Protein AF-0000000066102673 (afdb_homodimer)

Solvent-accessible surface area (backbone atoms only — not comparable to full-atom values): 28997 Å² total; per-residue (Å²): 121,76,46,54,44,75,59,65,83,41,80,20,69,27,45,38,25,39,22,57,67,51,45,46,75,47,71,85,42,49,90,55,42,62,72,69,69,37,19,26,38,30,22,36,45,28,27,75,58,60,38,87,36,47,62,77,44,33,57,39,83,47,56,54,28,33,33,38,35,53,58,64,50,30,75,13,43,62,50,38,61,71,63,47,52,76,75,47,66,39,90,80,21,45,28,27,43,24,40,46,51,48,46,38,66,52,39,13,52,46,29,36,62,49,46,71,36,85,56,44,56,30,39,34,38,48,31,57,40,40,20,60,86,70,78,47,47,33,29,38,65,34,41,70,49,31,20,49,33,29,37,33,24,50,74,29,18,72,87,44,38,35,26,44,32,37,34,62,53,29,60,53,56,43,58,40,48,41,23,26,48,75,19,55,34,41,26,36,30,29,33,51,48,41,64,17,29,51,68,35,67,74,81,30,27,50,48,28,52,68,46,55,25,33,32,39,20,44,30,40,21,33,39,23,46,34,50,43,37,50,33,48,73,59,45,87,54,53,33,30,27,25,43,29,35,68,45,32,65,48,50,47,45,40,24,26,50,36,23,70,29,36,28,32,30,57,30,29,73,79,36,71,38,33,58,58,49,26,49,65,40,32,51,56,51,40,52,74,48,64,46,91,37,54,75,65,39,39,46,51,53,44,73,76,132,120,76,46,53,44,74,58,66,84,41,79,20,68,27,46,38,24,39,22,56,67,49,45,46,77,45,71,85,44,48,89,56,42,63,72,70,70,36,18,26,39,29,22,37,45,30,26,74,58,59,38,85,35,48,63,73,44,32,56,39,84,46,56,53,28,32,33,37,36,53,58,64,51,30,75,11,43,62,47,39,62,71,64,47,52,77,73,46,66,37,90,79,21,46,27,27,42,24,38,46,50,49,45,38,66,53,39,13,53,46,28,36,62,49,47,73,36,84,57,44,54,30,40,34,36,48,32,58,40,41,20,62,86,70,77,48,46,34,28,39,65,34,42,70,48,31,20,48,32,28,36,35,24,49,75,31,17,73,87,44,38,35,24,43,33,39,31,63,53,27,58,52,56,43,58,41,48,41,23,27,48,74,20,55,34,41,26,35,30,30,34,52,48,42,65,17,29,49,68,35,66,75,80,30,26,50,48,27,52,68,46,54,25,32,34,40,20,44,30,40,21,33,39,23,46,34,52,42,36,50,34,49,74,59,47,88,54,51,32,29,28,25,44,30,34,69,44,33,67,48,49,49,46,42,23,25,48,36,23,69,28,35,29,34,31,59,29,29,73,79,38,69,38,33,58,57,50,26,48,64,41,32,50,57,52,41,51,73,48,64,45,90,37,54,74,64,38,39,45,51,52,46,73,77,130

InterPro domains:
  IPR001295 Dihydroorotate dehydrogenase, conserved site [PS00911] (39-58)
  IPR001295 Dihydroorotate dehydrogenase, conserved site [PS00912] (239-259)
  IPR005720 Dihydroorotate dehydrogenase, catalytic [PF01180] (6-286)
  IPR012135 Dihydroorotate dehydrogenase, class 1/ 2 [PIRSF000164] (2-301)
  IPR013785 Aldolase-type TIM barrel [G3DSA:3.20.20.70] (1-304)
  IPR024920 Dihydroorotate dehydrogenase, class 1 [MF_00224] (1-301)
  IPR033888 Dihydroorotate dehydrogenase, class 1B [cd04740] (4-301)
  IPR049622 Dihydroorotate dehydrogenase class I, catalytic [TIGR01037] (5-299)
  IPR050074 Dihydroorotate dehydrogenase [PTHR48109] (6-300)

Structure (mmCIF, N/CA/C/O backbone):
data_AF-0000000066102673-model_v1
#
loop_
_entity.id
_entity.type
_entity.pdbx_description
1 polymer 'Dihydroorotate dehydrogenase B (NAD(+)), catalytic subunit'
#
loop_
_atom_site.group_PDB
_atom_site.id
_atom_site.type_symbol
_atom_site.label_atom_id
_atom_site.label_alt_id
_atom_site.label_comp_id
_atom_site.label_asym_id
_atom_site.label_entity_id
_atom_site.label_seq_id
_atom_site.pdbx_PDB_ins_code
_atom_site.Cartn_x
_atom_site.Cartn_y
_atom_site.Cartn_z
_atom_site.occupancy
_atom_site.B_iso_or_equiv
_atom_site.auth_seq_id
_atom_site.auth_comp_id
_atom_site.auth_asym_id
_atom_site.auth_atom_id
_atom_site.pdbx_PDB_model_num
ATOM 1 N N . MET A 1 1 ? -19.25 29.859 -1.269 1 89.38 1 MET A N 1
ATOM 2 C CA . MET A 1 1 ? -19.484 29.062 -0.074 1 89.38 1 MET A CA 1
ATOM 3 C C . MET A 1 1 ? -18.359 29.25 0.936 1 89.38 1 MET A C 1
ATOM 5 O O . MET A 1 1 ? -17.188 29.312 0.56 1 89.38 1 MET A O 1
ATOM 9 N N . ASP A 1 2 ? -18.672 29.469 2.229 1 93.06 2 ASP A N 1
ATOM 10 C CA . ASP A 1 2 ? -17.688 29.531 3.303 1 93.06 2 ASP A CA 1
ATOM 11 C C . ASP A 1 2 ? -17.109 28.141 3.596 1 93.06 2 ASP A C 1
ATOM 13 O O . ASP A 1 2 ? -17.859 27.203 3.918 1 93.06 2 ASP A O 1
ATOM 17 N N . VAL A 1 3 ? -15.797 28.047 3.439 1 97.06 3 VAL A N 1
ATOM 18 C CA . VAL A 1 3 ? -15.195 26.734 3.619 1 97.06 3 VAL A CA 1
ATOM 19 C C . VAL A 1 3 ? -14.227 26.766 4.797 1 97.06 3 VAL A C 1
ATOM 21 O O . VAL A 1 3 ? -13.312 25.938 4.875 1 97.06 3 VAL A O 1
ATOM 24 N N . SER A 1 4 ? -14.391 27.781 5.645 1 97.62 4 SER A N 1
ATOM 25 C CA . SER A 1 4 ? -13.594 27.797 6.863 1 97.62 4 SER A CA 1
ATOM 26 C C . SER A 1 4 ? -13.969 26.641 7.785 1 97.62 4 SER A C 1
ATOM 28 O O . SER A 1 4 ? -15.102 26.141 7.742 1 97.62 4 SER A O 1
ATOM 30 N N . ILE A 1 5 ? -13.055 26.172 8.594 1 97.62 5 ILE A N 1
ATOM 31 C CA . ILE A 1 5 ? -13.328 25.016 9.422 1 97.62 5 ILE A CA 1
ATOM 32 C C . ILE A 1 5 ? -12.492 25.078 10.703 1 97.62 5 ILE A C 1
ATOM 34 O O . ILE A 1 5 ? -11.422 25.703 10.719 1 97.62 5 ILE A O 1
ATOM 38 N N . ASP A 1 6 ? -13.008 24.594 11.75 1 97.88 6 ASP A N 1
ATOM 39 C CA . ASP A 1 6 ? -12.273 24.391 12.992 1 97.88 6 ASP A CA 1
ATOM 40 C C . ASP A 1 6 ? -11.664 22.984 13.055 1 97.88 6 ASP A C 1
ATOM 42 O O . ASP A 1 6 ? -12.391 21.984 12.977 1 97.88 6 ASP A O 1
ATOM 46 N N . PHE A 1 7 ? -10.383 22.875 13.133 1 98.31 7 PHE A N 1
ATOM 47 C CA . PHE A 1 7 ? -9.672 21.594 13.227 1 98.31 7 PHE A CA 1
ATOM 48 C C . PHE A 1 7 ? -8.898 21.516 14.539 1 98.31 7 PHE A C 1
ATOM 50 O O . PHE A 1 7 ? -7.777 22.016 14.641 1 98.31 7 PHE A O 1
ATOM 57 N N . ALA A 1 8 ? -9.445 20.844 15.523 1 97.94 8 ALA A N 1
ATOM 58 C CA . ALA A 1 8 ? -8.82 20.641 16.828 1 97.94 8 ALA A CA 1
ATOM 59 C C . ALA A 1 8 ? -8.469 21.984 17.484 1 97.94 8 ALA A C 1
ATOM 61 O O . ALA A 1 8 ? -7.379 22.141 18.031 1 97.94 8 ALA A O 1
ATOM 62 N N . GLY A 1 9 ? -9.305 22.938 17.266 1 96.69 9 GLY A N 1
ATOM 63 C CA . GLY A 1 9 ? -9.094 24.25 17.875 1 96.69 9 GLY A CA 1
ATOM 64 C C . GLY A 1 9 ? -8.406 25.234 16.938 1 96.69 9 GLY A C 1
ATOM 65 O O . GLY A 1 9 ? -8.359 26.438 17.219 1 96.69 9 GLY A O 1
ATOM 66 N N . LEU A 1 10 ? -7.883 24.766 15.859 1 96.94 10 LEU A N 1
ATOM 67 C CA . LEU A 1 10 ? -7.285 25.609 14.836 1 96.94 10 LEU A CA 1
ATOM 68 C C . LEU A 1 10 ? -8.352 26.172 13.906 1 96.94 10 LEU A C 1
ATOM 70 O O . LEU A 1 10 ? -9.133 25.422 13.328 1 96.94 10 LEU A O 1
ATOM 74 N N . LYS A 1 11 ? -8.391 27.422 13.781 1 96.75 11 LYS A N 1
ATOM 75 C CA . LYS A 1 11 ? -9.266 28.047 12.797 1 96.75 11 LYS A CA 1
ATOM 76 C C . LYS A 1 11 ? -8.602 28.109 11.43 1 96.75 11 LYS A C 1
ATOM 78 O O . LYS A 1 11 ? -7.668 28.891 11.219 1 96.75 11 LYS A O 1
ATOM 83 N N . LEU A 1 12 ? -9.094 27.359 10.5 1 98.38 12 LEU A N 1
ATOM 84 C CA . LEU A 1 12 ? -8.57 27.312 9.133 1 98.38 12 LEU A CA 1
ATOM 85 C C . LEU A 1 12 ? -9.5 28.047 8.172 1 98.38 12 LEU A C 1
ATOM 87 O O . LEU A 1 12 ? -10.719 27.844 8.203 1 98.38 12 LEU A O 1
ATOM 91 N N . LYS A 1 13 ? -9 28.891 7.352 1 97.88 13 LYS A N 1
ATOM 92 C CA . LYS A 1 13 ? -9.82 29.625 6.398 1 97.88 13 LYS A CA 1
ATOM 93 C C . LYS A 1 13 ? -10.398 28.703 5.332 1 97.88 13 LYS A C 1
ATOM 95 O O . LYS A 1 13 ? -11.398 29.016 4.691 1 97.88 13 LYS A O 1
ATOM 100 N N . ASN A 1 14 ? -9.766 27.656 5.09 1 98.62 14 ASN A N 1
ATOM 101 C CA . ASN A 1 14 ? -10.211 26.531 4.277 1 98.62 14 ASN A CA 1
ATOM 102 C C . ASN A 1 14 ? -9.516 25.234 4.691 1 98.62 14 ASN A C 1
ATOM 104 O O . ASN A 1 14 ? -8.562 25.25 5.469 1 98.62 14 ASN A O 1
ATOM 108 N N . PRO A 1 15 ? -9.945 24.047 4.254 1 98.88 15 PRO A N 1
ATOM 109 C CA . PRO A 1 15 ? -9.422 22.781 4.766 1 98.88 15 PRO A CA 1
ATOM 110 C C . PRO A 1 15 ? -8.18 22.297 4.016 1 98.88 15 PRO A C 1
ATOM 112 O O . PRO A 1 15 ? -7.828 21.125 4.086 1 98.88 15 PRO A O 1
ATOM 115 N N . ILE A 1 16 ? -7.488 23.172 3.238 1 98.94 16 ILE A N 1
ATOM 116 C CA . ILE A 1 16 ? -6.375 22.766 2.387 1 98.94 16 ILE A CA 1
ATOM 117 C C . ILE A 1 16 ? -5.055 23.172 3.033 1 98.94 16 ILE A C 1
ATOM 119 O O . ILE A 1 16 ? -4.77 24.359 3.168 1 98.94 16 ILE A O 1
ATOM 123 N N . LEU A 1 17 ? -4.285 22.219 3.463 1 98.88 17 LEU A N 1
ATOM 124 C CA . LEU A 1 17 ? -2.939 22.453 3.982 1 98.88 17 LEU A CA 1
ATOM 125 C C . LEU A 1 17 ? -1.894 21.781 3.102 1 98.88 17 LEU A C 1
ATOM 127 O O . LEU A 1 17 ? -2.232 20.969 2.234 1 98.88 17 LEU A O 1
ATOM 131 N N . THR A 1 18 ? -0.659 22.156 3.256 1 98.5 18 THR A N 1
ATOM 132 C CA . THR A 1 18 ? 0.447 21.469 2.605 1 98.5 18 THR A CA 1
ATOM 133 C C . THR A 1 18 ? 1.054 20.422 3.539 1 98.5 18 THR A C 1
ATOM 135 O O . THR A 1 18 ? 0.917 20.516 4.758 1 98.5 18 THR A O 1
ATOM 138 N N . ALA A 1 19 ? 1.617 19.422 2.951 1 98.31 19 ALA A N 1
ATOM 139 C CA . ALA A 1 19 ? 2.191 18.328 3.738 1 98.31 19 ALA A CA 1
ATOM 140 C C . ALA A 1 19 ? 3.684 18.547 3.973 1 98.31 19 ALA A C 1
ATOM 142 O O . ALA A 1 19 ? 4.391 19.031 3.088 1 98.31 19 ALA A O 1
ATOM 143 N N . SER A 1 20 ? 4.16 18.125 5.105 1 96.88 20 SER A N 1
ATOM 144 C CA . SER A 1 20 ? 5.574 18.203 5.461 1 96.88 20 SER A CA 1
ATOM 145 C C . SER A 1 20 ? 6.445 17.469 4.438 1 96.88 20 SER A C 1
ATOM 147 O O . SER A 1 20 ? 6.105 16.375 3.992 1 96.88 20 SER A O 1
ATOM 149 N N . GLY A 1 21 ? 7.543 18.094 4.055 1 91.75 21 GLY A N 1
ATOM 150 C CA . GLY A 1 21 ? 8.531 17.453 3.195 1 91.75 21 GLY A CA 1
ATOM 151 C C . GLY A 1 21 ? 8.375 17.828 1.733 1 91.75 21 GLY A C 1
ATOM 152 O O . GLY A 1 21 ? 9.336 17.75 0.963 1 91.75 21 GLY A O 1
ATOM 153 N N . THR A 1 22 ? 7.273 18.234 1.29 1 93.75 22 THR A N 1
ATOM 154 C CA . THR A 1 22 ? 7.039 18.438 -0.135 1 93.75 22 THR A CA 1
ATOM 155 C C . THR A 1 22 ? 6.805 19.922 -0.437 1 93.75 22 THR A C 1
ATOM 157 O O . THR A 1 22 ? 6.543 20.281 -1.583 1 93.75 22 THR A O 1
ATOM 160 N N . PHE A 1 23 ? 6.891 20.75 0.577 1 94.25 23 PHE A N 1
ATOM 161 C CA . PHE A 1 23 ? 6.605 22.172 0.437 1 94.25 23 PHE A CA 1
ATOM 162 C C . PHE A 1 23 ? 7.652 23.016 1.159 1 94.25 23 PHE A C 1
ATOM 164 O O . PHE A 1 23 ? 7.406 24.188 1.483 1 94.25 23 PHE A O 1
ATOM 171 N N . GLY A 1 24 ? 8.766 22.375 1.485 1 92.25 24 GLY A N 1
ATOM 172 C CA . GLY A 1 24 ? 9.797 23.047 2.252 1 92.25 24 GLY A CA 1
ATOM 173 C C . GLY A 1 24 ? 9.273 23.719 3.502 1 92.25 24 GLY A C 1
ATOM 174 O O . GLY A 1 24 ? 8.555 23.109 4.293 1 92.25 24 GLY A O 1
ATOM 175 N N . PHE A 1 25 ? 9.688 24.953 3.705 1 94.12 25 PHE A N 1
ATOM 176 C CA . PHE A 1 25 ? 9.18 25.734 4.828 1 94.12 25 PHE A CA 1
ATOM 177 C C . PHE A 1 25 ? 8.062 26.656 4.383 1 94.12 25 PHE A C 1
ATOM 179 O O . PHE A 1 25 ? 7.602 27.5 5.16 1 94.12 25 PHE A O 1
ATOM 186 N N . GLY A 1 26 ? 7.586 26.5 3.131 1 93.75 26 GLY A N 1
ATOM 187 C CA . GLY A 1 26 ? 6.574 27.375 2.566 1 93.75 26 GLY A CA 1
ATOM 188 C C . GLY A 1 26 ? 7.16 28.516 1.757 1 93.75 26 GLY A C 1
ATOM 189 O O . GLY A 1 26 ? 6.664 28.844 0.678 1 93.75 26 GLY A O 1
ATOM 190 N N . LEU A 1 27 ? 8.281 29.047 2.188 1 93.94 27 LEU A N 1
ATOM 191 C CA . LEU A 1 27 ? 8.922 30.203 1.566 1 93.94 27 LEU A CA 1
ATOM 192 C C . LEU A 1 27 ? 9.32 29.906 0.128 1 93.94 27 LEU A C 1
ATOM 194 O O . LEU A 1 27 ? 9.242 30.766 -0.743 1 93.94 27 LEU A O 1
ATOM 198 N N . GLU A 1 28 ? 9.688 28.672 -0.132 1 92.56 28 GLU A N 1
ATOM 199 C CA . GLU A 1 28 ? 10.148 28.219 -1.439 1 92.56 28 GLU A CA 1
ATOM 200 C C . GLU A 1 28 ? 9.023 28.281 -2.471 1 92.56 28 GLU A C 1
ATOM 202 O O . GLU A 1 28 ? 9.281 28.25 -3.676 1 92.56 28 GLU A O 1
ATOM 207 N N . PHE A 1 29 ? 7.781 28.391 -2.014 1 94.44 29 PHE A N 1
ATOM 208 C CA . PHE A 1 29 ? 6.637 28.281 -2.908 1 94.44 29 PHE A CA 1
ATOM 209 C C . PHE A 1 29 ? 5.91 29.609 -3.021 1 94.44 29 PHE A C 1
ATOM 211 O O . PHE A 1 29 ? 4.883 29.719 -3.695 1 94.44 29 PHE A O 1
ATOM 218 N N . GLN A 1 30 ? 6.48 30.672 -2.469 1 94.19 30 GLN A N 1
ATOM 219 C CA . GLN A 1 30 ? 5.855 32 -2.447 1 94.19 30 GLN A CA 1
ATOM 220 C C . GLN A 1 30 ? 5.707 32.562 -3.857 1 94.19 30 GLN A C 1
ATOM 222 O O . GLN A 1 30 ? 4.801 33.344 -4.125 1 94.19 30 GLN A O 1
ATOM 227 N N . ARG A 1 31 ? 6.547 32.156 -4.715 1 95.25 31 ARG A N 1
ATOM 228 C CA . ARG A 1 31 ? 6.508 32.688 -6.074 1 95.25 31 ARG A CA 1
ATOM 229 C C . ARG A 1 31 ? 5.395 32.031 -6.883 1 95.25 31 ARG A C 1
ATOM 231 O O . ARG A 1 31 ? 5.035 32.5 -7.961 1 95.25 31 ARG A O 1
ATOM 238 N N . TYR A 1 32 ? 4.82 30.984 -6.34 1 96.62 32 TYR A N 1
ATOM 239 C CA . TYR A 1 32 ? 3.842 30.219 -7.109 1 96.62 32 TYR A CA 1
ATOM 240 C C . TYR A 1 32 ? 2.426 30.5 -6.617 1 96.62 32 TYR A C 1
ATOM 242 O O . TYR A 1 32 ? 1.453 30.047 -7.219 1 96.62 32 TYR A O 1
ATOM 250 N N . GLY A 1 33 ? 2.262 31.234 -5.504 1 96.88 33 GLY A N 1
ATOM 251 C CA . GLY A 1 33 ? 0.962 31.547 -4.938 1 96.88 33 GLY A CA 1
ATOM 252 C C . GLY A 1 33 ? 1.055 32.281 -3.615 1 96.88 33 GLY A C 1
ATOM 253 O O . GLY A 1 33 ? 2.148 32.469 -3.076 1 96.88 33 GLY A O 1
ATOM 254 N N . ASP A 1 34 ? -0.042 32.688 -3.174 1 97.75 34 ASP A N 1
ATOM 255 C CA . ASP A 1 34 ? -0.148 33.375 -1.888 1 97.75 34 ASP A CA 1
ATOM 256 C C . ASP A 1 34 ? -0.286 32.375 -0.745 1 97.75 34 ASP A C 1
ATOM 258 O O . ASP A 1 34 ? -1.332 31.734 -0.593 1 97.75 34 ASP A O 1
ATOM 262 N N . LEU A 1 35 ? 0.724 32.281 0.071 1 98 35 LEU A N 1
ATOM 263 C CA . LEU A 1 35 ? 0.691 31.359 1.19 1 98 35 LEU A CA 1
ATOM 264 C C . LEU A 1 35 ? -0.572 31.547 2.023 1 98 35 LEU A C 1
ATOM 266 O O . LEU A 1 35 ? -1.146 30.578 2.521 1 98 35 LEU A O 1
ATOM 270 N N . GLU A 1 36 ? -1.021 32.75 2.139 1 97.75 36 GLU A N 1
ATOM 271 C CA . GLU A 1 36 ? -2.145 33.062 3.008 1 97.75 36 GLU A CA 1
ATOM 272 C C . GLU A 1 36 ? -3.467 32.625 2.406 1 97.75 36 GLU A C 1
ATOM 274 O O . GLU A 1 36 ? -4.512 32.688 3.053 1 97.75 36 GLU A O 1
ATOM 279 N N . SER A 1 37 ? -3.426 32.125 1.183 1 97.94 37 SER A N 1
ATOM 280 C CA . SER A 1 37 ? -4.641 31.578 0.578 1 97.94 37 SER A CA 1
ATOM 281 C C . SER A 1 37 ? -4.914 30.172 1.063 1 97.94 37 SER A C 1
ATOM 283 O O . SER A 1 37 ? -6.012 29.641 0.866 1 97.94 37 SER A O 1
ATOM 285 N N . LEU A 1 38 ? -3.949 29.547 1.703 1 98.56 38 LEU A N 1
ATOM 286 C CA . LEU A 1 38 ? -4.062 28.172 2.203 1 98.56 38 LEU A CA 1
ATOM 287 C C . LEU A 1 38 ? -4.691 28.156 3.59 1 98.56 38 LEU A C 1
ATOM 289 O O . LEU A 1 38 ? -4.758 29.188 4.262 1 98.56 38 LEU A O 1
ATOM 293 N N . GLY A 1 39 ? -5.215 26.984 3.971 1 98.69 39 GLY A N 1
ATOM 294 C CA . GLY A 1 39 ? -5.707 26.797 5.324 1 98.69 39 GLY A CA 1
ATOM 295 C C . GLY A 1 39 ? -4.598 26.719 6.355 1 98.69 39 GLY A C 1
ATOM 296 O O . GLY A 1 39 ? -4.816 27 7.535 1 98.69 39 GLY A O 1
ATOM 297 N N . GLY A 1 40 ? -3.43 26.312 5.934 1 98.56 40 GLY A N 1
ATOM 298 C CA . GLY A 1 40 ? -2.246 26.172 6.766 1 98.56 40 GLY A CA 1
ATOM 299 C C . GLY A 1 40 ? -1.079 25.531 6.047 1 98.56 40 GLY A C 1
ATOM 300 O O . GLY A 1 40 ? -1.22 25.078 4.906 1 98.56 40 GLY A O 1
ATOM 301 N N . ILE A 1 41 ? 0.033 25.562 6.668 1 98.12 41 ILE A N 1
ATOM 302 C CA . ILE A 1 41 ? 1.229 24.922 6.137 1 98.12 41 ILE A CA 1
ATOM 303 C C . ILE A 1 41 ? 1.859 24.047 7.211 1 98.12 41 ILE A C 1
ATOM 305 O O . ILE A 1 41 ? 1.986 24.453 8.367 1 98.12 41 ILE A O 1
ATOM 309 N N . VAL A 1 42 ? 2.092 22.812 6.883 1 98.5 42 VAL A N 1
ATOM 310 C CA . VAL A 1 42 ? 2.943 21.984 7.723 1 98.5 42 VAL A CA 1
ATOM 311 C C . VAL A 1 42 ? 4.387 22.062 7.234 1 98.5 42 VAL A C 1
ATOM 313 O O . VAL A 1 42 ? 4.699 21.625 6.125 1 98.5 42 VAL A O 1
ATOM 316 N N . VAL A 1 43 ? 5.266 22.562 8.039 1 97.56 43 VAL A N 1
ATOM 317 C CA . VAL A 1 43 ? 6.629 22.812 7.586 1 97.56 43 VAL A CA 1
ATOM 318 C C . VAL A 1 43 ? 7.438 21.516 7.633 1 97.56 43 VAL A C 1
ATOM 320 O O . VAL A 1 43 ? 6.992 20.516 8.211 1 97.56 43 VAL A O 1
ATOM 323 N N . LYS A 1 44 ? 8.57 21.594 7.031 1 96 44 LYS A N 1
ATOM 324 C CA . LYS A 1 44 ? 9.477 20.453 6.957 1 96 44 LYS A CA 1
ATOM 325 C C . LYS A 1 44 ? 9.766 19.891 8.344 1 96 44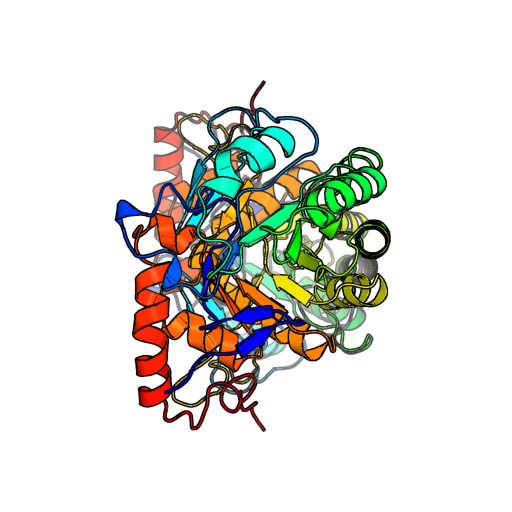 LYS A C 1
ATOM 327 O O . LYS A 1 44 ? 9.766 20.625 9.336 1 96 44 LYS A O 1
ATOM 332 N N . GLY A 1 45 ? 10.008 18.531 8.336 1 96.5 45 GLY A N 1
ATOM 333 C CA . GLY A 1 45 ? 10.305 17.875 9.602 1 96.5 45 GLY A CA 1
ATOM 334 C C . GLY A 1 45 ? 11.461 18.516 10.352 1 96.5 45 GLY A C 1
ATOM 335 O O . GLY A 1 45 ? 12.492 18.828 9.75 1 96.5 45 GLY A O 1
ATOM 336 N N . LEU A 1 46 ? 11.219 18.719 11.625 1 97.75 46 LEU A N 1
ATOM 337 C CA . LEU A 1 46 ? 12.195 19.375 12.484 1 97.75 46 LEU A CA 1
ATOM 338 C C . LEU A 1 46 ? 12.711 18.422 13.547 1 97.75 46 LEU A C 1
ATOM 340 O O . LEU A 1 46 ? 11.953 17.609 14.078 1 97.75 46 LEU A O 1
ATOM 344 N N . SER A 1 47 ? 13.953 18.484 13.836 1 97.69 47 SER A N 1
ATOM 345 C CA . SER A 1 47 ? 14.609 17.766 14.93 1 97.69 47 SER A CA 1
ATOM 346 C C . SER A 1 47 ? 15.305 18.734 15.875 1 97.69 47 SER A C 1
ATOM 348 O O . SER A 1 47 ? 15.469 19.922 15.555 1 97.69 47 SER A O 1
ATOM 350 N N . LEU A 1 48 ? 15.625 18.25 17.062 1 97.81 48 LEU A N 1
ATOM 351 C CA . LEU A 1 48 ? 16.328 19.094 18.031 1 97.81 48 LEU A CA 1
ATOM 352 C C . LEU A 1 48 ? 17.656 19.594 17.438 1 97.81 48 LEU A C 1
ATOM 354 O O . LEU A 1 48 ? 17.938 20.797 17.5 1 97.81 48 LEU A O 1
ATOM 358 N N . LYS A 1 49 ? 18.391 18.641 16.875 1 97.12 49 LYS A N 1
ATOM 359 C CA . LYS A 1 49 ? 19.656 18.953 16.219 1 97.12 49 LYS A CA 1
ATOM 360 C C . LYS A 1 49 ? 19.562 18.781 14.703 1 97.12 49 LYS A C 1
ATOM 362 O O . LYS A 1 49 ? 18.719 18.016 14.211 1 97.12 49 LYS A O 1
ATOM 367 N N . PRO A 1 50 ? 20.406 19.547 13.945 1 97.31 50 PRO A N 1
ATOM 368 C CA . PRO A 1 50 ? 20.391 19.375 12.484 1 97.31 50 PRO A CA 1
ATOM 369 C C . PRO A 1 50 ? 20.641 17.938 12.055 1 97.31 50 PRO A C 1
ATOM 371 O O . PRO A 1 50 ? 21.375 17.203 12.719 1 97.31 50 PRO A O 1
ATOM 374 N N . ARG A 1 51 ? 20.047 17.594 10.945 1 95.06 51 ARG A N 1
ATOM 375 C CA . ARG A 1 51 ? 20.219 16.266 10.359 1 95.06 51 ARG A CA 1
ATOM 376 C C . ARG A 1 51 ? 20.641 16.375 8.898 1 95.06 51 ARG A C 1
ATOM 378 O O . ARG A 1 51 ? 20.078 17.156 8.133 1 95.06 51 ARG A O 1
ATOM 385 N N . GLU A 1 52 ? 21.562 15.484 8.469 1 93.94 52 GLU A N 1
ATOM 386 C CA . GLU A 1 52 ? 22.062 15.492 7.102 1 93.94 52 GLU A CA 1
ATOM 387 C C . GLU A 1 52 ? 21.172 14.695 6.164 1 93.94 52 GLU A C 1
ATOM 389 O O . GLU A 1 52 ? 21.156 14.922 4.953 1 93.94 52 GLU A O 1
ATOM 394 N N . GLY A 1 53 ? 20.438 13.836 6.668 1 93.12 53 GLY A N 1
ATOM 395 C CA . GLY A 1 53 ? 19.594 12.969 5.855 1 93.12 53 GLY A CA 1
ATOM 396 C C . GLY A 1 53 ? 20.328 11.727 5.363 1 93.12 53 GLY A C 1
ATOM 397 O O . GLY A 1 53 ? 21.422 11.43 5.809 1 93.12 53 GLY A O 1
ATOM 398 N N . ASN A 1 54 ? 19.672 10.953 4.492 1 93 54 ASN A N 1
ATOM 399 C CA . ASN A 1 54 ? 20.188 9.703 3.959 1 93 54 ASN A CA 1
ATOM 400 C C . ASN A 1 54 ? 21.125 9.938 2.777 1 93 54 ASN A C 1
ATOM 402 O O . ASN A 1 54 ? 21.125 11.023 2.188 1 93 54 ASN A O 1
ATOM 406 N N . PRO A 1 55 ? 21.969 8.961 2.441 1 92.38 55 PRO A N 1
ATOM 407 C CA . PRO A 1 55 ? 22.812 9.078 1.249 1 92.38 55 PRO A CA 1
ATOM 408 C C . PRO A 1 55 ? 22 9.156 -0.042 1 92.38 55 PRO A C 1
ATOM 410 O O . PRO A 1 55 ? 20.844 8.727 -0.077 1 92.38 55 PRO A O 1
ATOM 413 N N . MET A 1 56 ? 22.547 9.734 -1.055 1 92.56 56 MET A N 1
ATOM 414 C CA . MET A 1 56 ? 21.938 9.82 -2.377 1 92.56 56 MET A CA 1
ATOM 415 C C . MET A 1 56 ? 22.203 8.547 -3.184 1 92.56 56 MET A C 1
ATOM 417 O O . MET A 1 56 ? 23.25 7.926 -3.039 1 92.56 56 MET A O 1
ATOM 421 N N . PRO A 1 57 ? 21.312 8.195 -4.148 1 96.25 57 PRO A N 1
ATOM 422 C CA . PRO A 1 57 ? 20.047 8.812 -4.562 1 96.25 57 PRO A CA 1
ATOM 423 C C . PRO A 1 57 ? 18.938 8.617 -3.539 1 96.25 57 PRO A C 1
ATOM 425 O O . PRO A 1 57 ? 18.859 7.562 -2.902 1 96.25 57 PRO A O 1
ATOM 428 N N . ARG A 1 58 ? 18.062 9.656 -3.471 1 96.5 58 ARG A N 1
ATOM 429 C CA . ARG A 1 58 ? 17.062 9.664 -2.422 1 96.5 58 ARG A CA 1
ATOM 430 C C . ARG A 1 58 ? 15.648 9.641 -3.016 1 96.5 58 ARG A C 1
ATOM 432 O O . ARG A 1 58 ? 14.664 9.609 -2.281 1 96.5 58 ARG A O 1
ATOM 439 N N . ILE A 1 59 ? 15.578 9.711 -4.383 1 97.5 59 ILE A N 1
ATOM 440 C CA . ILE A 1 59 ? 14.281 9.773 -5.043 1 97.5 59 ILE A CA 1
ATOM 441 C C . ILE A 1 59 ? 14.266 8.852 -6.258 1 97.5 59 ILE A C 1
ATOM 443 O O . ILE A 1 59 ? 15.281 8.695 -6.938 1 97.5 59 ILE A O 1
ATOM 447 N N . ALA A 1 60 ? 13.211 8.203 -6.484 1 97.94 60 ALA A N 1
ATOM 448 C CA . ALA A 1 60 ? 12.984 7.379 -7.668 1 97.94 60 ALA A CA 1
ATOM 449 C C . ALA A 1 60 ? 11.539 7.496 -8.148 1 97.94 60 ALA A C 1
ATOM 451 O O . ALA A 1 60 ? 10.602 7.402 -7.355 1 97.94 60 ALA A O 1
ATOM 452 N N . GLU A 1 61 ? 11.344 7.734 -9.43 1 97.44 61 GLU A N 1
ATOM 453 C CA . GLU A 1 61 ? 10 7.762 -10.016 1 97.44 61 GLU A CA 1
ATOM 454 C C . GLU A 1 61 ? 9.391 6.363 -10.055 1 97.44 61 GLU A C 1
ATOM 456 O O . GLU A 1 61 ? 10.109 5.371 -10.234 1 97.44 61 GLU A O 1
ATOM 461 N N . THR A 1 62 ? 8.117 6.234 -9.859 1 98.19 62 THR A N 1
ATOM 462 C CA . THR A 1 62 ? 7.344 5.004 -9.961 1 98.19 62 THR A CA 1
ATOM 463 C C . THR A 1 62 ? 6.043 5.25 -10.727 1 98.19 62 THR A C 1
ATOM 465 O O . THR A 1 62 ? 5.699 6.395 -11.023 1 98.19 62 THR A O 1
ATOM 468 N N . PRO A 1 63 ? 5.348 4.168 -11.18 1 97.06 63 PRO A N 1
ATOM 469 C CA . PRO A 1 63 ? 4.059 4.363 -11.852 1 97.06 63 PRO A CA 1
ATOM 470 C C . PRO A 1 63 ? 3.084 5.199 -11.023 1 97.06 63 PRO A C 1
ATOM 472 O O . PRO A 1 63 ? 2.578 4.73 -10 1 97.06 63 PRO A O 1
ATOM 475 N N . CYS A 1 64 ? 2.824 6.469 -11.5 1 97.69 64 CYS A N 1
ATOM 476 C CA . CYS A 1 64 ? 1.896 7.398 -10.867 1 97.69 64 CYS A CA 1
ATOM 477 C C . CYS A 1 64 ? 2.314 7.695 -9.43 1 97.69 64 CYS A C 1
ATOM 479 O O . CYS A 1 64 ? 1.466 7.812 -8.547 1 97.69 64 CYS A O 1
ATOM 481 N N . GLY A 1 65 ? 3.58 7.695 -9.188 1 97.88 65 GLY A N 1
ATOM 482 C CA . GLY A 1 65 ? 4.086 7.969 -7.852 1 97.88 65 GLY A CA 1
ATOM 483 C C . GLY A 1 65 ? 5.59 8.164 -7.812 1 97.88 65 GLY A C 1
ATOM 484 O O . GLY A 1 65 ? 6.23 8.297 -8.859 1 97.88 65 GLY A O 1
ATOM 485 N N . MET A 1 66 ? 6.117 8.258 -6.625 1 98.31 66 MET A N 1
ATOM 486 C CA . MET A 1 66 ? 7.559 8.375 -6.41 1 98.31 66 MET A CA 1
ATOM 487 C C . MET A 1 66 ? 7.961 7.805 -5.055 1 98.31 66 MET A C 1
ATOM 489 O O . MET A 1 66 ? 7.156 7.789 -4.121 1 98.31 66 MET A O 1
ATOM 493 N N . LEU A 1 67 ? 9.164 7.328 -5.059 1 98.44 67 LEU A N 1
ATOM 494 C CA . LEU A 1 67 ? 9.797 6.91 -3.812 1 98.44 67 LEU A CA 1
ATOM 495 C C . LEU A 1 67 ? 10.742 7.988 -3.293 1 98.44 67 LEU A C 1
ATOM 497 O O . LEU A 1 67 ? 11.406 8.672 -4.078 1 98.44 67 LEU A O 1
ATOM 501 N N . ASN A 1 68 ? 10.734 8.109 -1.974 1 97.06 68 ASN A N 1
ATOM 502 C CA . ASN A 1 68 ? 11.688 9.023 -1.349 1 97.06 68 ASN A CA 1
ATOM 503 C C . ASN A 1 68 ? 12.328 8.398 -0.112 1 97.06 68 ASN A C 1
ATOM 505 O O . ASN A 1 68 ? 11.695 7.617 0.595 1 97.06 68 ASN A O 1
ATOM 509 N N . ALA A 1 69 ? 13.547 8.688 0.085 1 95.94 69 ALA A N 1
ATOM 510 C CA . ALA A 1 69 ? 14.297 8.305 1.277 1 95.94 69 ALA A CA 1
ATOM 511 C C . ALA A 1 69 ? 15.219 9.438 1.729 1 95.94 69 ALA A C 1
ATOM 513 O O . ALA A 1 69 ? 16.438 9.25 1.836 1 95.94 69 ALA A O 1
ATOM 514 N N . ILE A 1 70 ? 14.664 10.523 2.035 1 92.44 70 ILE A N 1
ATOM 515 C CA . ILE A 1 70 ? 15.414 11.734 2.334 1 92.44 70 ILE A CA 1
ATOM 516 C C . ILE A 1 70 ? 16.109 11.602 3.688 1 92.44 70 ILE A C 1
ATOM 518 O O . ILE A 1 70 ? 17.219 12.078 3.869 1 92.44 70 ILE A O 1
ATOM 522 N N . GLY A 1 71 ? 15.484 10.953 4.613 1 90.5 71 GLY A N 1
ATOM 523 C CA . GLY A 1 71 ? 16.062 10.812 5.945 1 90.5 71 GLY A CA 1
ATOM 524 C C . GLY A 1 71 ? 15.93 12.07 6.785 1 90.5 71 GLY A C 1
ATOM 525 O O . GLY A 1 71 ? 16.844 12.414 7.539 1 90.5 71 GLY A O 1
ATOM 526 N N . ILE A 1 72 ? 14.922 12.805 6.562 1 90.75 72 ILE A N 1
ATOM 527 C CA . ILE A 1 72 ? 14.484 13.984 7.305 1 90.75 72 ILE A CA 1
ATOM 528 C C . ILE A 1 72 ? 15.633 14.992 7.387 1 90.75 72 ILE A C 1
ATOM 530 O O . ILE A 1 72 ? 15.953 15.484 8.469 1 90.75 72 ILE A O 1
ATOM 534 N N . GLN A 1 73 ? 16.266 15.227 6.355 1 91.62 73 GLN A N 1
ATOM 535 C CA . GLN A 1 73 ? 17.25 16.297 6.312 1 91.62 73 GLN A CA 1
ATOM 536 C C . GLN A 1 73 ? 16.625 17.625 6.75 1 91.62 73 GLN A C 1
ATOM 538 O O . GLN A 1 73 ? 15.586 18.031 6.234 1 91.62 73 GLN A O 1
ATOM 543 N N . ASN A 1 74 ? 17.188 18.312 7.762 1 94.69 74 ASN A N 1
ATOM 544 C CA . ASN A 1 74 ? 16.672 19.594 8.234 1 94.69 74 ASN A CA 1
ATOM 545 C C . ASN A 1 74 ? 17.734 20.359 9.023 1 94.69 74 ASN A C 1
ATOM 547 O O . ASN A 1 74 ? 18.703 19.781 9.508 1 94.69 74 ASN A O 1
ATOM 551 N N . PRO A 1 75 ? 17.594 21.641 9.195 1 95.69 75 PRO A N 1
ATOM 552 C CA . PRO A 1 75 ? 18.609 22.484 9.828 1 95.69 75 PRO A CA 1
ATOM 553 C C . PRO A 1 75 ? 18.5 22.484 11.352 1 95.69 75 PRO A C 1
ATOM 555 O O . PRO A 1 75 ? 19.312 23.125 12.023 1 95.69 75 PRO A O 1
ATOM 558 N N . GLY A 1 76 ? 17.5 21.828 11.906 1 97.69 76 GLY A N 1
ATOM 559 C CA . GLY A 1 76 ? 17.281 21.859 13.344 1 97.69 76 GLY A CA 1
ATOM 560 C C . GLY A 1 76 ? 16.25 22.891 13.773 1 97.69 76 GLY A C 1
ATOM 561 O O . GLY A 1 76 ? 16.016 23.875 13.062 1 97.69 76 GLY A O 1
ATOM 562 N N . VAL A 1 77 ? 15.75 22.688 14.984 1 98.44 77 VAL A N 1
ATOM 563 C CA . VAL A 1 77 ? 14.625 23.484 15.453 1 98.44 77 VAL A CA 1
ATOM 564 C C . VAL A 1 77 ? 15.078 24.922 15.711 1 98.44 77 VAL A C 1
ATOM 566 O O . VAL A 1 77 ? 14.32 25.859 15.484 1 98.44 77 VAL A O 1
ATOM 569 N N . GLU A 1 78 ? 16.281 25.156 16.156 1 98.19 78 GLU A N 1
ATOM 570 C CA . GLU A 1 78 ? 16.781 26.484 16.453 1 98.19 78 GLU A CA 1
ATOM 571 C C . GLU A 1 78 ? 16.828 27.344 15.195 1 98.19 78 GLU A C 1
ATOM 573 O O . GLU A 1 78 ? 16.406 28.5 15.203 1 98.19 78 GLU A O 1
ATOM 578 N N . GLU A 1 79 ? 17.375 26.766 14.156 1 97.88 79 GLU A N 1
ATOM 579 C CA . GLU A 1 79 ? 17.453 27.469 12.883 1 97.88 79 GLU A CA 1
ATOM 580 C C . GLU A 1 79 ? 16.062 27.812 12.367 1 97.88 79 GLU A C 1
ATOM 582 O O . GLU A 1 79 ? 15.836 28.891 11.828 1 97.88 79 GLU A O 1
ATOM 587 N N . PHE A 1 80 ? 15.18 26.953 12.516 1 98 80 PHE A N 1
ATOM 588 C CA . PHE A 1 80 ? 13.797 27.188 12.094 1 98 80 PHE A CA 1
ATOM 589 C C . PHE A 1 80 ? 13.188 28.359 12.852 1 98 80 PHE A C 1
ATOM 591 O O . PHE A 1 80 ? 12.672 29.297 12.242 1 98 80 PHE A O 1
ATOM 598 N N . ILE A 1 81 ? 13.305 28.328 14.195 1 98.38 81 ILE A N 1
ATOM 599 C CA . ILE A 1 81 ? 12.672 29.312 15.062 1 98.38 81 ILE A CA 1
ATOM 600 C C . ILE A 1 81 ? 13.266 30.703 14.789 1 98.38 81 ILE A C 1
ATOM 602 O O . ILE A 1 81 ? 12.531 31.688 14.719 1 98.38 81 ILE A O 1
ATOM 606 N N . ASN A 1 82 ? 14.523 30.703 14.523 1 98 82 ASN A N 1
ATOM 607 C CA . ASN A 1 82 ? 15.211 32 14.453 1 98 82 ASN A CA 1
ATOM 608 C C . ASN A 1 82 ? 15.219 32.562 13.031 1 98 82 ASN A C 1
ATOM 610 O O . ASN A 1 82 ? 15.203 33.781 12.836 1 98 82 ASN A O 1
ATOM 614 N N . LYS A 1 83 ? 15.18 31.672 12.031 1 97.56 83 LYS A N 1
ATOM 615 C CA . LYS A 1 83 ? 15.461 32.156 10.68 1 97.56 83 LYS A CA 1
ATOM 616 C C . LYS A 1 83 ? 14.281 31.922 9.75 1 97.56 83 LYS A C 1
ATOM 618 O O . LYS A 1 83 ? 14.086 32.656 8.789 1 97.56 83 LYS A O 1
ATOM 623 N N . LYS A 1 84 ? 13.547 30.922 9.914 1 97.62 84 LYS A N 1
ATOM 624 C CA . LYS A 1 84 ? 12.484 30.562 8.977 1 97.62 84 LYS A CA 1
ATOM 625 C C . LYS A 1 84 ? 11.125 31.047 9.477 1 97.62 84 LYS A C 1
ATOM 627 O O . LYS A 1 84 ? 10.398 31.719 8.742 1 97.62 84 LYS A O 1
ATOM 632 N N . LEU A 1 85 ? 10.812 30.781 10.758 1 98.12 85 LEU A N 1
ATOM 633 C CA . LEU A 1 85 ? 9.5 31.062 11.336 1 98.12 85 LEU A CA 1
ATOM 634 C C . LEU A 1 85 ? 9.164 32.531 11.25 1 98.12 85 LEU A C 1
ATOM 636 O O . LEU A 1 85 ? 8.055 32.906 10.852 1 98.12 85 LEU A O 1
ATOM 640 N N . PRO A 1 86 ? 10.141 33.469 11.523 1 97.88 86 PRO A N 1
ATOM 641 C CA . PRO A 1 86 ? 9.812 34.875 11.492 1 97.88 86 PRO A CA 1
ATOM 642 C C . PRO A 1 86 ? 9.438 35.375 10.094 1 97.88 86 PRO A C 1
ATOM 644 O O . PRO A 1 86 ? 8.797 36.406 9.953 1 97.88 86 PRO A O 1
ATOM 647 N N . LYS A 1 87 ? 9.812 34.656 9.078 1 97.56 87 LYS A N 1
ATOM 648 C CA . LYS A 1 87 ? 9.578 35.062 7.699 1 97.56 87 LYS A CA 1
ATOM 649 C C . LYS A 1 87 ? 8.227 34.531 7.199 1 97.56 87 LYS A C 1
ATOM 651 O O . LYS A 1 87 ? 7.773 34.906 6.117 1 97.56 87 LYS A O 1
ATOM 656 N N . LEU A 1 88 ? 7.574 33.656 7.902 1 97.88 88 LEU A N 1
ATOM 657 C CA . LEU A 1 88 ? 6.277 33.125 7.531 1 97.88 88 LEU A CA 1
ATOM 658 C C . LEU A 1 88 ? 5.145 34 8.047 1 97.88 88 LEU A C 1
ATOM 660 O O . LEU A 1 88 ? 5.277 34.656 9.078 1 97.88 88 LEU A O 1
ATOM 664 N N . PRO A 1 89 ? 4.051 34.062 7.332 1 97.06 89 PRO A N 1
ATOM 665 C CA . PRO A 1 89 ? 2.912 34.875 7.777 1 97.06 89 PRO A CA 1
ATOM 666 C C . PRO A 1 89 ? 2.066 34.156 8.836 1 97.06 89 PRO A C 1
ATOM 668 O O . PRO A 1 89 ? 0.854 34.031 8.672 1 97.06 89 PRO A O 1
ATOM 671 N N . TRP A 1 90 ? 2.713 33.875 10.008 1 96.75 90 TRP A N 1
ATOM 672 C CA . TRP A 1 90 ? 2.098 33.031 11.016 1 96.75 90 TRP A CA 1
ATOM 673 C C . TRP A 1 90 ? 0.958 33.75 11.727 1 96.75 90 TRP A C 1
ATOM 675 O O . TRP A 1 90 ? 0.141 33.125 12.406 1 96.75 90 TRP A O 1
ATOM 685 N N . LYS A 1 91 ? 0.758 35.031 11.594 1 96.88 91 LYS A N 1
ATOM 686 C CA . LYS A 1 91 ? -0.322 35.781 12.227 1 96.88 91 LYS A CA 1
ATOM 687 C C . LYS A 1 91 ? -1.649 35.562 11.516 1 96.88 91 LYS A C 1
ATOM 689 O O . LYS A 1 91 ? -2.715 35.625 12.133 1 96.88 91 LYS A O 1
ATOM 694 N N . THR A 1 92 ? -1.557 35.219 10.203 1 96.69 92 THR A N 1
ATOM 695 C CA . THR A 1 92 ? -2.779 35.094 9.422 1 96.69 92 THR A CA 1
ATOM 696 C C . THR A 1 92 ? -2.906 33.688 8.859 1 96.69 92 THR A C 1
ATOM 698 O O . THR A 1 92 ? -3.973 33.312 8.367 1 96.69 92 THR A O 1
ATOM 701 N N . LEU A 1 93 ? -1.878 32.906 8.945 1 97.56 93 LEU A N 1
ATOM 702 C CA . LEU A 1 93 ? -1.815 31.562 8.406 1 97.56 93 LEU A CA 1
ATOM 703 C C . LEU A 1 93 ? -1.282 30.578 9.445 1 97.56 93 LEU A C 1
ATOM 705 O O . LEU A 1 93 ? -0.141 30.703 9.891 1 97.56 93 LEU A O 1
ATOM 709 N N . PRO A 1 94 ? -2.107 29.625 9.836 1 98.5 94 PRO A N 1
ATOM 710 C CA . PRO A 1 94 ? -1.595 28.625 10.766 1 98.5 94 PRO A CA 1
ATOM 711 C C . PRO A 1 94 ? -0.355 27.906 10.234 1 98.5 94 PRO A C 1
ATOM 713 O O . PRO A 1 94 ? -0.377 27.359 9.125 1 98.5 94 PRO A O 1
ATOM 716 N N . VAL A 1 95 ? 0.728 27.938 10.984 1 98.69 95 VAL A N 1
ATOM 717 C CA . VAL A 1 95 ? 1.962 27.203 10.711 1 98.69 95 VAL A CA 1
ATOM 718 C C . VAL A 1 95 ? 2.086 26.031 11.672 1 98.69 95 VAL A C 1
ATOM 720 O O . VAL A 1 95 ? 2.137 26.203 12.891 1 98.69 95 VAL A O 1
ATOM 723 N N . LEU A 1 96 ? 2.031 24.812 11.148 1 98.81 96 LEU A N 1
ATOM 724 C CA . LEU A 1 96 ? 2.184 23.609 11.938 1 98.81 96 LEU A CA 1
ATOM 725 C C . LEU A 1 96 ? 3.607 23.062 11.836 1 98.81 96 LEU A C 1
ATOM 727 O O . LEU A 1 96 ? 4.164 22.969 10.742 1 98.81 96 LEU A O 1
ATOM 731 N N . ALA A 1 97 ? 4.223 22.75 12.961 1 98.69 97 ALA A N 1
ATOM 732 C CA . ALA A 1 97 ? 5.566 22.188 12.992 1 98.69 97 ALA A CA 1
ATOM 733 C C . ALA A 1 97 ? 5.508 20.656 12.961 1 98.69 97 ALA A C 1
ATOM 735 O O . ALA A 1 97 ? 4.848 20.031 13.797 1 98.69 97 ALA A O 1
ATOM 736 N N . ASN A 1 98 ? 6.148 20.109 11.992 1 98.56 98 ASN A N 1
ATOM 737 C CA . ASN A 1 98 ? 6.312 18.656 11.953 1 98.56 98 ASN A CA 1
ATOM 738 C C . ASN A 1 98 ? 7.523 18.203 12.766 1 98.56 98 ASN A C 1
ATOM 740 O O . ASN A 1 98 ? 8.609 18.766 12.625 1 98.56 98 ASN A O 1
ATOM 744 N N . LEU A 1 99 ? 7.328 17.203 13.602 1 98.38 99 LEU A N 1
ATOM 745 C CA . LEU A 1 99 ? 8.375 16.797 14.531 1 98.38 99 LEU A CA 1
ATOM 746 C C . LEU A 1 99 ? 8.938 15.43 14.156 1 98.38 99 LEU A C 1
ATOM 748 O O . LEU A 1 99 ? 8.18 14.508 13.859 1 98.38 99 LEU A O 1
ATOM 752 N N . TYR A 1 100 ? 10.219 15.344 14.234 1 96.25 100 TYR A N 1
ATOM 753 C CA . TYR A 1 100 ? 10.953 14.094 14.094 1 96.25 100 TYR A CA 1
ATOM 754 C C . TYR A 1 100 ? 11.875 13.867 15.289 1 96.25 100 TYR A C 1
ATOM 756 O O . TYR A 1 100 ? 12.578 14.789 15.719 1 96.25 100 TYR A O 1
ATOM 764 N N . ALA A 1 101 ? 11.852 12.664 15.805 1 96.25 101 ALA A N 1
ATOM 765 C CA . ALA A 1 101 ? 12.758 12.25 16.859 1 96.25 101 ALA A CA 1
ATOM 766 C C . ALA A 1 101 ? 12.938 10.734 16.875 1 96.25 101 ALA A C 1
ATOM 768 O O . ALA A 1 101 ? 12.258 10.016 16.125 1 96.25 101 ALA A O 1
ATOM 769 N N . THR A 1 102 ? 13.883 10.227 17.688 1 93.44 102 THR A N 1
ATOM 770 C CA . THR A 1 102 ? 14.195 8.805 17.672 1 93.44 102 THR A CA 1
ATOM 771 C C . THR A 1 102 ? 13.781 8.133 18.969 1 93.44 102 THR A C 1
ATOM 773 O O . THR A 1 102 ? 14.031 6.945 19.172 1 93.44 102 THR A O 1
ATOM 776 N N . ASP A 1 103 ? 13.234 8.891 19.844 1 94.25 103 ASP A N 1
ATOM 777 C CA . ASP A 1 103 ? 12.594 8.32 21.016 1 94.25 103 ASP A CA 1
ATOM 778 C C . ASP A 1 103 ? 11.547 9.273 21.594 1 94.25 103 ASP A C 1
ATOM 780 O O . ASP A 1 103 ? 11.492 10.445 21.203 1 94.25 103 ASP A O 1
ATOM 784 N N . ALA A 1 104 ? 10.75 8.758 22.516 1 96.31 104 ALA A N 1
ATOM 785 C CA . ALA A 1 104 ? 9.602 9.492 23.031 1 96.31 104 ALA A CA 1
ATOM 786 C C . ALA A 1 104 ? 10.055 10.727 23.812 1 96.31 104 ALA A C 1
ATOM 788 O O . ALA A 1 104 ? 9.422 11.781 23.734 1 96.31 104 ALA A O 1
ATOM 789 N N . GLU A 1 105 ? 11.07 10.594 24.562 1 96.69 105 GLU A N 1
ATOM 790 C CA . GLU A 1 105 ? 11.578 11.703 25.359 1 96.69 105 GLU A CA 1
ATOM 791 C C . GLU A 1 105 ? 12.016 12.867 24.469 1 96.69 105 GLU A C 1
ATOM 793 O O . GLU A 1 105 ? 11.711 14.031 24.766 1 96.69 105 GLU A O 1
ATOM 798 N N . GLU A 1 106 ? 12.711 12.508 23.391 1 97.25 106 GLU A N 1
ATOM 799 C CA . GLU A 1 106 ? 13.164 13.531 22.438 1 97.25 106 GLU A CA 1
ATOM 800 C C . GLU A 1 106 ? 11.984 14.211 21.766 1 97.25 106 GLU A C 1
ATOM 802 O O . GLU A 1 106 ? 12.016 15.422 21.531 1 97.25 106 GLU A O 1
ATOM 807 N N . PHE A 1 107 ? 10.984 13.492 21.469 1 98.12 107 PHE A N 1
ATOM 808 C CA . PHE A 1 107 ? 9.758 14.086 20.938 1 98.12 107 PHE A CA 1
ATOM 809 C C . PHE A 1 107 ? 9.188 15.102 21.922 1 98.12 107 PHE A C 1
ATOM 811 O O . PHE A 1 107 ? 8.789 16.203 21.531 1 98.12 107 PHE A O 1
ATOM 818 N N . GLY A 1 108 ? 9.172 14.688 23.156 1 98.56 108 GLY A N 1
ATOM 819 C CA . GLY A 1 108 ? 8.672 15.578 24.188 1 98.56 108 GLY A CA 1
ATOM 820 C C . GLY A 1 108 ? 9.484 16.859 24.312 1 98.56 108 GLY A C 1
ATOM 821 O O . GLY A 1 108 ? 8.914 17.953 24.422 1 98.56 108 GLY A O 1
ATOM 822 N N . GLU A 1 109 ? 10.789 16.734 24.312 1 98.56 109 GLU A N 1
ATOM 823 C CA . GLU A 1 109 ? 11.664 17.891 24.406 1 98.56 109 GLU A CA 1
ATOM 824 C C . GLU A 1 109 ? 11.438 18.859 23.234 1 98.56 109 GLU A C 1
ATOM 826 O O . GLU A 1 109 ? 11.32 20.062 23.438 1 98.56 109 GLU A O 1
ATOM 831 N N . LEU A 1 110 ? 11.398 18.297 22.078 1 98.62 110 LEU A N 1
ATOM 832 C CA . LEU A 1 110 ? 11.172 19.094 20.875 1 98.62 110 LEU A CA 1
ATOM 833 C C . LEU A 1 110 ? 9.82 19.797 20.938 1 98.62 110 LEU A C 1
ATOM 835 O O . LEU A 1 110 ? 9.719 20.969 20.562 1 98.62 110 LEU A O 1
ATOM 839 N N . ALA A 1 111 ? 8.812 19.109 21.391 1 98.75 111 ALA A N 1
ATOM 840 C CA . ALA A 1 111 ? 7.488 19.688 21.578 1 98.75 111 ALA A CA 1
ATOM 841 C C . ALA A 1 111 ? 7.535 20.875 22.531 1 98.75 111 ALA A C 1
ATOM 843 O O . ALA A 1 111 ? 6.906 21.906 22.281 1 98.75 111 ALA A O 1
ATOM 844 N N . GLY A 1 112 ? 8.258 20.688 23.578 1 98.62 112 GLY A N 1
ATOM 845 C CA . GLY A 1 112 ? 8.398 21.766 24.547 1 98.62 112 GLY A CA 1
ATOM 846 C C . GLY A 1 112 ? 9.023 23.016 23.969 1 98.62 112 GLY A C 1
ATOM 847 O O . GLY A 1 112 ? 8.57 24.141 24.234 1 98.62 112 GLY A O 1
ATOM 848 N N . VAL A 1 113 ? 10.031 22.844 23.172 1 98.56 113 VAL A N 1
ATOM 849 C CA . VAL A 1 113 ? 10.711 23.953 22.531 1 98.56 113 VAL A CA 1
ATOM 850 C C . VAL A 1 113 ? 9.734 24.703 21.625 1 98.56 113 VAL A C 1
ATOM 852 O O . VAL A 1 113 ? 9.648 25.938 21.656 1 98.56 113 VAL A O 1
ATOM 855 N N . LEU A 1 114 ? 8.969 23.969 20.891 1 98.62 114 LEU A N 1
ATOM 856 C CA . LEU A 1 114 ? 8.086 24.547 19.875 1 98.62 114 LEU A CA 1
ATOM 857 C C . LEU A 1 114 ? 6.824 25.109 20.516 1 98.62 114 LEU A C 1
ATOM 859 O O . LEU A 1 114 ? 6.195 26.016 19.984 1 98.62 114 LEU A O 1
ATOM 863 N N . ALA A 1 115 ? 6.457 24.547 21.656 1 97.38 115 ALA A N 1
ATOM 864 C CA . ALA A 1 115 ? 5.277 25.016 22.391 1 97.38 115 ALA A CA 1
ATOM 865 C C . ALA A 1 115 ? 5.414 26.469 22.797 1 97.38 115 ALA A C 1
ATOM 867 O O . ALA A 1 115 ? 4.418 27.188 22.906 1 97.38 115 ALA A O 1
ATOM 868 N N . GLY A 1 116 ? 6.605 26.875 22.938 1 96.38 116 GLY A N 1
ATOM 869 C CA . GLY A 1 116 ? 6.871 28.234 23.391 1 96.38 116 GLY A CA 1
ATOM 870 C C . GLY A 1 116 ? 6.852 29.25 22.266 1 96.38 116 GLY A C 1
ATOM 871 O O . GLY A 1 116 ? 6.918 30.469 22.516 1 96.38 116 GLY A O 1
ATOM 872 N N . GLU A 1 117 ? 6.637 28.859 21.078 1 98.06 117 GLU A N 1
ATOM 873 C CA . GLU A 1 117 ? 6.73 29.75 19.922 1 98.06 117 GLU A CA 1
ATOM 874 C C . GLU A 1 117 ? 5.348 30.203 19.453 1 98.06 117 GLU A C 1
ATOM 876 O O . GLU A 1 117 ? 4.531 29.391 19.031 1 98.06 117 GLU A O 1
ATOM 881 N N . GLU A 1 118 ? 5.117 31.469 19.5 1 96.44 118 GLU A N 1
ATOM 882 C CA . GLU A 1 118 ? 3.816 32.031 19.125 1 96.44 118 GLU A CA 1
ATOM 883 C C . GLU A 1 118 ? 3.479 31.719 17.672 1 96.44 118 GLU A C 1
ATOM 885 O O . GLU A 1 118 ? 2.311 31.531 17.328 1 96.44 118 GLU A O 1
ATOM 890 N N . GLY A 1 119 ? 4.473 31.641 16.828 1 98 119 GLY A N 1
ATOM 891 C CA . GLY A 1 119 ? 4.262 31.469 15.406 1 98 119 GLY A CA 1
ATOM 892 C C . GLY A 1 119 ? 3.936 30.031 15.023 1 98 119 GLY A C 1
ATOM 893 O O . GLY A 1 119 ? 3.631 29.75 13.867 1 98 119 GLY A O 1
ATOM 894 N N . VAL A 1 120 ? 3.963 29.141 15.977 1 98.62 120 VAL A N 1
ATOM 895 C CA . VAL A 1 120 ? 3.605 27.734 15.75 1 98.62 120 VAL A CA 1
ATOM 896 C C . VAL A 1 120 ? 2.186 27.484 16.25 1 98.62 120 VAL A C 1
ATOM 898 O O . VAL A 1 120 ? 1.89 27.672 17.422 1 98.62 120 VAL A O 1
ATOM 901 N N . ALA A 1 121 ? 1.353 27.078 15.32 1 98.69 121 ALA A N 1
ATOM 902 C CA . ALA A 1 121 ? -0.065 26.938 15.648 1 98.69 121 ALA A CA 1
ATOM 903 C C . ALA A 1 121 ? -0.375 25.562 16.203 1 98.69 121 ALA A C 1
ATOM 905 O O . ALA A 1 121 ? -1.31 25.391 17 1 98.69 121 ALA A O 1
ATOM 906 N N . ALA A 1 122 ? 0.337 24.531 15.758 1 98.81 122 ALA A N 1
ATOM 907 C CA . ALA A 1 122 ? 0.117 23.141 16.156 1 98.81 122 ALA A CA 1
ATOM 908 C C . ALA A 1 122 ? 1.368 22.297 15.922 1 98.81 122 ALA A C 1
ATOM 910 O O . ALA A 1 122 ? 2.307 22.75 15.258 1 98.81 122 ALA A O 1
ATOM 911 N N . LEU A 1 123 ? 1.387 21.125 16.531 1 98.88 123 LEU A N 1
ATOM 912 C CA . LEU A 1 123 ? 2.492 20.188 16.406 1 98.88 123 LEU A CA 1
ATOM 913 C C . LEU A 1 123 ? 2.035 18.891 15.719 1 98.88 123 LEU A C 1
ATOM 915 O O . LEU A 1 123 ? 1.11 18.234 16.188 1 98.88 123 LEU A O 1
ATOM 919 N N . GLU A 1 124 ? 2.59 18.609 14.602 1 98.81 124 GLU A N 1
ATOM 920 C CA . GLU A 1 124 ? 2.363 17.328 13.938 1 98.81 124 GLU A CA 1
ATOM 921 C C . GLU A 1 124 ? 3.52 16.359 14.188 1 98.81 124 GLU A C 1
ATOM 923 O O . GLU A 1 124 ? 4.656 16.625 13.797 1 98.81 124 GLU A O 1
ATOM 928 N N . VAL A 1 125 ? 3.219 15.227 14.781 1 98.62 125 VAL A N 1
ATOM 929 C CA . VAL A 1 125 ? 4.23 14.273 15.219 1 98.62 125 VAL A CA 1
ATOM 930 C C . VAL A 1 125 ? 4.328 13.117 14.227 1 98.62 125 VAL A C 1
ATOM 932 O O . VAL A 1 125 ? 3.385 12.336 14.078 1 98.62 125 VAL A O 1
ATOM 935 N N . ASN A 1 126 ? 5.434 13.023 13.586 1 97.19 126 ASN A N 1
ATOM 936 C CA . ASN A 1 126 ? 5.676 11.961 12.609 1 97.19 126 ASN A CA 1
ATOM 937 C C . ASN A 1 126 ? 6.145 10.68 13.281 1 97.19 126 ASN A C 1
ATOM 939 O O . ASN A 1 126 ? 7.336 10.508 13.547 1 97.19 126 ASN A O 1
ATOM 943 N N . VAL A 1 127 ? 5.281 9.734 13.469 1 96.31 127 VAL A N 1
ATOM 944 C CA . VAL A 1 127 ? 5.613 8.531 14.219 1 96.31 127 VAL A CA 1
ATOM 945 C C . VAL A 1 127 ? 6.066 7.43 13.258 1 96.31 127 VAL A C 1
ATOM 947 O O . VAL A 1 127 ? 6.234 6.277 13.656 1 96.31 127 VAL A O 1
ATOM 950 N N . SER A 1 128 ? 6.195 7.68 12.016 1 90.44 128 SER A N 1
ATOM 951 C CA . SER A 1 128 ? 6.68 6.691 11.062 1 90.44 128 SER A CA 1
ATOM 952 C C . SER A 1 128 ? 8.195 6.52 11.156 1 90.44 128 SER A C 1
ATOM 954 O O . SER A 1 128 ? 8.758 5.578 10.602 1 90.44 128 SER A O 1
ATOM 956 N N . CYS A 1 129 ? 8.812 7.324 11.867 1 85.06 129 CYS A N 1
ATOM 957 C CA . CYS A 1 129 ? 10.258 7.316 12.016 1 85.06 129 CYS A CA 1
ATOM 958 C C . CYS A 1 129 ? 10.711 6.199 12.945 1 85.06 129 CYS A C 1
ATOM 960 O O . CYS A 1 129 ? 9.953 5.773 13.82 1 85.06 129 CYS A O 1
ATOM 962 N N . PRO A 1 130 ? 11.938 5.762 12.805 1 84.62 130 PRO A N 1
ATOM 963 C CA . PRO A 1 130 ? 12.445 4.617 13.562 1 84.62 130 PRO A CA 1
ATOM 964 C C . PRO A 1 130 ? 12.641 4.93 15.047 1 84.62 130 PRO A C 1
ATOM 966 O O . PRO A 1 130 ? 12.859 6.086 15.414 1 84.62 130 PRO A O 1
ATOM 969 N N . ASN A 1 131 ? 12.445 3.912 15.773 1 84.06 131 ASN A N 1
ATOM 970 C CA . ASN A 1 131 ? 12.844 3.918 17.188 1 84.06 131 ASN A CA 1
ATOM 971 C C . ASN A 1 131 ? 14.211 3.277 17.375 1 84.06 131 ASN A C 1
ATOM 973 O O . ASN A 1 131 ? 14.328 2.053 17.453 1 84.06 131 ASN A O 1
ATOM 977 N N . VAL A 1 132 ? 15.172 4.082 17.453 1 77.69 132 VAL A N 1
ATOM 978 C CA . VAL A 1 132 ? 16.547 3.588 17.5 1 77.69 132 VAL A CA 1
ATOM 979 C C . VAL A 1 132 ? 16.75 2.73 18.75 1 77.69 132 VAL A C 1
ATOM 981 O O . VAL A 1 132 ? 17.516 1.77 18.734 1 77.69 132 VAL A O 1
ATOM 984 N N . LYS A 1 133 ? 16.078 3.049 19.812 1 73.62 133 LYS A N 1
ATOM 985 C CA . LYS A 1 133 ? 16.219 2.311 21.062 1 73.62 133 LYS A CA 1
ATOM 986 C C . LYS A 1 133 ? 15.617 0.913 20.953 1 73.62 133 LYS A C 1
ATOM 988 O O . LYS A 1 133 ? 16.047 -0.011 21.641 1 73.62 133 LYS A O 1
ATOM 993 N N . GLU A 1 134 ? 14.633 0.778 20.141 1 72.56 134 GLU A N 1
ATOM 994 C CA . GLU A 1 134 ? 13.961 -0.509 19.969 1 72.56 134 GLU A CA 1
ATOM 995 C C . GLU A 1 134 ? 14.375 -1.186 18.672 1 72.56 134 GLU A C 1
ATOM 997 O O . GLU A 1 134 ? 13.555 -1.805 18 1 72.56 134 GLU A O 1
ATOM 1002 N N . GLY A 1 135 ? 15.555 -0.999 18.172 1 69.38 135 GLY A N 1
ATOM 1003 C CA . GLY A 1 135 ? 16.109 -1.742 17.047 1 69.38 135 GLY A CA 1
ATOM 1004 C C . GLY A 1 135 ? 15.695 -1.185 15.695 1 69.38 135 GLY A C 1
ATOM 1005 O O . GLY A 1 135 ? 15.578 -1.928 14.719 1 69.38 135 GLY A O 1
ATOM 1006 N N . GLY A 1 136 ? 15.188 0.021 15.734 1 74.12 136 GLY A N 1
ATOM 1007 C CA . GLY A 1 136 ? 14.945 0.679 14.461 1 74.12 136 GLY A CA 1
ATOM 1008 C C . GLY A 1 136 ? 13.523 0.51 13.961 1 74.12 136 GLY A C 1
ATOM 1009 O O . GLY A 1 136 ? 13.188 0.951 12.859 1 74.12 136 GLY A O 1
ATOM 1010 N N . ILE A 1 137 ? 12.695 -0.158 14.719 1 75.25 137 ILE A N 1
ATOM 1011 C CA . ILE A 1 137 ? 11.289 -0.281 14.336 1 75.25 137 ILE A CA 1
ATOM 1012 C C . ILE A 1 137 ? 10.617 1.091 14.391 1 75.25 137 ILE A C 1
ATOM 1014 O O . ILE A 1 137 ? 10.883 1.884 15.297 1 75.25 137 ILE A O 1
ATOM 1018 N N . ALA A 1 138 ? 9.82 1.327 13.422 1 85 138 ALA A N 1
ATOM 1019 C CA . ALA A 1 138 ? 9.141 2.617 13.406 1 85 138 ALA A CA 1
ATOM 1020 C C . ALA A 1 138 ? 8.133 2.719 14.547 1 85 138 ALA A C 1
ATOM 1022 O O . ALA A 1 138 ? 7.402 1.764 14.836 1 85 138 ALA A O 1
ATOM 1023 N N . PHE A 1 139 ? 8.031 3.834 15.203 1 88.12 139 PHE A N 1
ATOM 1024 C CA . PHE A 1 139 ? 7.074 4.105 16.266 1 88.12 139 PHE A CA 1
ATOM 1025 C C . PHE A 1 139 ? 5.652 3.824 15.797 1 88.12 139 PHE A C 1
ATOM 1027 O O . PHE A 1 139 ? 4.836 3.291 16.547 1 88.12 139 PHE A O 1
ATOM 1034 N N . GLY A 1 140 ? 5.469 4.148 14.523 1 92.62 140 GLY A N 1
ATOM 1035 C CA . GLY A 1 140 ? 4.129 4.121 13.961 1 92.62 140 GLY A CA 1
ATOM 1036 C C . GLY A 1 140 ? 3.615 2.717 13.711 1 92.62 140 GLY A C 1
ATOM 1037 O O . GLY A 1 140 ? 2.449 2.531 13.359 1 92.62 140 GLY A O 1
ATOM 1038 N N . GLN A 1 141 ? 4.445 1.707 13.953 1 95.12 141 GLN A N 1
ATOM 1039 C CA . GLN A 1 141 ? 4.051 0.33 13.672 1 95.12 141 GLN A CA 1
ATOM 1040 C C . GLN A 1 141 ? 3.703 -0.414 14.961 1 95.12 141 GLN A C 1
ATOM 1042 O O . GLN A 1 141 ? 3.242 -1.556 14.922 1 95.12 141 GLN A O 1
ATOM 1047 N N . ASP A 1 142 ? 3.881 0.25 16.125 1 95.19 142 ASP A N 1
ATOM 1048 C CA . ASP A 1 142 ? 3.578 -0.309 17.438 1 95.19 142 ASP A CA 1
ATOM 1049 C C . ASP A 1 142 ? 2.646 0.61 18.234 1 95.19 142 ASP A C 1
ATOM 1051 O O . ASP A 1 142 ? 3.066 1.665 18.719 1 95.19 142 ASP A O 1
ATOM 1055 N N . PRO A 1 143 ? 1.429 0.144 18.422 1 97.56 143 PRO A N 1
ATOM 1056 C CA . PRO A 1 143 ? 0.462 0.988 19.125 1 97.56 143 PRO A CA 1
ATOM 1057 C C . PRO A 1 143 ? 0.972 1.46 20.484 1 97.56 143 PRO A C 1
ATOM 1059 O O . PRO A 1 143 ? 0.71 2.598 20.891 1 97.56 143 PRO A O 1
ATOM 1062 N N . LYS A 1 144 ? 1.712 0.58 21.219 1 96.94 144 LYS A N 1
ATOM 1063 C CA . LYS A 1 144 ? 2.236 0.968 22.531 1 96.94 144 LYS A CA 1
ATOM 1064 C C . LYS A 1 144 ? 3.229 2.119 22.406 1 96.94 144 LYS A C 1
ATOM 1066 O O . LYS A 1 144 ? 3.242 3.031 23.234 1 96.94 144 LYS A O 1
ATOM 1071 N N . GLN A 1 145 ? 4.047 2.1 21.375 1 97 145 GLN A N 1
ATOM 1072 C CA . GLN A 1 145 ? 5.02 3.162 21.156 1 97 145 GLN A CA 1
ATOM 1073 C C . GLN A 1 145 ? 4.328 4.453 20.719 1 97 145 GLN A C 1
ATOM 1075 O O . GLN A 1 145 ? 4.75 5.547 21.109 1 97 145 GLN A O 1
ATOM 1080 N N . ILE A 1 146 ? 3.273 4.34 19.938 1 98.38 146 ILE A N 1
ATOM 1081 C CA . ILE A 1 146 ? 2.498 5.504 19.516 1 98.38 146 ILE A CA 1
ATOM 1082 C C . ILE A 1 146 ? 1.938 6.219 20.75 1 98.38 146 ILE A C 1
ATOM 1084 O O . ILE A 1 146 ? 2.047 7.441 20.859 1 98.38 146 ILE A O 1
ATOM 1088 N N . THR A 1 147 ? 1.368 5.395 21.656 1 98.56 147 THR A N 1
ATOM 1089 C CA . THR A 1 147 ? 0.8 5.953 22.875 1 98.56 147 THR A CA 1
ATOM 1090 C C . THR A 1 147 ? 1.873 6.668 23.703 1 98.56 147 THR A C 1
ATOM 1092 O O . THR A 1 147 ? 1.658 7.785 24.172 1 98.56 147 THR A O 1
ATOM 1095 N N . LYS A 1 148 ? 3.008 6.02 23.781 1 97.88 148 LYS A N 1
ATOM 1096 C CA . LYS A 1 148 ? 4.109 6.578 24.562 1 97.88 148 LYS A CA 1
ATOM 1097 C C . LYS A 1 148 ? 4.566 7.918 23.984 1 97.88 148 LYS A C 1
ATOM 1099 O O . LYS A 1 148 ? 4.797 8.875 24.734 1 97.88 148 LYS A O 1
ATOM 1104 N N . VAL A 1 149 ? 4.695 8.016 22.703 1 98.25 149 VAL A N 1
ATOM 1105 C CA . VAL A 1 149 ? 5.125 9.242 22.031 1 98.25 149 VAL A CA 1
ATOM 1106 C C . VAL A 1 149 ? 4.062 10.32 22.219 1 98.25 149 VAL A C 1
ATOM 1108 O O . VAL A 1 149 ? 4.383 11.469 22.531 1 98.25 149 VAL A O 1
ATOM 1111 N N . ALA A 1 150 ? 2.801 10 21.984 1 98.69 150 ALA A N 1
ATOM 1112 C CA . ALA A 1 150 ? 1.706 10.953 22.125 1 98.69 150 ALA A CA 1
ATOM 1113 C C . ALA A 1 150 ? 1.665 11.531 23.547 1 98.69 150 ALA A C 1
ATOM 1115 O O . ALA A 1 150 ? 1.513 12.742 23.719 1 98.69 150 ALA A O 1
ATOM 1116 N N . GLU A 1 151 ? 1.85 10.656 24.547 1 98.75 151 GLU A N 1
ATOM 1117 C CA . GLU A 1 151 ? 1.848 11.094 25.938 1 98.75 151 GLU A CA 1
ATOM 1118 C C . GLU A 1 151 ? 2.992 12.062 26.219 1 98.75 151 GLU A C 1
ATOM 1120 O O . GLU A 1 151 ? 2.797 13.094 26.859 1 98.75 151 GLU A O 1
ATOM 1125 N N . ALA A 1 152 ? 4.156 11.688 25.719 1 98.5 152 ALA A N 1
ATOM 1126 C CA . ALA A 1 152 ? 5.34 12.516 25.938 1 98.5 152 ALA A CA 1
ATOM 1127 C C . ALA A 1 152 ? 5.168 13.891 25.312 1 98.5 152 ALA A C 1
ATOM 1129 O O . ALA A 1 152 ? 5.527 14.906 25.922 1 98.5 152 ALA A O 1
ATOM 1130 N N . VAL A 1 153 ? 4.633 13.945 24.156 1 98.81 153 VAL A N 1
ATOM 1131 C CA . VAL A 1 153 ? 4.438 15.203 23.453 1 98.81 153 VAL A CA 1
ATOM 1132 C C . VAL A 1 153 ? 3.342 16.016 24.125 1 98.81 153 VAL A C 1
ATOM 1134 O O . VAL A 1 153 ? 3.488 17.234 24.328 1 98.81 153 VAL A O 1
ATOM 1137 N N . LYS A 1 154 ? 2.252 15.391 24.469 1 98.62 154 LYS A N 1
ATOM 1138 C CA . LYS A 1 154 ? 1.128 16.062 25.125 1 98.62 154 LYS A CA 1
ATOM 1139 C C . LYS A 1 154 ? 1.564 16.75 26.406 1 98.62 154 LYS A C 1
ATOM 1141 O O . LYS A 1 154 ? 1.132 17.859 26.703 1 98.62 154 LYS A O 1
ATOM 1146 N N . LYS A 1 155 ? 2.402 16.078 27.141 1 98.31 155 LYS A N 1
ATOM 1147 C CA . LYS A 1 155 ? 2.885 16.594 28.406 1 98.31 155 LYS A CA 1
ATOM 1148 C C . LYS A 1 155 ? 3.666 17.891 28.219 1 98.31 155 LYS A C 1
ATOM 1150 O O . LYS A 1 155 ? 3.688 18.75 29.109 1 98.31 155 LYS A O 1
ATOM 1155 N N . ASN A 1 156 ? 4.258 18.062 27.047 1 98.56 156 ASN A N 1
ATOM 1156 C CA . ASN A 1 156 ? 5.199 19.156 26.844 1 98.56 156 ASN A CA 1
ATOM 1157 C C . ASN A 1 156 ? 4.68 20.188 25.844 1 98.56 156 ASN A C 1
ATOM 1159 O O . ASN A 1 156 ? 5.297 21.234 25.641 1 98.56 156 ASN A O 1
ATOM 1163 N N . ALA A 1 157 ? 3.527 19.953 25.25 1 98.12 157 ALA A N 1
ATOM 1164 C CA . ALA A 1 157 ? 3.033 20.734 24.125 1 98.12 157 ALA A CA 1
ATOM 1165 C C . ALA A 1 157 ? 2.332 22 24.594 1 98.12 157 ALA A C 1
ATOM 1167 O O . ALA A 1 157 ? 1.957 22.859 23.797 1 98.12 157 ALA A O 1
ATOM 1168 N N . GLY A 1 158 ? 2.125 22.219 25.953 1 96.62 158 GLY A N 1
ATOM 1169 C CA . GLY A 1 158 ? 1.316 23.328 26.422 1 96.62 158 GLY A CA 1
ATOM 1170 C C . GLY A 1 158 ? -0.107 23.297 25.906 1 96.62 158 GLY A C 1
ATOM 1171 O O . GLY A 1 158 ? -0.793 22.281 26.016 1 96.62 158 GLY A O 1
ATOM 1172 N N . ASN A 1 159 ? -0.517 24.375 25.297 1 95.75 159 ASN A N 1
ATOM 1173 C CA . ASN A 1 159 ? -1.884 24.453 24.797 1 95.75 159 ASN A CA 1
ATOM 1174 C C . ASN A 1 159 ? -1.945 24.188 23.297 1 95.75 159 ASN A C 1
ATOM 1176 O O . ASN A 1 159 ? -3.014 24.266 22.688 1 95.75 159 ASN A O 1
ATOM 1180 N N . LYS A 1 160 ? -0.861 23.891 22.688 1 97.88 160 LYS A N 1
ATOM 1181 C CA . LYS A 1 160 ? -0.848 23.641 21.25 1 97.88 160 LYS A CA 1
ATOM 1182 C C . LYS A 1 160 ? -1.476 22.297 20.922 1 97.88 160 LYS A C 1
ATOM 1184 O O . LYS A 1 160 ? -1.175 21.281 21.578 1 97.88 160 LYS A O 1
ATOM 1189 N N . PRO A 1 161 ? -2.377 22.266 19.938 1 98.62 161 PRO A N 1
ATOM 1190 C CA . PRO A 1 161 ? -2.908 20.969 19.516 1 98.62 161 PRO A CA 1
ATOM 1191 C C . PRO A 1 161 ? -1.828 20.047 18.969 1 98.62 161 PRO A C 1
ATOM 1193 O O . PRO A 1 161 ? -0.916 20.484 18.281 1 98.62 161 PRO A O 1
ATOM 1196 N N . ILE A 1 162 ? -1.962 18.781 19.328 1 98.75 162 ILE A N 1
ATOM 1197 C CA . ILE A 1 162 ? -1.031 17.75 18.875 1 98.75 162 ILE A CA 1
ATOM 1198 C C . ILE A 1 162 ? -1.715 16.859 17.844 1 98.75 162 ILE A C 1
ATOM 1200 O O . ILE A 1 162 ? -2.795 16.312 18.109 1 98.75 162 ILE A O 1
ATOM 1204 N N . ILE A 1 163 ? -1.149 16.75 16.703 1 98.94 163 ILE A N 1
ATOM 1205 C CA . ILE A 1 163 ? -1.62 15.914 15.602 1 98.94 163 ILE A CA 1
ATOM 1206 C C . ILE A 1 163 ? -0.65 14.75 15.391 1 98.94 163 ILE A C 1
ATOM 1208 O O . ILE A 1 163 ? 0.53 14.969 15.102 1 98.94 163 ILE A O 1
ATOM 1212 N N . ILE A 1 164 ? -1.062 13.5 15.602 1 98.94 164 ILE A N 1
ATOM 1213 C CA . ILE A 1 164 ? -0.199 12.352 15.359 1 98.94 164 ILE A CA 1
ATOM 1214 C C . ILE A 1 164 ? -0.371 11.867 13.922 1 98.94 164 ILE A C 1
ATOM 1216 O O . ILE A 1 164 ? -1.486 11.562 13.492 1 98.94 164 ILE A O 1
ATOM 1220 N N . LYS A 1 165 ? 0.721 11.906 13.172 1 98.81 165 LYS A N 1
ATOM 1221 C CA . LYS A 1 165 ? 0.715 11.469 11.781 1 98.81 165 LYS A CA 1
ATOM 1222 C C . LYS A 1 165 ? 0.99 9.977 11.672 1 98.81 165 LYS A C 1
ATOM 1224 O O . LYS A 1 165 ? 2.082 9.508 12.008 1 98.81 165 LYS A O 1
ATOM 1229 N N . LEU A 1 166 ? 0.058 9.234 11.133 1 98.75 166 LEU A N 1
ATOM 1230 C CA . LEU A 1 166 ? 0.091 7.781 11.195 1 98.75 166 LEU A CA 1
ATOM 1231 C C . LEU A 1 166 ? 0.568 7.188 9.875 1 98.75 166 LEU A C 1
ATOM 1233 O O . LEU A 1 166 ? 0.308 7.75 8.805 1 98.75 166 LEU A O 1
ATOM 1237 N N . SER A 1 167 ? 1.25 6.07 10.008 1 98 167 SER A N 1
ATOM 1238 C CA . SER A 1 167 ? 1.719 5.289 8.867 1 98 167 SER A CA 1
ATOM 1239 C C . SER A 1 167 ? 0.684 4.25 8.445 1 98 167 SER A C 1
ATOM 1241 O O . SER A 1 167 ? 0.054 3.613 9.289 1 98 167 SER A O 1
ATOM 1243 N N . PRO A 1 168 ? 0.519 4.109 7.121 1 98.19 168 PRO A N 1
ATOM 1244 C CA . PRO A 1 168 ? -0.38 3.053 6.645 1 98.19 168 PRO A CA 1
ATOM 1245 C C . PRO A 1 168 ? 0.254 1.665 6.707 1 98.19 168 PRO A C 1
ATOM 1247 O O . PRO A 1 168 ? -0.401 0.669 6.391 1 98.19 168 PRO A O 1
ATOM 1250 N N . ASN A 1 169 ? 1.554 1.539 7.051 1 97.88 169 ASN A N 1
ATOM 1251 C CA . ASN A 1 169 ? 2.281 0.276 7.004 1 97.88 169 ASN A CA 1
ATOM 1252 C C . ASN A 1 169 ? 2.039 -0.561 8.258 1 97.88 169 ASN A C 1
ATOM 1254 O O . ASN A 1 169 ? 2.988 -0.987 8.914 1 97.88 169 ASN A O 1
ATOM 1258 N N . VAL A 1 170 ? 0.76 -0.742 8.57 1 97.69 170 VAL A N 1
ATOM 1259 C CA . VAL A 1 170 ? 0.306 -1.522 9.719 1 97.69 170 VAL A CA 1
ATOM 1260 C C . VAL A 1 170 ? -0.845 -2.434 9.297 1 97.69 170 VAL A C 1
ATOM 1262 O O . VAL A 1 170 ? -1.495 -2.195 8.281 1 97.69 170 VAL A O 1
ATOM 1265 N N . THR A 1 171 ? -1.033 -3.512 10.07 1 97.06 171 THR A N 1
ATOM 1266 C CA . THR A 1 171 ? -2.094 -4.469 9.781 1 97.06 171 THR A CA 1
ATOM 1267 C C . THR A 1 171 ? -3.467 -3.816 9.922 1 97.06 171 THR A C 1
ATOM 1269 O O . THR A 1 171 ? -4.352 -4.031 9.094 1 97.06 171 THR A O 1
ATOM 1272 N N . ASP A 1 172 ? -3.646 -3.033 10.945 1 97.06 172 ASP A N 1
ATOM 1273 C CA . ASP A 1 172 ? -4.906 -2.367 11.25 1 97.06 172 ASP A CA 1
ATOM 1274 C C . ASP A 1 172 ? -4.668 -0.93 11.711 1 97.06 172 ASP A C 1
ATOM 1276 O O . ASP A 1 172 ? -4.305 -0.692 12.867 1 97.06 172 ASP A O 1
ATOM 1280 N N . ILE A 1 173 ? -4.949 0.033 10.875 1 98.12 173 ILE A N 1
ATOM 1281 C CA . ILE A 1 173 ? -4.66 1.44 11.125 1 98.12 173 ILE A CA 1
ATOM 1282 C C . ILE A 1 173 ? -5.508 1.943 12.289 1 98.12 173 ILE A C 1
ATOM 1284 O O . ILE A 1 173 ? -5.117 2.885 12.984 1 98.12 173 ILE A O 1
ATOM 1288 N N . THR A 1 174 ? -6.695 1.314 12.531 1 98.62 174 THR A N 1
ATOM 1289 C CA . THR A 1 174 ? -7.605 1.793 13.562 1 98.62 174 THR A CA 1
ATOM 1290 C C . THR A 1 174 ? -7.02 1.554 14.953 1 98.62 174 THR A C 1
ATOM 1292 O O . THR A 1 174 ? -7.254 2.338 15.875 1 98.62 174 THR A O 1
ATOM 1295 N N . VAL A 1 175 ? -6.195 0.444 15.062 1 98.25 175 VAL A N 1
ATOM 1296 C CA . VAL A 1 175 ? -5.539 0.151 16.328 1 98.25 175 VAL A CA 1
ATOM 1297 C C . VAL A 1 175 ? -4.512 1.238 16.641 1 98.25 175 VAL A C 1
ATOM 1299 O O . VAL A 1 175 ? -4.414 1.696 17.781 1 98.25 175 VAL A O 1
ATOM 1302 N N . CYS A 1 176 ? -3.818 1.694 15.648 1 98.56 176 CYS A N 1
ATOM 1303 C CA . CYS A 1 176 ? -2.822 2.748 15.805 1 98.56 176 CYS A CA 1
ATOM 1304 C C . CYS A 1 176 ? -3.488 4.094 16.062 1 98.56 176 CYS A C 1
ATOM 1306 O O . CYS A 1 176 ? -3.002 4.883 16.875 1 98.56 176 CYS A O 1
ATOM 1308 N N . ALA A 1 177 ? -4.59 4.336 15.359 1 98.88 177 ALA A N 1
ATOM 1309 C CA . ALA A 1 177 ? -5.344 5.57 15.547 1 98.88 177 ALA A CA 1
ATOM 1310 C C . ALA A 1 177 ? -5.848 5.688 16.984 1 98.88 177 ALA A C 1
ATOM 1312 O O . ALA A 1 177 ? -5.699 6.738 17.609 1 98.88 177 ALA A O 1
ATOM 1313 N N . LYS A 1 178 ? -6.414 4.629 17.484 1 98.88 178 LYS A N 1
ATOM 1314 C CA . LYS A 1 178 ? -6.934 4.617 18.859 1 98.88 178 LYS A CA 1
ATOM 1315 C C . LYS A 1 178 ? -5.809 4.793 19.875 1 98.88 178 LYS A C 1
ATOM 1317 O O . LYS A 1 178 ? -5.988 5.469 20.891 1 98.88 178 LYS A O 1
ATOM 1322 N N . ALA A 1 179 ? -4.672 4.137 19.578 1 98.81 179 ALA A N 1
ATOM 1323 C CA . ALA A 1 179 ? -3.514 4.273 20.453 1 98.81 179 ALA A CA 1
ATOM 1324 C C . ALA A 1 179 ? -3.072 5.73 20.562 1 98.81 179 ALA A C 1
ATOM 1326 O O . ALA A 1 179 ? -2.727 6.203 21.656 1 98.81 179 ALA A O 1
ATOM 1327 N N . ALA A 1 180 ? -3.074 6.438 19.453 1 98.88 180 ALA A N 1
ATOM 1328 C CA . ALA A 1 180 ? -2.723 7.855 19.438 1 98.88 180 ALA A CA 1
ATOM 1329 C C . ALA A 1 180 ? -3.73 8.672 20.234 1 98.88 180 ALA A C 1
ATOM 1331 O O . ALA A 1 180 ? -3.344 9.523 21.047 1 98.88 180 ALA A O 1
ATOM 1332 N N . GLU A 1 181 ? -5.008 8.453 19.984 1 98.88 181 GLU A N 1
ATOM 1333 C CA . GLU A 1 181 ? -6.07 9.148 20.703 1 98.88 181 GLU A CA 1
ATOM 1334 C C . GLU A 1 181 ? -5.957 8.906 22.219 1 98.88 181 GLU A C 1
ATOM 1336 O O . GLU A 1 181 ? -6.051 9.844 23 1 98.88 181 GLU A O 1
ATOM 1341 N N . ASP A 1 182 ? -5.699 7.605 22.594 1 98.75 182 ASP A N 1
ATOM 1342 C CA . ASP A 1 182 ? -5.566 7.227 24 1 98.75 182 ASP A CA 1
ATOM 1343 C C . ASP A 1 182 ? -4.367 7.918 24.641 1 98.75 182 ASP A C 1
ATOM 1345 O O . ASP A 1 182 ? -4.375 8.195 25.844 1 98.75 182 ASP A O 1
ATOM 1349 N N . GLY A 1 183 ? -3.373 8.188 23.828 1 98.69 183 GLY A N 1
ATOM 1350 C CA . GLY A 1 183 ? -2.178 8.859 24.328 1 98.69 183 GLY A CA 1
ATOM 1351 C C . GLY A 1 183 ? -2.352 10.352 24.484 1 98.69 183 GLY A C 1
ATOM 1352 O O . GLY A 1 183 ? -1.457 11.039 24.984 1 98.69 183 GLY A O 1
ATOM 1353 N N . GLY A 1 184 ? -3.484 10.906 23.984 1 98.69 184 GLY A N 1
ATOM 1354 C CA . GLY A 1 184 ? -3.771 12.312 24.219 1 98.69 184 GLY A CA 1
ATOM 1355 C C . GLY A 1 184 ? -3.701 13.148 22.953 1 98.69 184 GLY A C 1
ATOM 1356 O O . GLY A 1 184 ? -3.742 14.383 23.031 1 98.69 184 GLY A O 1
ATOM 1357 N N . ALA A 1 185 ? -3.584 12.531 21.812 1 98.88 185 ALA A N 1
ATOM 1358 C CA . ALA A 1 185 ? -3.602 13.289 20.562 1 98.88 185 ALA A CA 1
ATOM 1359 C C . ALA A 1 185 ? -4.879 14.117 20.438 1 98.88 185 ALA A C 1
ATOM 1361 O O . ALA A 1 185 ? -5.961 13.648 20.797 1 98.88 185 ALA A O 1
ATOM 1362 N N . ASP A 1 186 ? -4.789 15.32 19.938 1 98.94 186 ASP A N 1
ATOM 1363 C CA . ASP A 1 186 ? -5.953 16.172 19.688 1 98.94 186 ASP A CA 1
ATOM 1364 C C . ASP A 1 186 ? -6.535 15.914 18.297 1 98.94 186 ASP A C 1
ATOM 1366 O O . ASP A 1 186 ? -7.691 16.25 18.047 1 98.94 186 ASP A O 1
ATOM 1370 N N . ALA A 1 187 ? -5.766 15.391 17.406 1 98.94 187 ALA A N 1
ATOM 1371 C CA . ALA A 1 187 ? -6.141 15.086 16.031 1 98.94 187 ALA A CA 1
ATOM 1372 C C . ALA A 1 187 ? -5.176 14.078 15.406 1 98.94 187 ALA A C 1
ATOM 1374 O O . ALA A 1 187 ? -4.16 13.727 16.016 1 98.94 187 ALA A O 1
ATOM 1375 N N . LEU A 1 188 ? -5.547 13.562 14.305 1 98.94 188 LEU A N 1
ATOM 1376 C CA . LEU A 1 188 ? -4.699 12.656 13.531 1 98.94 188 LEU A CA 1
ATOM 1377 C C . LEU A 1 188 ? -4.512 13.164 12.109 1 98.94 188 LEU A C 1
ATOM 1379 O O . LEU A 1 188 ? -5.371 13.875 11.578 1 98.94 188 LEU A O 1
ATOM 1383 N N . SER A 1 189 ? -3.41 12.906 11.523 1 98.94 189 SER A N 1
ATOM 1384 C CA . SER A 1 189 ? -3.199 13.031 10.086 1 98.94 189 SER A CA 1
ATOM 1385 C C . SER A 1 189 ? -2.676 11.734 9.484 1 98.94 189 SER A C 1
ATOM 1387 O O . SER A 1 189 ? -1.926 11 10.133 1 98.94 189 SER A O 1
ATOM 1389 N N . LEU A 1 190 ? -3.086 11.453 8.32 1 98.81 190 LEU A N 1
ATOM 1390 C CA . LEU A 1 190 ? -2.676 10.234 7.641 1 98.81 190 LEU A CA 1
ATOM 1391 C C . LEU A 1 190 ? -3.092 10.258 6.176 1 98.81 190 LEU A C 1
ATOM 1393 O O . LEU A 1 190 ? -4.031 10.961 5.805 1 98.81 190 LEU A O 1
ATOM 1397 N N . ILE A 1 191 ? -2.393 9.523 5.355 1 98.56 191 ILE A N 1
ATOM 1398 C CA . ILE A 1 191 ? -1.344 8.578 5.715 1 98.56 191 ILE A CA 1
ATOM 1399 C C . ILE A 1 191 ? 0.026 9.203 5.457 1 98.56 191 ILE A C 1
ATOM 1401 O O . ILE A 1 191 ? 0.153 10.125 4.645 1 98.56 191 ILE A O 1
ATOM 1405 N N . ASN A 1 192 ? 1.009 8.711 6.281 1 96.88 192 ASN A N 1
ATOM 1406 C CA . ASN A 1 192 ? 2.369 8.867 5.777 1 96.88 192 ASN A CA 1
ATOM 1407 C C . ASN A 1 192 ? 2.59 8.055 4.508 1 96.88 192 ASN A C 1
ATOM 1409 O O . ASN A 1 192 ? 1.631 7.66 3.842 1 96.88 192 ASN A O 1
ATOM 1413 N N . THR A 1 193 ? 3.725 7.762 4.086 1 97.88 193 THR A N 1
ATOM 1414 C CA . THR A 1 193 ? 4.023 7.078 2.83 1 97.88 193 THR A CA 1
ATOM 1415 C C . THR A 1 193 ? 3.865 5.57 2.984 1 97.88 193 THR A C 1
ATOM 1417 O O . THR A 1 193 ? 3.896 5.047 4.102 1 97.88 193 THR A O 1
ATOM 1420 N N . LEU A 1 194 ? 3.559 4.855 1.885 1 98.5 194 LEU A N 1
ATOM 1421 C CA . LEU A 1 194 ? 3.721 3.406 1.833 1 98.5 194 LEU A CA 1
ATOM 1422 C C . LEU A 1 194 ? 5.188 3.031 1.642 1 98.5 194 LEU A C 1
ATOM 1424 O O . LEU A 1 194 ? 5.918 3.709 0.917 1 98.5 194 LEU A O 1
ATOM 1428 N N . SER A 1 195 ? 5.586 1.931 2.268 1 98.19 195 SER A N 1
ATOM 1429 C CA . SER A 1 195 ? 6.949 1.459 2.055 1 98.19 195 SER A CA 1
ATOM 1430 C C . SER A 1 195 ? 7.086 0.75 0.712 1 98.19 195 SER A C 1
ATOM 1432 O O . SER A 1 195 ? 6.262 -0.097 0.364 1 98.19 195 SER A O 1
ATOM 1434 N N . GLY A 1 196 ? 8.055 1.148 -0.091 1 98.62 196 GLY A N 1
ATOM 1435 C CA . GLY A 1 196 ? 8.266 0.565 -1.405 1 98.62 196 GLY A CA 1
ATOM 1436 C C . GLY A 1 196 ? 9.727 0.539 -1.816 1 98.62 196 GLY A C 1
ATOM 1437 O O . GLY A 1 196 ? 10.594 1.002 -1.074 1 98.62 196 GLY A O 1
ATOM 1438 N N . MET A 1 197 ? 9.969 -0.072 -2.988 1 98.69 197 MET A N 1
ATOM 1439 C CA . MET A 1 197 ? 11.32 -0.226 -3.521 1 98.69 197 MET A CA 1
ATOM 1440 C C . MET A 1 197 ? 11.312 -0.14 -5.043 1 98.69 197 MET A C 1
ATOM 1442 O O . MET A 1 197 ? 10.281 -0.344 -5.68 1 98.69 197 MET A O 1
ATOM 1446 N N . ALA A 1 198 ? 12.398 0.256 -5.586 1 98.75 198 ALA A N 1
ATOM 1447 C CA . ALA A 1 198 ? 12.656 0.23 -7.023 1 98.75 198 ALA A CA 1
ATOM 1448 C C . ALA A 1 198 ? 14.094 -0.189 -7.32 1 98.75 198 ALA A C 1
ATOM 1450 O O . ALA A 1 198 ? 15.008 0.116 -6.551 1 98.75 198 ALA A O 1
ATOM 1451 N N . VAL A 1 199 ? 14.266 -0.866 -8.438 1 98.88 199 VAL A N 1
ATOM 1452 C CA . VAL A 1 199 ? 15.602 -1.347 -8.781 1 98.88 199 VAL A CA 1
ATOM 1453 C C . VAL A 1 199 ? 15.891 -1.063 -10.258 1 98.88 199 VAL A C 1
ATOM 1455 O O . VAL A 1 199 ? 14.977 -0.773 -11.031 1 98.88 199 VAL A O 1
ATOM 1458 N N . ASP A 1 200 ? 17.125 -1.046 -10.562 1 98.44 200 ASP A N 1
ATOM 1459 C CA . ASP A 1 200 ? 17.641 -0.897 -11.922 1 98.44 200 ASP A CA 1
ATOM 1460 C C . ASP A 1 200 ? 18.234 -2.215 -12.43 1 98.44 200 ASP A C 1
ATOM 1462 O O . ASP A 1 200 ? 19.25 -2.68 -11.938 1 98.44 200 ASP A O 1
ATOM 1466 N N . ILE A 1 201 ? 17.672 -2.779 -13.484 1 98.44 201 ILE A N 1
ATOM 1467 C CA . ILE A 1 201 ? 18.078 -4.109 -13.914 1 98.44 201 ILE A CA 1
ATOM 1468 C C . ILE A 1 201 ? 19.375 -4.02 -14.719 1 98.44 201 ILE A C 1
ATOM 1470 O O . ILE A 1 201 ? 20.094 -5.008 -14.859 1 98.44 201 ILE A O 1
ATOM 1474 N N . GLU A 1 202 ? 19.641 -2.846 -15.305 1 97.81 202 GLU A N 1
ATOM 1475 C CA . GLU A 1 202 ? 20.891 -2.676 -16.047 1 97.81 202 GLU A CA 1
ATOM 1476 C C . GLU A 1 202 ? 22.094 -2.67 -15.102 1 97.81 202 GLU A C 1
ATOM 1478 O O . GLU A 1 202 ? 23.078 -3.354 -15.352 1 97.81 202 GLU A O 1
ATOM 1483 N N . ARG A 1 203 ? 22.016 -1.899 -13.984 1 97.56 203 ARG A N 1
ATOM 1484 C CA . ARG A 1 203 ? 23.094 -1.78 -13.016 1 97.56 203 ARG A CA 1
ATOM 1485 C C . ARG A 1 203 ? 22.969 -2.838 -11.922 1 97.56 203 ARG A C 1
ATOM 1487 O O . ARG A 1 203 ? 23.906 -3.062 -11.156 1 97.56 203 ARG A O 1
ATOM 1494 N N . ARG A 1 204 ? 21.781 -3.535 -11.812 1 98.38 204 ARG A N 1
ATOM 1495 C CA . ARG A 1 204 ? 21.438 -4.523 -10.797 1 98.38 204 ARG A CA 1
ATOM 1496 C C . ARG A 1 204 ? 21.609 -3.949 -9.391 1 98.38 204 ARG A C 1
ATOM 1498 O O . ARG A 1 204 ? 22.172 -4.598 -8.516 1 98.38 204 ARG A O 1
ATOM 1505 N N . THR A 1 205 ? 21.109 -2.697 -9.172 1 98.5 205 THR A N 1
ATOM 1506 C CA . THR A 1 205 ? 21.172 -1.992 -7.895 1 98.5 205 THR A CA 1
ATOM 1507 C C . THR A 1 205 ? 19.812 -1.396 -7.543 1 98.5 205 THR A C 1
ATOM 1509 O O . THR A 1 205 ? 18.953 -1.221 -8.414 1 98.5 205 THR A O 1
ATOM 1512 N N . PRO A 1 206 ? 19.641 -1.165 -6.168 1 98.44 206 PRO A N 1
ATOM 1513 C CA . PRO A 1 206 ? 18.469 -0.346 -5.828 1 98.44 206 PRO A CA 1
ATOM 1514 C C . PRO A 1 206 ? 18.547 1.056 -6.43 1 98.44 206 PRO A C 1
ATOM 1516 O O . PRO A 1 206 ? 19.641 1.603 -6.609 1 98.44 206 PRO A O 1
ATOM 1519 N N . ARG A 1 207 ? 17.391 1.607 -6.793 1 98.44 207 ARG A N 1
ATOM 1520 C CA . ARG A 1 207 ? 17.359 2.973 -7.305 1 98.44 207 ARG A CA 1
ATOM 1521 C C . ARG A 1 207 ? 17.578 3.984 -6.188 1 98.44 207 ARG A C 1
ATOM 1523 O O . ARG A 1 207 ? 18 5.113 -6.438 1 98.44 207 ARG A O 1
ATOM 1530 N N . LEU A 1 208 ? 17.234 3.619 -4.938 1 98.12 208 LEU A N 1
ATOM 1531 C CA . LEU A 1 208 ? 17.516 4.418 -3.748 1 98.12 208 LEU A CA 1
ATOM 1532 C C . LEU A 1 208 ? 18.719 3.873 -3.004 1 98.12 208 LEU A C 1
ATOM 1534 O O . LEU A 1 208 ? 18.844 2.662 -2.812 1 98.12 208 LEU A O 1
ATOM 1538 N N . ALA A 1 209 ? 19.562 4.773 -2.498 1 96.88 209 ALA A N 1
ATOM 1539 C CA . ALA A 1 209 ? 20.688 4.348 -1.681 1 96.88 209 ALA A CA 1
ATOM 1540 C C . ALA A 1 209 ? 20.219 3.629 -0.42 1 96.88 209 ALA A C 1
ATOM 1542 O O . ALA A 1 209 ? 20.875 2.697 0.055 1 96.88 209 ALA A O 1
ATOM 1543 N N . ASN A 1 210 ? 19.047 4.027 0.092 1 95.62 210 ASN A N 1
ATOM 1544 C CA . ASN A 1 210 ? 18.469 3.451 1.307 1 95.62 210 ASN A CA 1
ATOM 1545 C C . ASN A 1 210 ? 17.734 2.146 1.019 1 95.62 210 ASN A C 1
ATOM 1547 O O . ASN A 1 210 ? 17.172 1.535 1.926 1 95.62 210 ASN A O 1
ATOM 1551 N N . VAL A 1 211 ? 17.703 1.672 -0.233 1 97.81 211 VAL A N 1
ATOM 1552 C CA . VAL A 1 211 ? 17.125 0.423 -0.717 1 97.81 211 VAL A CA 1
ATOM 1553 C C . VAL A 1 211 ? 15.609 0.508 -0.67 1 97.81 211 VAL A C 1
ATOM 1555 O O . VAL A 1 211 ? 14.938 0.269 -1.677 1 97.81 211 VAL A O 1
ATOM 1558 N N . ILE A 1 212 ? 15.062 0.849 0.493 1 97.5 212 ILE A N 1
ATOM 1559 C CA . ILE A 1 212 ? 13.625 0.996 0.7 1 97.5 212 ILE A CA 1
ATOM 1560 C C . ILE A 1 212 ? 13.297 2.457 0.996 1 97.5 212 ILE A C 1
ATOM 1562 O O . ILE A 1 212 ? 14.055 3.143 1.69 1 97.5 212 ILE A O 1
ATOM 1566 N N . GLY A 1 213 ? 12.242 2.957 0.444 1 97.62 213 GLY A N 1
ATOM 1567 C CA . GLY A 1 213 ? 11.781 4.32 0.66 1 97.62 213 GLY A CA 1
ATOM 1568 C C . GLY A 1 213 ? 10.273 4.422 0.811 1 97.62 213 GLY A C 1
ATOM 1569 O O . GLY A 1 213 ? 9.586 3.402 0.919 1 97.62 213 GLY A O 1
ATOM 1570 N N . GLY A 1 214 ? 9.812 5.645 0.897 1 98.06 214 GLY A N 1
ATOM 1571 C CA . GLY A 1 214 ? 8.391 5.914 1.019 1 98.06 214 GLY A CA 1
ATOM 1572 C C . GLY A 1 214 ? 7.727 6.227 -0.309 1 98.06 214 GLY A C 1
ATOM 1573 O O . GLY A 1 214 ? 8.164 7.121 -1.033 1 98.06 214 GLY A O 1
ATOM 1574 N N . LEU A 1 215 ? 6.691 5.449 -0.611 1 98.81 215 LEU A N 1
ATOM 1575 C CA . LEU A 1 215 ? 5.918 5.648 -1.831 1 98.81 215 LEU A CA 1
ATOM 1576 C C . LEU A 1 215 ? 4.809 6.672 -1.609 1 98.81 215 LEU A C 1
ATOM 1578 O O . LEU A 1 215 ? 4.047 6.566 -0.646 1 98.81 215 LEU A O 1
ATOM 1582 N N . SER A 1 216 ? 4.742 7.703 -2.4 1 98.56 216 SER A N 1
ATOM 1583 C CA . SER A 1 216 ? 3.707 8.734 -2.402 1 98.56 216 SER A CA 1
ATOM 1584 C C . SER A 1 216 ? 3.254 9.055 -3.822 1 98.56 216 SER A C 1
ATOM 1586 O O . SER A 1 216 ? 3.725 8.445 -4.785 1 98.56 216 SER A O 1
ATOM 1588 N N . GLY A 1 217 ? 2.27 9.953 -3.949 1 98.44 217 GLY A N 1
ATOM 1589 C CA . GLY A 1 217 ? 1.703 10.305 -5.242 1 98.44 217 GLY A CA 1
ATOM 1590 C C . GLY A 1 217 ? 0.317 9.734 -5.465 1 98.44 217 GLY A C 1
ATOM 1591 O O . GLY A 1 217 ? -0.242 9.086 -4.578 1 98.44 217 GLY A O 1
ATOM 1592 N N . PRO A 1 218 ? -0.233 9.977 -6.66 1 98.62 218 PRO A N 1
ATOM 1593 C CA . PRO A 1 218 ? -1.604 9.547 -6.934 1 98.62 218 PRO A CA 1
ATOM 1594 C C . PRO A 1 218 ? -1.791 8.039 -6.754 1 98.62 218 PRO A C 1
ATOM 1596 O O . PRO A 1 218 ? -2.889 7.586 -6.418 1 98.62 218 PRO A O 1
ATOM 1599 N N . ALA A 1 219 ? -0.724 7.25 -6.871 1 98.69 219 ALA A N 1
ATOM 1600 C CA . ALA A 1 219 ? -0.771 5.793 -6.789 1 98.69 219 ALA A CA 1
ATOM 1601 C C . ALA A 1 219 ? -1.287 5.34 -5.43 1 98.69 219 ALA A C 1
ATOM 1603 O O . ALA A 1 219 ? -1.911 4.281 -5.316 1 98.69 219 ALA A O 1
ATOM 1604 N N . VAL A 1 220 ? -1.096 6.137 -4.367 1 98.88 220 VAL A N 1
ATOM 1605 C CA . VAL A 1 220 ? -1.391 5.648 -3.025 1 98.88 220 VAL A CA 1
ATOM 1606 C C . VAL A 1 220 ? -2.781 6.109 -2.598 1 98.88 220 VAL A C 1
ATOM 1608 O O . VAL A 1 220 ? -3.266 5.734 -1.527 1 98.88 220 VAL A O 1
ATOM 1611 N N . LYS A 1 221 ? -3.492 6.902 -3.441 1 98.88 221 LYS A N 1
ATOM 1612 C CA . LYS A 1 221 ? -4.73 7.559 -3.029 1 98.88 221 LYS A CA 1
ATOM 1613 C C . LYS A 1 221 ? -5.77 6.535 -2.584 1 98.88 221 LYS A C 1
ATOM 1615 O O . LYS A 1 221 ? -6.426 6.715 -1.555 1 98.88 221 LYS A O 1
ATOM 1620 N N . PRO A 1 222 ? -5.977 5.379 -3.285 1 98.94 222 PRO A N 1
ATOM 1621 C CA . PRO A 1 222 ? -7 4.434 -2.83 1 98.94 222 PRO A CA 1
ATOM 1622 C C . PRO A 1 222 ? -6.715 3.883 -1.435 1 98.94 222 PRO A C 1
ATOM 1624 O O . PRO A 1 222 ? -7.645 3.682 -0.646 1 98.94 222 PRO A O 1
ATOM 1627 N N . VAL A 1 223 ? -5.441 3.629 -1.151 1 98.94 223 VAL A N 1
ATOM 1628 C CA . VAL A 1 223 ? -5.059 3.115 0.159 1 98.94 223 VAL A CA 1
ATOM 1629 C C . VAL A 1 223 ? -5.262 4.195 1.219 1 98.94 223 VAL A C 1
ATOM 1631 O O . VAL A 1 223 ? -5.789 3.922 2.301 1 98.94 223 VAL A O 1
ATOM 1634 N N . ALA A 1 224 ? -4.848 5.414 0.849 1 98.94 224 ALA A N 1
ATOM 1635 C CA . ALA A 1 224 ? -4.98 6.539 1.771 1 98.94 224 ALA A CA 1
ATOM 1636 C C . ALA A 1 224 ? -6.445 6.797 2.111 1 98.94 224 ALA A C 1
ATOM 1638 O O . ALA A 1 224 ? -6.797 6.973 3.281 1 98.94 224 ALA A O 1
ATOM 1639 N N . LEU A 1 225 ? -7.27 6.824 1.09 1 98.94 225 LEU A N 1
ATOM 1640 C CA . LEU A 1 225 ? -8.695 7.078 1.28 1 98.94 225 LEU A CA 1
ATOM 1641 C C . LEU A 1 225 ? -9.312 6.035 2.201 1 98.94 225 LEU A C 1
ATOM 1643 O O . LEU A 1 225 ? -10.086 6.375 3.104 1 98.94 225 LEU A O 1
ATOM 1647 N N . ARG A 1 226 ? -8.977 4.777 2.008 1 98.94 226 ARG A N 1
ATOM 1648 C CA . ARG A 1 226 ? -9.461 3.697 2.863 1 98.94 226 ARG A CA 1
ATOM 1649 C C . ARG A 1 226 ? -9.008 3.9 4.305 1 98.94 226 ARG A C 1
ATOM 1651 O O . ARG A 1 226 ? -9.805 3.771 5.234 1 98.94 226 ARG A O 1
ATOM 1658 N N . CYS A 1 227 ? -7.746 4.23 4.5 1 98.94 227 CYS A N 1
ATOM 1659 C CA . CYS A 1 227 ? -7.215 4.434 5.844 1 98.94 227 CYS A CA 1
ATOM 1660 C C . CYS A 1 227 ? -7.934 5.574 6.551 1 98.94 227 CYS A C 1
ATOM 1662 O O . CYS A 1 227 ? -8.266 5.465 7.73 1 98.94 227 CYS A O 1
ATOM 1664 N N . VAL A 1 228 ? -8.133 6.656 5.844 1 98.94 228 VAL A N 1
ATOM 1665 C CA . VAL A 1 228 ? -8.812 7.812 6.418 1 98.94 228 VAL A CA 1
ATOM 1666 C C . VAL A 1 228 ? -10.242 7.434 6.793 1 98.94 228 VAL A C 1
ATOM 1668 O O . VAL A 1 228 ? -10.695 7.723 7.902 1 98.94 228 VAL A O 1
ATOM 1671 N N . TYR A 1 229 ? -10.945 6.719 5.918 1 98.94 229 TYR A N 1
ATOM 1672 C CA . TYR A 1 229 ? -12.312 6.277 6.156 1 98.94 229 TYR A CA 1
ATOM 1673 C C . TYR A 1 229 ? -12.398 5.43 7.422 1 98.94 229 TYR A C 1
ATOM 1675 O O . TYR A 1 229 ? -13.25 5.676 8.281 1 98.94 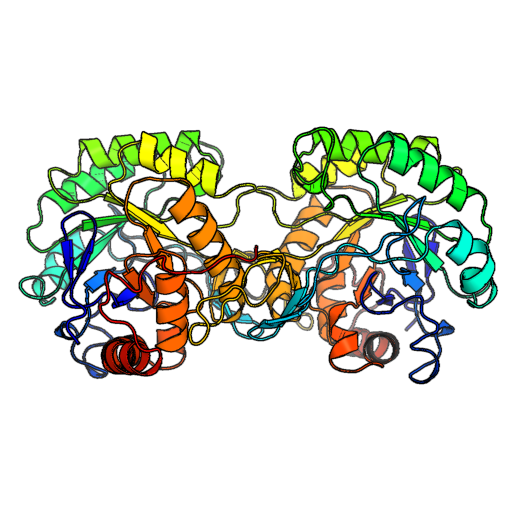229 TYR A O 1
ATOM 1683 N N . GLN A 1 230 ? -11.5 4.48 7.527 1 98.88 230 GLN A N 1
ATOM 1684 C CA . GLN A 1 230 ? -11.5 3.596 8.688 1 98.88 230 GLN A CA 1
ATOM 1685 C C . GLN A 1 230 ? -11.164 4.363 9.969 1 98.88 230 GLN A C 1
ATOM 1687 O O . GLN A 1 230 ? -11.773 4.133 11.008 1 98.88 230 GLN A O 1
ATOM 1692 N N . THR A 1 231 ? -10.234 5.273 9.883 1 98.94 231 THR A N 1
ATOM 1693 C CA . THR A 1 231 ? -9.758 6.012 11.047 1 98.94 231 THR A CA 1
ATOM 1694 C C . THR A 1 231 ? -10.844 6.945 11.578 1 98.94 231 THR A C 1
ATOM 1696 O O . THR A 1 231 ? -11.102 6.988 12.781 1 98.94 231 THR A O 1
ATOM 1699 N N . VAL A 1 232 ? -11.547 7.668 10.68 1 98.88 232 VAL A N 1
ATOM 1700 C CA . VAL A 1 232 ? -12.555 8.633 11.102 1 98.88 232 VAL A CA 1
ATOM 1701 C C . VAL A 1 232 ? -13.688 7.902 11.828 1 98.88 232 VAL A C 1
ATOM 1703 O O . VAL A 1 232 ? -14.344 8.477 12.703 1 98.88 232 VAL A O 1
ATOM 1706 N N . ASN A 1 233 ? -13.867 6.66 11.539 1 98.56 233 ASN A N 1
ATOM 1707 C CA . ASN A 1 233 ? -14.922 5.875 12.172 1 98.56 233 ASN A CA 1
ATOM 1708 C C . ASN A 1 233 ? -14.438 5.207 13.453 1 98.56 233 ASN A C 1
ATOM 1710 O O . ASN A 1 233 ? -15.234 4.652 14.211 1 98.56 233 ASN A O 1
ATOM 1714 N N . ALA A 1 234 ? -13.164 5.254 13.711 1 98.69 234 ALA A N 1
ATOM 1715 C CA . ALA A 1 234 ? -12.594 4.535 14.844 1 98.69 234 ALA A CA 1
ATOM 1716 C C . ALA A 1 234 ? -12.32 5.484 16.016 1 98.69 234 ALA A C 1
ATOM 1718 O O . ALA A 1 234 ? -12.211 5.051 17.156 1 98.69 234 ALA A O 1
ATOM 1719 N N . VAL A 1 235 ? -12.156 6.789 15.734 1 98.88 235 VAL A N 1
ATOM 1720 C CA . VAL A 1 235 ? -11.758 7.734 16.766 1 98.88 235 VAL A CA 1
ATOM 1721 C C . VAL A 1 235 ? -12.773 8.875 16.844 1 98.88 235 VAL A C 1
ATOM 1723 O O . VAL A 1 235 ? -13.609 9.031 15.961 1 98.88 235 VAL A O 1
ATOM 1726 N N . LYS A 1 236 ? -12.688 9.695 17.875 1 98.69 236 LYS A N 1
ATOM 1727 C CA . LYS A 1 236 ? -13.586 10.82 18.094 1 98.69 236 LYS A CA 1
ATOM 1728 C C . LYS A 1 236 ? -12.914 12.141 17.703 1 98.69 236 LYS A C 1
ATOM 1730 O O . LYS A 1 236 ? -13.594 13.141 17.469 1 98.69 236 LYS A O 1
ATOM 1735 N N . ILE A 1 237 ? -11.617 12.156 17.734 1 98.88 237 ILE A N 1
ATOM 1736 C CA . ILE A 1 237 ? -10.867 13.367 17.422 1 98.88 237 ILE A CA 1
ATOM 1737 C C . ILE A 1 237 ? -10.82 13.578 15.906 1 98.88 237 ILE A C 1
ATOM 1739 O O . ILE A 1 237 ? -10.961 12.625 15.141 1 98.88 237 ILE A O 1
ATOM 1743 N N . PRO A 1 238 ? -10.672 14.836 15.414 1 98.94 238 PRO A N 1
ATOM 1744 C CA . PRO A 1 238 ? -10.688 15.109 13.977 1 98.94 238 PRO A CA 1
ATOM 1745 C C . PRO A 1 238 ? -9.484 14.516 13.25 1 98.94 238 PRO A C 1
ATOM 1747 O O . PRO A 1 238 ? -8.422 14.328 13.852 1 98.94 238 PRO A O 1
ATOM 1750 N N . VAL A 1 239 ? -9.68 14.219 11.969 1 98.94 239 VAL A N 1
ATOM 1751 C CA . VAL A 1 239 ? -8.672 13.586 11.125 1 98.94 239 VAL A CA 1
ATOM 1752 C C . VAL A 1 239 ? -8.383 14.461 9.906 1 98.94 239 VAL A C 1
ATOM 1754 O O . VAL A 1 239 ? -9.305 15 9.297 1 98.94 239 VAL A O 1
ATOM 1757 N N . MET A 1 240 ? -7.113 14.68 9.641 1 98.94 240 MET A N 1
ATOM 1758 C CA . MET A 1 240 ? -6.648 15.281 8.391 1 98.94 240 MET A CA 1
ATOM 1759 C C . MET A 1 240 ? -6.176 14.211 7.414 1 98.94 240 MET A C 1
ATOM 1761 O O . MET A 1 240 ? -5.297 13.414 7.738 1 98.94 240 MET A O 1
ATOM 1765 N N . GLY A 1 241 ? -6.766 14.188 6.234 1 98.94 241 GLY A N 1
ATOM 1766 C CA . GLY A 1 241 ? -6.391 13.195 5.242 1 98.94 241 GLY A CA 1
ATOM 1767 C C . GLY A 1 241 ? -5.27 13.656 4.332 1 98.94 241 GLY A C 1
ATOM 1768 O O . GLY A 1 241 ? -5.219 14.828 3.941 1 98.94 241 GLY A O 1
ATOM 1769 N N . LEU A 1 242 ? -4.371 12.812 4.031 1 98.69 242 LEU A N 1
ATOM 1770 C CA . LEU A 1 242 ? -3.361 13.062 3.006 1 98.69 242 LEU A CA 1
ATOM 1771 C C . LEU A 1 242 ? -2.949 11.758 2.324 1 98.69 242 LEU A C 1
ATOM 1773 O O . LEU A 1 242 ? -3.096 10.68 2.9 1 98.69 242 LEU A O 1
ATOM 1777 N N . GLY A 1 243 ? -2.469 11.906 1.114 1 98.62 243 GLY A N 1
ATOM 1778 C CA . GLY A 1 243 ? -2.055 10.797 0.27 1 98.62 243 GLY A CA 1
ATOM 1779 C C . GLY A 1 243 ? -2.639 10.859 -1.128 1 98.62 243 GLY A C 1
ATOM 1780 O O . GLY A 1 243 ? -3.799 10.492 -1.338 1 98.62 243 GLY A O 1
ATOM 1781 N N . GLY A 1 244 ? -1.869 11.289 -2.07 1 98.69 244 GLY A N 1
ATOM 1782 C CA . GLY A 1 244 ? -2.213 11.172 -3.479 1 98.69 244 GLY A CA 1
ATOM 1783 C C . GLY A 1 244 ? -3.176 12.242 -3.949 1 98.69 244 GLY A C 1
ATOM 1784 O O . GLY A 1 244 ? -3.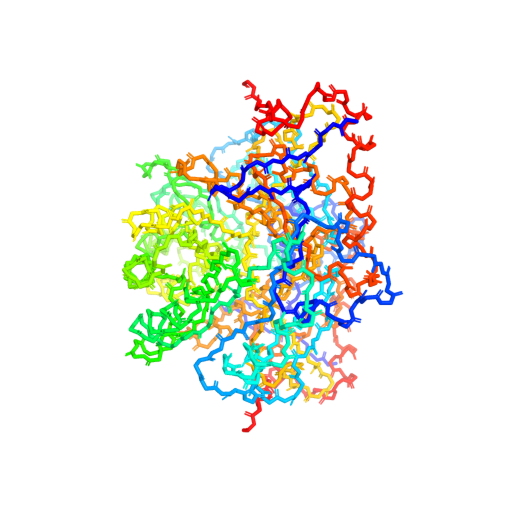771 12.125 -5.023 1 98.69 244 GLY A O 1
ATOM 1785 N N . ILE A 1 245 ? -3.412 13.297 -3.242 1 98.88 245 ILE A N 1
ATOM 1786 C CA . ILE A 1 245 ? -4.355 14.352 -3.602 1 98.88 245 ILE A CA 1
ATOM 1787 C C . ILE A 1 245 ? -3.711 15.297 -4.613 1 98.88 245 ILE A C 1
ATOM 1789 O O . ILE A 1 245 ? -2.684 15.922 -4.328 1 98.88 245 ILE A O 1
ATOM 1793 N N . THR A 1 246 ? -4.379 15.438 -5.828 1 98.69 246 THR A N 1
ATOM 1794 C CA . THR A 1 246 ? -3.789 16.297 -6.855 1 98.69 246 THR A CA 1
ATOM 1795 C C . THR A 1 246 ? -4.832 17.25 -7.422 1 98.69 246 THR A C 1
ATOM 1797 O O . THR A 1 246 ? -4.496 18.172 -8.172 1 98.69 246 THR A O 1
ATOM 1800 N N . THR A 1 247 ? -6.094 17.078 -7.09 1 98.81 247 THR A N 1
ATOM 1801 C CA . THR A 1 247 ? -7.168 17.938 -7.574 1 98.81 247 THR A CA 1
ATOM 1802 C C . THR A 1 247 ? -8.125 18.297 -6.438 1 98.81 247 THR A C 1
ATOM 1804 O O . THR A 1 247 ? -8.078 17.703 -5.367 1 98.81 247 THR A O 1
ATOM 1807 N N . ALA A 1 248 ? -8.953 19.281 -6.738 1 98.88 248 ALA A N 1
ATOM 1808 C CA . ALA A 1 248 ? -9.977 19.641 -5.766 1 98.88 248 ALA A CA 1
ATOM 1809 C C . ALA A 1 248 ? -10.984 18.516 -5.582 1 98.88 248 ALA A C 1
ATOM 1811 O O . ALA A 1 248 ? -11.523 18.328 -4.488 1 98.88 248 ALA A O 1
ATOM 1812 N N . GLU A 1 249 ? -11.25 17.75 -6.605 1 98.88 249 GLU A N 1
ATOM 1813 C CA . GLU A 1 249 ? -12.117 16.578 -6.512 1 98.88 249 GLU A CA 1
ATOM 1814 C C . GLU A 1 249 ? -11.531 15.531 -5.574 1 98.88 249 GLU A C 1
ATOM 1816 O O . GLU A 1 249 ? -12.258 14.93 -4.773 1 98.88 249 GLU A O 1
ATOM 1821 N N . ASP A 1 250 ? -10.227 15.289 -5.695 1 98.88 250 ASP A N 1
ATOM 1822 C CA . ASP A 1 250 ? -9.562 14.383 -4.766 1 98.88 250 ASP A CA 1
ATOM 1823 C C . ASP A 1 250 ? -9.766 14.828 -3.32 1 98.88 250 ASP A C 1
ATOM 1825 O O . ASP A 1 250 ? -10.086 14.016 -2.453 1 98.88 250 ASP A O 1
ATOM 1829 N N . ALA A 1 251 ? -9.5 16.141 -3.117 1 98.94 251 ALA A N 1
ATOM 1830 C CA . ALA A 1 251 ? -9.672 16.688 -1.775 1 98.94 251 ALA A CA 1
ATOM 1831 C C . ALA A 1 251 ? -11.094 16.453 -1.273 1 98.94 251 ALA A C 1
ATOM 1833 O O . ALA A 1 251 ? -11.297 16.047 -0.129 1 98.94 251 ALA A O 1
ATOM 1834 N N . ALA A 1 252 ? -12.047 16.703 -2.123 1 98.94 252 ALA A N 1
ATOM 1835 C CA . ALA A 1 252 ? -13.453 16.516 -1.769 1 98.94 252 ALA A CA 1
ATOM 1836 C C . ALA A 1 252 ? -13.75 15.062 -1.41 1 98.94 252 ALA A C 1
ATOM 1838 O O . ALA A 1 252 ? -14.586 14.789 -0.547 1 98.94 252 ALA A O 1
ATOM 1839 N N . GLU A 1 253 ? -13.117 14.125 -2.037 1 98.94 253 GLU A N 1
ATOM 1840 C CA . GLU A 1 253 ? -13.297 12.711 -1.714 1 98.94 253 GLU A CA 1
ATOM 1841 C C . GLU A 1 253 ? -12.891 12.414 -0.273 1 98.94 253 GLU A C 1
ATOM 1843 O O . GLU A 1 253 ? -13.578 11.68 0.437 1 98.94 253 GLU A O 1
ATOM 1848 N N . PHE A 1 254 ? -11.773 12.953 0.155 1 99 254 PHE A N 1
ATOM 1849 C CA . PHE A 1 254 ? -11.312 12.75 1.523 1 99 254 PHE A CA 1
ATOM 1850 C C . PHE A 1 254 ? -12.273 13.391 2.52 1 99 254 PHE A C 1
ATOM 1852 O O . PHE A 1 254 ? -12.555 12.82 3.574 1 99 254 PHE A O 1
ATOM 1859 N N . LEU A 1 255 ? -12.734 14.586 2.18 1 98.94 255 LEU A N 1
ATOM 1860 C CA . LEU A 1 255 ? -13.727 15.242 3.031 1 98.94 255 LEU A CA 1
ATOM 1861 C C . LEU A 1 255 ? -15.008 14.414 3.104 1 98.94 255 LEU A C 1
ATOM 1863 O O . LEU A 1 255 ? -15.586 14.258 4.18 1 98.94 255 LEU A O 1
ATOM 1867 N N . LEU A 1 256 ? -15.406 13.883 1.996 1 98.94 256 LEU A N 1
ATOM 1868 C CA . LEU A 1 256 ? -16.625 13.094 1.902 1 98.94 256 LEU A CA 1
ATOM 1869 C C . LEU A 1 256 ? -16.578 11.906 2.854 1 98.94 256 LEU A C 1
ATOM 1871 O O . LEU A 1 256 ? -17.594 11.562 3.473 1 98.94 256 LEU A O 1
ATOM 1875 N N . VAL A 1 257 ? -15.383 11.281 3.012 1 98.88 257 VAL A N 1
ATOM 1876 C CA . VAL A 1 257 ? -15.312 10.086 3.842 1 98.88 257 VAL A CA 1
ATOM 1877 C C . VAL A 1 257 ? -15.148 10.484 5.309 1 98.88 257 VAL A C 1
ATOM 1879 O O . VAL A 1 257 ? -15.156 9.625 6.191 1 98.88 257 VAL A O 1
ATOM 1882 N N . GLY A 1 258 ? -14.898 11.75 5.613 1 98.88 258 GLY A N 1
ATOM 1883 C CA . GLY A 1 258 ? -15.008 12.164 7.004 1 98.88 258 GLY A CA 1
ATOM 1884 C C . GLY A 1 258 ? -13.828 12.992 7.477 1 98.88 258 GLY A C 1
ATOM 1885 O O . GLY A 1 258 ? -13.844 13.539 8.586 1 98.88 258 GLY A O 1
ATOM 1886 N N . ALA A 1 259 ? -12.742 13.117 6.668 1 98.94 259 ALA A N 1
ATOM 1887 C CA . ALA A 1 259 ? -11.641 14.008 7.043 1 98.94 259 ALA A CA 1
ATOM 1888 C C . ALA A 1 259 ? -12.117 15.453 7.16 1 98.94 259 ALA A C 1
ATOM 1890 O O . ALA A 1 259 ? -12.914 15.922 6.344 1 98.94 259 ALA A O 1
ATOM 1891 N N . LYS A 1 260 ? -11.594 16.156 8.148 1 98.81 260 LYS A N 1
ATOM 1892 C CA . LYS A 1 260 ? -11.992 17.547 8.344 1 98.81 260 LYS A CA 1
ATOM 1893 C C . LYS A 1 260 ? -11.125 18.484 7.516 1 98.81 260 LYS A C 1
ATOM 1895 O O . LYS A 1 260 ? -11.531 19.609 7.223 1 98.81 260 LYS A O 1
ATOM 1900 N N . ALA A 1 261 ? -9.977 18.094 7.227 1 98.88 261 ALA A N 1
ATOM 1901 C CA . ALA A 1 261 ? -9.008 18.812 6.402 1 98.88 261 ALA A CA 1
ATOM 1902 C C . ALA A 1 261 ? -8.109 17.844 5.641 1 98.88 261 ALA A C 1
ATOM 1904 O O . ALA A 1 261 ? -8.18 16.625 5.855 1 98.88 261 ALA A O 1
ATOM 1905 N N . VAL A 1 262 ? -7.359 18.375 4.672 1 98.94 262 VAL A N 1
ATOM 1906 C CA . VAL A 1 262 ? -6.457 17.531 3.891 1 98.94 262 VAL A CA 1
ATOM 1907 C C . VAL A 1 262 ? -5.098 18.219 3.76 1 98.94 262 VAL A C 1
ATOM 1909 O O . VAL A 1 262 ? -4.988 19.438 3.949 1 98.94 262 VAL A O 1
ATOM 1912 N N . GLN A 1 263 ? -4.07 17.438 3.568 1 98.94 263 GLN A N 1
ATOM 1913 C CA . GLN A 1 263 ? -2.746 17.953 3.232 1 98.94 263 GLN A CA 1
ATOM 1914 C C . GLN A 1 263 ? -2.342 17.547 1.818 1 98.94 263 GLN A C 1
ATOM 1916 O O . GLN A 1 263 ? -2.531 16.391 1.423 1 98.94 263 GLN A O 1
ATOM 1921 N N . ILE A 1 264 ? -1.851 18.484 1.057 1 98.88 264 ILE A N 1
ATOM 1922 C CA . ILE A 1 264 ? -1.318 18.234 -0.278 1 98.88 264 ILE A CA 1
ATOM 1923 C C . ILE A 1 264 ? 0.195 18.047 -0.203 1 98.88 264 ILE A C 1
ATOM 1925 O O . ILE A 1 264 ? 0.912 18.922 0.282 1 98.88 264 ILE A O 1
ATOM 1929 N N . GLY A 1 265 ? 0.661 16.875 -0.673 1 98 265 GLY A N 1
ATOM 1930 C CA . GLY A 1 265 ? 2.082 16.562 -0.641 1 98 265 GLY A CA 1
ATOM 1931 C C . GLY A 1 265 ? 2.717 16.531 -2.018 1 98 265 GLY A C 1
ATOM 1932 O O . GLY A 1 265 ? 2.951 17.578 -2.627 1 98 265 GLY A O 1
ATOM 1933 N N . THR A 1 266 ? 2.84 15.328 -2.605 1 97.5 266 THR A N 1
ATOM 1934 C CA . THR A 1 266 ? 3.543 15.094 -3.861 1 97.5 266 THR A CA 1
ATOM 1935 C C . THR A 1 266 ? 2.869 15.836 -5.008 1 97.5 266 THR A C 1
ATOM 1937 O O . THR A 1 266 ? 3.508 16.141 -6.02 1 97.5 266 THR A O 1
ATOM 1940 N N . GLY A 1 267 ? 1.6 16.188 -4.875 1 97.56 267 GLY A N 1
ATOM 1941 C CA . GLY A 1 267 ? 0.933 17 -5.879 1 97.56 267 GLY A CA 1
ATOM 1942 C C . GLY A 1 267 ? 1.673 18.281 -6.191 1 97.56 267 GLY A C 1
ATOM 1943 O O . GLY A 1 267 ? 1.618 18.781 -7.32 1 97.56 267 GLY A O 1
ATOM 1944 N N . ASN A 1 268 ? 2.398 18.812 -5.223 1 97.06 268 ASN A N 1
ATOM 1945 C CA . ASN A 1 268 ? 3.129 20.062 -5.398 1 97.06 268 ASN A CA 1
ATOM 1946 C C . ASN A 1 268 ? 4.344 19.875 -6.301 1 97.06 268 ASN A C 1
ATOM 1948 O O . ASN A 1 268 ? 4.914 20.859 -6.789 1 97.06 268 ASN A O 1
ATOM 1952 N N . PHE A 1 269 ? 4.82 18.656 -6.473 1 94.75 269 PHE A N 1
ATOM 1953 C CA . PHE A 1 269 ? 5.926 18.375 -7.387 1 94.75 269 PHE A CA 1
ATOM 1954 C C . PHE A 1 269 ? 5.426 18.266 -8.82 1 94.75 269 PHE A C 1
ATOM 1956 O O . PHE A 1 269 ? 6.188 18.484 -9.766 1 94.75 269 PHE A O 1
ATOM 1963 N N . LEU A 1 270 ? 4.184 17.844 -8.945 1 93.44 270 LEU A N 1
ATOM 1964 C CA . LEU A 1 270 ? 3.592 17.812 -10.281 1 93.44 270 LEU A CA 1
ATOM 1965 C C . LEU A 1 270 ? 3.418 19.219 -10.844 1 93.44 270 LEU A C 1
ATOM 1967 O O . LEU A 1 270 ? 3.736 19.469 -12.008 1 93.44 270 LEU A O 1
ATOM 1971 N N . SER A 1 271 ? 2.861 20.062 -10.039 1 96.25 271 SER A N 1
ATOM 1972 C CA . SER A 1 271 ? 2.732 21.5 -10.266 1 96.25 271 SER A CA 1
ATOM 1973 C C . SER A 1 271 ? 2.865 22.281 -8.969 1 96.25 271 SER A C 1
ATOM 1975 O O . SER A 1 271 ? 2.08 22.094 -8.039 1 96.25 271 SER A O 1
ATOM 1977 N N . PRO A 1 272 ? 3.809 23.156 -8.945 1 96.62 272 PRO A N 1
ATOM 1978 C CA . PRO A 1 272 ? 4.117 23.812 -7.668 1 96.62 272 PRO A CA 1
ATOM 1979 C C . PRO A 1 272 ? 2.949 24.641 -7.129 1 96.62 272 PRO A C 1
ATOM 1981 O O . PRO A 1 272 ? 2.961 25.047 -5.965 1 96.62 272 PRO A O 1
ATOM 1984 N N . ASP A 1 273 ? 1.967 24.906 -7.938 1 97.94 273 ASP A N 1
ATOM 1985 C CA . ASP A 1 273 ? 0.825 25.688 -7.488 1 97.94 273 ASP A CA 1
ATOM 1986 C C . ASP A 1 273 ? -0.363 24.797 -7.141 1 97.94 273 ASP A C 1
ATOM 1988 O O . ASP A 1 273 ? -1.483 25.281 -6.973 1 97.94 273 ASP A O 1
ATOM 1992 N N . THR A 1 274 ? -0.178 23.484 -7.02 1 98.5 274 THR A N 1
ATOM 1993 C CA . THR A 1 274 ? -1.26 22.516 -6.852 1 98.5 274 THR A CA 1
ATOM 1994 C C . THR A 1 274 ? -2.086 22.844 -5.613 1 98.5 274 THR A C 1
ATOM 1996 O O . THR A 1 274 ? -3.314 22.922 -5.684 1 98.5 274 THR A O 1
ATOM 1999 N N . ALA A 1 275 ? -1.445 23.062 -4.492 1 98.69 275 ALA A N 1
ATOM 2000 C CA . ALA A 1 275 ? -2.178 23.328 -3.256 1 98.69 275 ALA A CA 1
ATOM 2001 C C . ALA A 1 275 ? -3.014 24.594 -3.377 1 98.69 275 ALA A C 1
ATOM 2003 O O . ALA A 1 275 ? -4.164 24.641 -2.934 1 98.69 275 ALA A O 1
ATOM 2004 N N . PHE A 1 276 ? -2.432 25.625 -4.02 1 98.69 276 PHE A N 1
ATOM 2005 C CA . PHE A 1 276 ? -3.137 26.891 -4.207 1 98.69 276 PHE A CA 1
ATOM 2006 C C . PHE A 1 276 ? -4.355 26.703 -5.102 1 98.69 276 PHE A C 1
ATOM 2008 O O . PHE A 1 276 ? -5.438 27.219 -4.801 1 98.69 276 PHE A O 1
ATOM 2015 N N . ARG A 1 277 ? -4.141 25.969 -6.125 1 98.69 277 ARG A N 1
ATOM 2016 C CA . ARG A 1 277 ? -5.227 25.703 -7.066 1 98.69 277 ARG A CA 1
ATOM 2017 C C . ARG A 1 277 ? -6.352 24.922 -6.398 1 98.69 277 ARG A C 1
ATOM 2019 O O . ARG A 1 277 ? -7.531 25.219 -6.602 1 98.69 277 ARG A O 1
ATOM 2026 N N . ILE A 1 278 ? -6.012 23.953 -5.617 1 98.81 278 ILE A N 1
ATOM 2027 C CA . ILE A 1 278 ? -7.012 23.125 -4.941 1 98.81 278 ILE A CA 1
ATOM 2028 C C . ILE A 1 278 ? -7.805 24 -3.961 1 98.81 278 ILE A C 1
ATOM 2030 O O . ILE A 1 278 ? -9.031 23.891 -3.887 1 98.81 278 ILE A O 1
ATOM 2034 N N . ALA A 1 279 ? -7.141 24.859 -3.221 1 98.75 279 ALA A N 1
ATOM 2035 C CA . ALA A 1 279 ? -7.812 25.766 -2.289 1 98.75 279 ALA A CA 1
ATOM 2036 C C . ALA A 1 279 ? -8.805 26.672 -3.02 1 98.75 279 ALA A C 1
ATOM 2038 O O . ALA A 1 279 ? -9.898 26.922 -2.521 1 98.75 279 ALA A O 1
ATOM 2039 N N . GLU A 1 280 ? -8.398 27.109 -4.129 1 98.38 280 GLU A N 1
ATOM 2040 C CA . GLU A 1 280 ? -9.234 27.984 -4.93 1 98.38 280 GLU A CA 1
ATOM 2041 C C . GLU A 1 280 ? -10.43 27.25 -5.52 1 98.38 280 GLU A C 1
ATOM 2043 O O . GLU A 1 280 ? -11.531 27.781 -5.582 1 98.38 280 GLU A O 1
ATOM 2048 N N . GLU A 1 281 ? -10.219 26.031 -5.945 1 98.62 281 GLU A N 1
ATOM 2049 C CA . GLU A 1 281 ? -11.195 25.281 -6.734 1 98.62 281 GLU A CA 1
ATOM 2050 C C . GLU A 1 281 ? -12.172 24.531 -5.836 1 98.62 281 GLU A C 1
ATOM 2052 O O . GLU A 1 281 ? -13.273 24.188 -6.266 1 98.62 281 GLU A O 1
ATOM 2057 N N . LEU A 1 282 ? -11.812 24.281 -4.594 1 98.62 282 LEU A N 1
ATOM 2058 C CA . LEU A 1 282 ? -12.609 23.422 -3.721 1 98.62 282 LEU A CA 1
ATOM 2059 C C . LEU A 1 282 ? -14.023 23.953 -3.566 1 98.62 282 LEU A C 1
ATOM 2061 O O . LEU A 1 282 ? -14.992 23.203 -3.701 1 98.62 282 LEU A O 1
ATOM 2065 N N . PRO A 1 283 ? -14.234 25.312 -3.336 1 98.25 283 PRO A N 1
ATOM 2066 C CA . PRO A 1 283 ? -15.602 25.812 -3.211 1 98.25 283 PRO A CA 1
ATOM 2067 C C . PRO A 1 283 ? -16.453 25.547 -4.457 1 98.25 283 PRO A C 1
ATOM 2069 O O . PRO A 1 283 ? -17.641 25.234 -4.344 1 98.25 283 PRO A O 1
ATOM 2072 N N . LYS A 1 284 ? -15.836 25.625 -5.578 1 98 284 LYS A N 1
ATOM 2073 C CA . LYS A 1 284 ? -16.547 25.375 -6.828 1 98 284 LYS A CA 1
ATOM 2074 C C . LYS A 1 284 ? -16.953 23.906 -6.941 1 98 284 LYS A C 1
ATOM 2076 O O . LYS A 1 284 ? -18.047 23.594 -7.438 1 98 284 LYS A O 1
ATOM 2081 N N . VAL A 1 285 ? -16.062 23.031 -6.508 1 98.56 285 VAL A N 1
ATOM 2082 C CA . VAL A 1 285 ? -16.359 21.609 -6.523 1 98.56 285 VAL A CA 1
ATOM 2083 C C . VAL A 1 285 ? -17.516 21.312 -5.578 1 98.56 285 VAL A C 1
ATOM 2085 O O . VAL A 1 285 ? -18.438 20.562 -5.926 1 98.56 285 VAL A O 1
ATOM 2088 N N . LEU A 1 286 ? -17.516 21.859 -4.418 1 98.38 286 LEU A N 1
ATOM 2089 C CA . LEU A 1 286 ? -18.578 21.656 -3.432 1 98.38 286 LEU A CA 1
ATOM 2090 C C . LEU A 1 286 ? -19.906 22.172 -3.949 1 98.38 286 LEU A C 1
ATOM 2092 O O . LEU A 1 286 ? -20.953 21.547 -3.73 1 98.38 286 LEU A O 1
ATOM 2096 N N . GLU A 1 287 ? -19.859 23.25 -4.613 1 97.62 287 GLU A N 1
ATOM 2097 C CA . GLU A 1 287 ? -21.078 23.781 -5.234 1 97.62 287 GLU A CA 1
ATOM 2098 C C . GLU A 1 287 ? -21.594 22.844 -6.316 1 97.62 287 GLU A C 1
ATOM 2100 O O . GLU A 1 287 ? -22.797 22.594 -6.398 1 97.62 287 GLU A O 1
ATOM 2105 N N . ARG A 1 288 ? -20.688 22.391 -7.137 1 97.69 288 ARG A N 1
ATOM 2106 C CA . ARG A 1 288 ? -21.047 21.5 -8.234 1 97.69 288 ARG A CA 1
ATOM 2107 C C . ARG A 1 288 ? -21.75 20.25 -7.715 1 97.69 288 ARG A C 1
ATOM 2109 O O . ARG A 1 288 ? -22.719 19.781 -8.32 1 97.69 288 ARG A O 1
ATOM 2116 N N . VAL A 1 289 ? -21.312 19.75 -6.559 1 97.62 289 VAL A N 1
ATOM 2117 C CA . VAL A 1 289 ? -21.891 18.516 -6.035 1 97.62 289 VAL A CA 1
ATOM 2118 C C . VAL A 1 289 ? -23.062 18.844 -5.113 1 97.62 289 VAL A C 1
ATOM 2120 O O . VAL A 1 289 ? -23.547 17.969 -4.391 1 97.62 289 VAL A O 1
ATOM 2123 N N . LYS A 1 290 ? -23.453 20.094 -4.977 1 97 290 LYS A N 1
ATOM 2124 C CA . LYS A 1 290 ? -24.641 20.594 -4.285 1 97 290 LYS A CA 1
ATOM 2125 C C . LYS A 1 290 ? -24.516 20.406 -2.775 1 97 290 LYS A C 1
ATOM 2127 O O . LYS A 1 290 ? -25.469 20 -2.113 1 97 290 LYS A O 1
ATOM 2132 N N . ALA A 1 291 ? -23.328 20.641 -2.295 1 96.94 291 ALA A N 1
ATOM 2133 C CA . ALA A 1 291 ? -23.156 20.672 -0.844 1 96.94 291 ALA A CA 1
ATOM 2134 C C . ALA A 1 291 ? -23.781 21.922 -0.24 1 96.94 291 ALA A C 1
ATOM 2136 O O . ALA A 1 291 ? -23.594 23.031 -0.749 1 96.94 291 ALA A O 1
ATOM 2137 N N . GLU A 1 292 ? -24.531 21.812 0.842 1 95.5 292 GLU A N 1
ATOM 2138 C CA . GLU A 1 292 ? -25.141 22.953 1.512 1 95.5 292 GLU A CA 1
ATOM 2139 C C . GLU A 1 292 ? -24.109 23.75 2.289 1 95.5 292 GLU A C 1
ATOM 2141 O O . GLU A 1 292 ? -24.203 24.984 2.371 1 95.5 292 GLU A O 1
ATOM 2146 N N . SER A 1 293 ? -23.234 23.047 2.883 1 96.88 293 SER A N 1
ATOM 2147 C CA . SER A 1 293 ? -22.109 23.594 3.623 1 96.88 293 SER A CA 1
ATOM 2148 C C . SER A 1 293 ? -20.953 22.594 3.691 1 96.88 293 SER A C 1
ATOM 2150 O O . SER A 1 293 ? -21.141 21.406 3.387 1 96.88 293 SER A O 1
ATOM 2152 N N . LEU A 1 294 ? -19.797 23.125 3.998 1 97.75 294 LEU A N 1
ATOM 2153 C CA . LEU A 1 294 ? -18.656 22.234 4.191 1 97.75 294 LEU A CA 1
ATOM 2154 C C . LEU A 1 294 ? -18.938 21.219 5.293 1 97.75 294 LEU A C 1
ATOM 2156 O O . LEU A 1 294 ? -18.688 20.016 5.121 1 97.75 294 LEU A O 1
ATOM 2160 N N . ASP A 1 295 ? -19.5 21.672 6.363 1 96.75 295 ASP A N 1
ATOM 2161 C CA . ASP A 1 295 ? -19.781 20.828 7.52 1 96.75 295 ASP A CA 1
ATOM 2162 C C . ASP A 1 295 ? -20.75 19.703 7.156 1 96.75 295 ASP A C 1
ATOM 2164 O O . ASP A 1 295 ? -20.609 18.562 7.609 1 96.75 295 ASP A O 1
ATOM 2168 N N . GLU A 1 296 ? -21.719 20.062 6.398 1 96.38 296 GLU A N 1
ATOM 2169 C CA . GLU A 1 296 ? -22.703 19.078 5.98 1 96.38 296 GLU A CA 1
ATOM 2170 C C . GLU A 1 296 ? -22.094 18.047 5.035 1 96.38 296 GLU A C 1
ATOM 2172 O O . GLU A 1 296 ? -22.469 16.875 5.051 1 96.38 296 GLU A O 1
ATOM 2177 N N . PHE A 1 297 ? -21.203 18.469 4.191 1 98.31 297 PHE A N 1
ATOM 2178 C CA . PHE A 1 297 ? -20.594 17.594 3.189 1 98.31 297 PHE A CA 1
ATOM 2179 C C . PHE A 1 297 ? -19.641 16.594 3.844 1 98.31 297 PHE A C 1
ATOM 2181 O O . PHE A 1 297 ? -19.594 15.43 3.461 1 98.31 297 PHE A O 1
ATOM 2188 N N . ILE A 1 298 ? -18.891 17.047 4.887 1 98.75 298 ILE A N 1
ATOM 2189 C CA . ILE A 1 298 ? -17.906 16.219 5.555 1 98.75 298 ILE A CA 1
ATOM 2190 C C . ILE A 1 298 ? -18.578 15 6.184 1 98.75 298 ILE A C 1
ATOM 2192 O O . ILE A 1 298 ? -19.484 15.156 7.012 1 98.75 298 ILE A O 1
ATOM 2196 N N . GLY A 1 299 ? -18.141 13.773 5.754 1 98.69 299 GLY A N 1
ATOM 2197 C CA . GLY A 1 299 ? -18.656 12.539 6.336 1 98.69 299 GLY A CA 1
ATOM 2198 C C . GLY A 1 299 ? -20.047 12.172 5.836 1 98.69 299 GLY A C 1
ATOM 2199 O O . GLY A 1 299 ? -20.719 11.328 6.434 1 98.69 299 GLY A O 1
ATOM 2200 N N . SER A 1 300 ? -20.5 12.758 4.742 1 98.56 300 SER A N 1
ATOM 2201 C CA . SER A 1 300 ? -21.859 12.531 4.258 1 98.56 300 SER A CA 1
ATOM 2202 C C . SER A 1 300 ? -21.922 11.352 3.299 1 98.56 300 SER A C 1
ATOM 2204 O O . SER A 1 300 ? -22.891 11.195 2.555 1 98.56 300 SER A O 1
ATOM 2206 N N . LEU A 1 301 ? -20.844 10.531 3.266 1 98.62 301 LEU A N 1
ATOM 2207 C CA . LEU A 1 301 ? -20.828 9.328 2.436 1 98.62 301 LEU A CA 1
ATOM 2208 C C . LEU A 1 301 ? -22.031 8.445 2.738 1 98.62 301 LEU A C 1
ATOM 2210 O O . LEU A 1 301 ? -22.328 8.172 3.904 1 98.62 301 LEU A O 1
ATOM 2214 N N . LYS A 1 302 ? -22.719 8.062 1.741 1 98.12 302 LYS A N 1
ATOM 2215 C CA . LYS A 1 302 ? -23.844 7.145 1.871 1 98.12 302 LYS A CA 1
ATOM 2216 C C . LYS A 1 302 ? -23.422 5.711 1.557 1 98.12 302 LYS A C 1
ATOM 2218 O O . LYS A 1 302 ? -23.062 5.398 0.421 1 98.12 302 LYS A O 1
ATOM 2223 N N . LEU A 1 303 ? -23.484 4.84 2.449 1 96.06 303 LEU A N 1
ATOM 2224 C CA . LEU A 1 303 ? -23.078 3.449 2.285 1 96.06 303 LEU A CA 1
ATOM 2225 C C . LEU A 1 303 ? -24.188 2.635 1.62 1 96.06 303 LEU A C 1
ATOM 2227 O O . LEU A 1 303 ? -25.359 2.963 1.751 1 96.06 303 LEU A O 1
ATOM 2231 N N . PRO A 1 304 ? -23.734 1.598 0.966 1 90 304 PRO A N 1
ATOM 2232 C CA . PRO A 1 304 ? -24.75 0.727 0.371 1 90 304 PRO A CA 1
ATOM 2233 C C . PRO A 1 304 ? -25.625 0.041 1.417 1 90 304 PRO A C 1
ATOM 2235 O O . PRO A 1 304 ? -25.156 -0.265 2.516 1 90 304 PRO A O 1
ATOM 2238 N N . LYS A 1 305 ? -26.953 -0.093 1.088 1 77.06 305 LYS A N 1
ATOM 2239 C CA . LYS A 1 305 ? -27.922 -0.756 1.955 1 77.06 305 LYS A CA 1
ATOM 2240 C C . LYS A 1 305 ? -27.719 -2.27 1.944 1 77.06 305 LYS A C 1
ATOM 2242 O O . LYS A 1 305 ? -27.344 -2.844 0.922 1 77.06 305 LYS A O 1
ATOM 2247 N N . MET B 1 1 ? 18.656 -17.797 -24.719 1 89.38 1 MET B N 1
ATOM 2248 C CA . MET B 1 1 ? 18.984 -18.203 -23.344 1 89.38 1 MET B CA 1
ATOM 2249 C C . MET B 1 1 ? 17.906 -19.109 -22.781 1 89.38 1 MET B C 1
ATOM 2251 O O . MET B 1 1 ? 16.703 -18.891 -23.016 1 89.38 1 MET B O 1
ATOM 2255 N N . ASP B 1 2 ? 18.266 -20.25 -22.141 1 93.12 2 ASP B N 1
ATOM 2256 C CA . ASP B 1 2 ? 17.328 -21.125 -21.438 1 93.12 2 ASP B CA 1
ATOM 2257 C C . ASP B 1 2 ? 16.812 -20.469 -20.172 1 93.12 2 ASP B C 1
ATOM 2259 O O . ASP B 1 2 ? 17.594 -20.094 -19.297 1 93.12 2 ASP B O 1
ATOM 2263 N N . VAL B 1 3 ? 15.492 -20.328 -20.141 1 97.12 3 VAL B N 1
ATOM 2264 C CA . VAL B 1 3 ? 14.938 -19.625 -18.984 1 97.12 3 VAL B CA 1
ATOM 2265 C C . VAL B 1 3 ? 14.016 -20.562 -18.203 1 97.12 3 VAL B C 1
ATOM 2267 O O . VAL B 1 3 ? 13.125 -20.125 -17.484 1 97.12 3 VAL B O 1
ATOM 2270 N N . SER B 1 4 ? 14.211 -21.875 -18.453 1 97.62 4 SER B N 1
ATOM 2271 C CA . SER B 1 4 ? 13.469 -22.828 -17.641 1 97.62 4 SER B CA 1
ATOM 2272 C C . SER B 1 4 ? 13.922 -22.781 -16.172 1 97.62 4 SER B C 1
ATOM 2274 O O . SER B 1 4 ? 15.055 -22.406 -15.883 1 97.62 4 SER B O 1
ATOM 2276 N N . ILE B 1 5 ? 13.055 -23.125 -15.266 1 97.56 5 ILE B N 1
ATOM 2277 C CA . ILE B 1 5 ? 13.398 -23.016 -13.852 1 97.56 5 ILE B CA 1
ATOM 2278 C C . ILE B 1 5 ? 12.625 -24.062 -13.047 1 97.56 5 ILE B C 1
ATOM 2280 O O . ILE B 1 5 ? 11.547 -24.5 -13.461 1 97.56 5 ILE B O 1
ATOM 2284 N N . ASP B 1 6 ? 13.203 -24.547 -12.023 1 97.88 6 ASP B N 1
ATOM 2285 C CA . ASP B 1 6 ? 12.539 -25.391 -11.039 1 97.88 6 ASP B CA 1
ATOM 2286 C C . ASP B 1 6 ? 11.969 -24.562 -9.891 1 97.88 6 ASP B C 1
ATOM 2288 O O . ASP B 1 6 ? 12.711 -23.844 -9.211 1 97.88 6 ASP B O 1
ATOM 2292 N N . PHE B 1 7 ? 10.695 -24.562 -9.703 1 98.31 7 PHE B N 1
ATOM 2293 C CA . PHE B 1 7 ? 10.023 -23.844 -8.625 1 98.31 7 PHE B CA 1
ATOM 2294 C C . PHE B 1 7 ? 9.312 -24.812 -7.684 1 98.31 7 PHE B C 1
ATOM 2296 O O . PHE B 1 7 ? 8.188 -25.234 -7.949 1 98.31 7 PHE B O 1
ATOM 2303 N N . ALA B 1 8 ? 9.922 -25.125 -6.555 1 97.94 8 ALA B N 1
ATOM 2304 C CA . ALA B 1 8 ? 9.367 -26.016 -5.539 1 97.94 8 ALA B CA 1
ATOM 2305 C C . ALA B 1 8 ? 9.016 -27.375 -6.133 1 97.94 8 ALA B C 1
ATOM 2307 O O . ALA B 1 8 ? 7.961 -27.938 -5.84 1 97.94 8 ALA B O 1
ATOM 2308 N N . GLY B 1 9 ? 9.828 -27.812 -7.047 1 96.75 9 GLY B N 1
ATOM 2309 C CA . GLY B 1 9 ? 9.625 -29.109 -7.656 1 96.75 9 GLY B CA 1
ATOM 2310 C C . GLY B 1 9 ? 8.867 -29.047 -8.969 1 96.75 9 GLY B C 1
ATOM 2311 O O . GLY B 1 9 ? 8.805 -30.031 -9.711 1 96.75 9 GLY B O 1
ATOM 2312 N N . LEU B 1 10 ? 8.297 -27.922 -9.281 1 96.94 10 LEU B N 1
ATOM 2313 C CA . LEU B 1 10 ? 7.625 -27.703 -10.562 1 96.94 10 LEU B CA 1
ATOM 2314 C C . LEU B 1 10 ? 8.625 -27.328 -11.641 1 96.94 10 LEU B C 1
ATOM 2316 O O . LEU B 1 10 ? 9.398 -26.375 -11.477 1 96.94 10 LEU B O 1
ATOM 2320 N N . LYS B 1 11 ? 8.633 -28.031 -12.68 1 96.75 11 LYS B N 1
ATOM 2321 C CA . LYS B 1 11 ? 9.445 -27.656 -13.828 1 96.75 11 LYS B CA 1
ATOM 2322 C C . LYS B 1 11 ? 8.711 -26.656 -14.719 1 96.75 11 LYS B C 1
ATOM 2324 O O . LYS B 1 11 ? 7.746 -27.031 -15.398 1 96.75 11 LYS B O 1
ATOM 2329 N N . LEU B 1 12 ? 9.164 -25.453 -14.758 1 98.38 12 LEU B N 1
ATOM 2330 C CA . LEU B 1 12 ? 8.578 -24.391 -15.57 1 98.38 12 LEU B CA 1
ATOM 2331 C C . LEU B 1 12 ? 9.445 -24.094 -16.797 1 98.38 12 LEU B C 1
ATOM 2333 O O . LEU B 1 12 ? 10.664 -23.953 -16.672 1 98.38 12 LEU B O 1
ATOM 2337 N N . LYS B 1 13 ? 8.883 -24.016 -17.938 1 97.88 13 LYS B N 1
ATOM 2338 C CA . LYS B 1 13 ? 9.641 -23.734 -19.156 1 97.88 13 LYS B CA 1
ATOM 2339 C C . LYS B 1 13 ? 10.18 -22.312 -19.156 1 97.88 13 LYS B C 1
ATOM 2341 O O . LYS B 1 13 ? 11.148 -22 -19.859 1 97.88 13 LYS B O 1
ATOM 2346 N N . ASN B 1 14 ? 9.562 -21.484 -18.484 1 98.62 14 ASN B N 1
ATOM 2347 C CA . ASN B 1 14 ? 9.992 -20.125 -18.156 1 98.62 14 ASN B CA 1
ATOM 2348 C C . ASN B 1 14 ? 9.352 -19.625 -16.859 1 98.62 14 ASN B C 1
ATOM 2350 O O . ASN B 1 14 ? 8.438 -20.25 -16.328 1 98.62 14 ASN B O 1
ATOM 2354 N N . PRO B 1 15 ? 9.789 -18.516 -16.25 1 98.88 15 PRO B N 1
ATOM 2355 C CA . PRO B 1 15 ? 9.328 -18.109 -14.922 1 98.88 15 PRO B CA 1
ATOM 2356 C C . PRO B 1 15 ? 8.055 -17.266 -14.969 1 98.88 15 PRO B C 1
ATOM 2358 O O . PRO B 1 15 ? 7.73 -16.578 -14 1 98.88 15 PRO B O 1
ATOM 2361 N N . ILE B 1 16 ? 7.309 -17.234 -16.094 1 98.94 16 ILE B N 1
ATOM 2362 C CA . ILE B 1 16 ? 6.164 -16.344 -16.266 1 98.94 16 ILE B CA 1
ATOM 2363 C C . ILE B 1 16 ? 4.867 -17.141 -16.109 1 98.94 16 ILE B C 1
ATOM 2365 O O . ILE B 1 16 ? 4.559 -18.016 -16.922 1 98.94 16 ILE B O 1
ATOM 2369 N N . LEU B 1 17 ? 4.141 -16.875 -15.07 1 98.88 17 LEU B N 1
ATOM 2370 C CA . LEU B 1 17 ? 2.818 -17.453 -14.852 1 98.88 17 LEU B CA 1
ATOM 2371 C C . LEU B 1 17 ? 1.745 -16.375 -14.844 1 98.88 17 LEU B C 1
ATOM 2373 O O . LEU B 1 17 ? 2.061 -15.18 -14.781 1 98.88 17 LEU B O 1
ATOM 2377 N N . THR B 1 18 ? 0.509 -16.766 -14.984 1 98.5 18 THR B N 1
ATOM 2378 C CA . THR B 1 18 ? -0.61 -15.844 -14.812 1 98.5 18 THR B CA 1
ATOM 2379 C C . THR B 1 18 ? -1.146 -15.898 -13.391 1 98.5 18 THR B C 1
ATOM 2381 O O . THR B 1 18 ? -0.955 -16.891 -12.688 1 98.5 18 THR B O 1
ATOM 2384 N N . ALA B 1 19 ? -1.706 -14.82 -12.953 1 98.31 19 ALA B N 1
ATOM 2385 C CA . ALA B 1 19 ? -2.215 -14.742 -11.586 1 98.31 19 ALA B CA 1
ATOM 2386 C C . ALA B 1 19 ? -3.697 -15.094 -11.531 1 98.31 19 ALA B C 1
ATOM 2388 O O . ALA B 1 19 ? -4.461 -14.742 -12.438 1 98.31 19 ALA B O 1
ATOM 2389 N N . SER B 1 20 ? -4.109 -15.703 -10.461 1 96.81 20 SER B N 1
ATOM 2390 C CA . SER B 1 20 ? -5.504 -16.062 -10.227 1 96.81 20 SER B CA 1
ATOM 2391 C C . SER B 1 20 ? -6.406 -14.836 -10.266 1 96.81 20 SER B C 1
ATOM 2393 O O . SER B 1 20 ? -6.066 -13.781 -9.719 1 96.81 20 SER B O 1
ATOM 2395 N N . GLY B 1 21 ? -7.539 -14.961 -10.93 1 91.75 21 GLY B N 1
ATOM 2396 C CA . GLY B 1 21 ? -8.547 -13.906 -10.93 1 91.75 21 GLY B CA 1
ATOM 2397 C C . GLY B 1 21 ? -8.477 -13.016 -12.156 1 91.75 21 GLY B C 1
ATOM 2398 O O . GLY B 1 21 ? -9.469 -12.383 -12.531 1 91.75 21 GLY B O 1
ATOM 2399 N N . THR B 1 22 ? -7.41 -12.922 -12.828 1 93.81 22 THR B N 1
ATOM 2400 C CA . THR B 1 22 ? -7.254 -11.953 -13.906 1 93.81 22 THR B CA 1
ATOM 2401 C C . THR B 1 22 ? -7.078 -12.664 -15.242 1 93.81 22 THR B C 1
ATOM 2403 O O . THR B 1 22 ? -6.895 -12.016 -16.281 1 93.81 22 THR B O 1
ATOM 2406 N N . PHE B 1 23 ? -7.129 -13.984 -15.234 1 94.19 23 PHE B N 1
ATOM 2407 C CA . PHE B 1 23 ? -6.879 -14.773 -16.438 1 94.19 23 PHE B CA 1
ATOM 2408 C C . PHE B 1 23 ? -7.914 -15.891 -16.562 1 94.19 23 PHE B C 1
ATOM 2410 O O . PHE B 1 23 ? -7.68 -16.875 -17.266 1 94.19 23 PHE B O 1
ATOM 2417 N N . GLY B 1 24 ? -9 -15.75 -15.805 1 92.25 24 GLY B N 1
ATOM 2418 C CA . GLY B 1 24 ? -10.008 -16.797 -15.789 1 92.25 24 GLY B CA 1
ATOM 2419 C C . GLY B 1 24 ? -9.438 -18.172 -15.539 1 92.25 24 GLY B C 1
ATOM 2420 O O . GLY B 1 24 ? -8.672 -18.375 -14.586 1 92.25 24 GLY B O 1
ATOM 2421 N N . PHE B 1 25 ? -9.867 -19.125 -16.328 1 94.12 25 PHE B N 1
ATOM 2422 C CA . PHE B 1 25 ? -9.328 -20.484 -16.234 1 94.12 25 PHE B CA 1
ATOM 2423 C C . PHE B 1 25 ? -8.258 -20.703 -17.297 1 94.12 25 PHE B C 1
ATOM 2425 O O . PHE B 1 25 ? -7.777 -21.828 -17.469 1 94.12 25 PHE B O 1
ATOM 2432 N N . GLY B 1 26 ? -7.832 -19.625 -17.984 1 93.69 26 GLY B N 1
ATOM 2433 C CA . GLY B 1 26 ? -6.871 -19.734 -19.062 1 93.69 26 GLY B CA 1
ATOM 2434 C C . GLY B 1 26 ? -7.523 -19.859 -20.438 1 93.69 26 GLY B C 1
ATOM 2435 O O . GLY B 1 26 ? -7.082 -19.219 -21.391 1 93.69 26 GLY B O 1
ATOM 2436 N N . LEU B 1 27 ? -8.633 -20.547 -20.516 1 93.94 27 LEU B N 1
ATOM 2437 C CA . LEU B 1 27 ? -9.328 -20.828 -21.781 1 93.94 27 LEU B CA 1
ATOM 2438 C C . LEU B 1 27 ? -9.789 -19.531 -22.438 1 93.94 27 LEU B C 1
ATOM 2440 O O . LEU B 1 27 ? -9.773 -19.406 -23.672 1 93.94 27 LEU B O 1
ATOM 2444 N N . GLU B 1 28 ? -10.141 -18.562 -21.641 1 92.56 28 GLU B N 1
ATOM 2445 C CA . GLU B 1 28 ? -10.648 -17.281 -22.109 1 92.56 28 GLU B CA 1
ATOM 2446 C C . GLU B 1 28 ? -9.578 -16.484 -22.859 1 92.56 28 GLU B C 1
ATOM 2448 O O . GLU B 1 28 ? -9.891 -15.547 -23.594 1 92.56 28 GLU B O 1
ATOM 2453 N N . PHE B 1 29 ? -8.32 -16.891 -22.719 1 94.31 29 PHE B N 1
ATOM 2454 C CA . PHE B 1 29 ? -7.215 -16.094 -23.25 1 94.31 29 PHE B CA 1
ATOM 2455 C C . PHE B 1 29 ? -6.523 -16.844 -24.375 1 94.31 29 PHE B C 1
ATOM 2457 O O . PHE B 1 29 ? -5.531 -16.375 -24.938 1 94.31 29 PHE B O 1
ATOM 2464 N N . GLN B 1 30 ? -7.09 -17.969 -24.812 1 94.12 30 GLN B N 1
ATOM 2465 C CA . GLN B 1 30 ? -6.492 -18.828 -25.844 1 94.12 30 GLN B CA 1
ATOM 2466 C C . GLN B 1 30 ? -6.418 -18.109 -27.188 1 94.12 30 GLN B C 1
ATOM 2468 O O . GLN B 1 30 ? -5.539 -18.391 -28 1 94.12 30 GLN B O 1
ATOM 2473 N N . ARG B 1 31 ? -7.297 -17.203 -27.391 1 95.19 31 ARG B N 1
ATOM 2474 C CA . ARG B 1 31 ? -7.332 -16.5 -28.672 1 95.19 31 ARG B CA 1
ATOM 2475 C C . ARG B 1 31 ? -6.246 -15.43 -28.734 1 95.19 31 ARG B C 1
ATOM 2477 O O . ARG B 1 31 ? -5.949 -14.906 -29.812 1 95.19 31 ARG B O 1
ATOM 2484 N N . TYR B 1 32 ? -5.629 -15.164 -27.625 1 96.62 32 TYR B N 1
ATOM 2485 C CA . TYR B 1 32 ? -4.672 -14.062 -27.578 1 96.62 32 TYR B CA 1
ATOM 2486 C C . TYR B 1 32 ? -3.242 -14.586 -27.547 1 96.62 32 TYR B C 1
ATOM 2488 O O . TYR B 1 32 ? -2.289 -13.805 -27.609 1 96.62 32 TYR B O 1
ATOM 2496 N N . GLY B 1 33 ? -3.041 -15.906 -27.391 1 96.81 33 GLY B N 1
ATOM 2497 C CA . GLY B 1 33 ? -1.724 -16.516 -27.328 1 96.81 33 GLY B CA 1
ATOM 2498 C C . GLY B 1 33 ? -1.772 -18.016 -27.047 1 96.81 33 GLY B C 1
ATOM 2499 O O . GLY B 1 33 ? -2.842 -18.562 -26.797 1 96.81 33 GLY B O 1
ATOM 2500 N N . ASP B 1 34 ? -0.661 -18.578 -27.125 1 97.69 34 ASP B N 1
ATOM 2501 C CA . ASP B 1 34 ? -0.51 -20 -26.828 1 97.69 34 ASP B CA 1
ATOM 2502 C C . ASP B 1 34 ? -0.294 -20.219 -25.328 1 97.69 34 ASP B C 1
ATOM 2504 O O . ASP B 1 34 ? 0.771 -19.906 -24.797 1 97.69 34 ASP B O 1
ATOM 2508 N N . LEU B 1 35 ? -1.263 -20.828 -24.719 1 98 35 LEU B N 1
ATOM 2509 C CA . LEU B 1 35 ? -1.156 -21.094 -23.281 1 98 35 LEU B CA 1
ATOM 2510 C C . LEU B 1 35 ? 0.14 -21.828 -22.953 1 98 35 LEU B C 1
ATOM 2512 O O . LEU B 1 35 ? 0.758 -21.578 -21.922 1 98 35 LEU B O 1
ATOM 2516 N N . GLU B 1 36 ? 0.57 -22.672 -23.828 1 97.75 36 GLU B N 1
ATOM 2517 C CA . GLU B 1 36 ? 1.726 -23.531 -23.578 1 97.75 36 GLU B CA 1
ATOM 2518 C C . GLU B 1 36 ? 3.029 -22.734 -23.672 1 97.75 36 GLU B C 1
ATOM 2520 O O . GLU B 1 36 ? 4.102 -23.266 -23.375 1 97.75 36 GLU B O 1
ATOM 2525 N N . SER B 1 37 ? 2.943 -21.484 -24.078 1 97.94 37 SER B N 1
ATOM 2526 C CA . SER B 1 37 ? 4.137 -20.656 -24.109 1 97.94 37 SER B CA 1
ATOM 2527 C C . SER B 1 37 ? 4.465 -20.109 -22.719 1 97.94 37 SER B C 1
ATOM 2529 O O . SER B 1 37 ? 5.562 -19.594 -22.5 1 97.94 37 SER B O 1
ATOM 2531 N N . LEU B 1 38 ? 3.549 -20.219 -21.797 1 98.56 38 LEU B N 1
ATOM 2532 C CA . LEU B 1 38 ? 3.719 -19.719 -20.438 1 98.56 38 LEU B CA 1
ATOM 2533 C C . LEU B 1 38 ? 4.418 -20.766 -19.562 1 98.56 38 LEU B C 1
ATOM 2535 O O . LEU B 1 38 ? 4.492 -21.938 -19.938 1 98.56 38 LEU B O 1
ATOM 2539 N N . GLY B 1 39 ? 4.984 -20.297 -18.453 1 98.69 39 GLY B N 1
ATOM 2540 C CA . GLY B 1 39 ? 5.547 -21.203 -17.469 1 98.69 39 GLY B CA 1
ATOM 2541 C C . GLY B 1 39 ? 4.492 -21.969 -16.688 1 98.69 39 GLY B C 1
ATOM 2542 O O . GLY B 1 39 ? 4.758 -23.047 -16.172 1 98.69 39 GLY B O 1
ATOM 2543 N N . GLY B 1 40 ? 3.318 -21.406 -16.594 1 98.56 40 GLY B N 1
ATOM 2544 C CA . GLY B 1 40 ? 2.18 -22 -15.898 1 98.56 40 GLY B CA 1
ATOM 2545 C C . GLY B 1 40 ? 0.995 -21.047 -15.805 1 98.56 40 GLY B C 1
ATOM 2546 O O . GLY B 1 40 ? 1.091 -19.891 -16.188 1 98.56 40 GLY B O 1
ATOM 2547 N N . ILE B 1 41 ? -0.093 -21.578 -15.391 1 98.12 41 ILE B N 1
ATOM 2548 C CA . ILE B 1 41 ? -1.295 -20.781 -15.172 1 98.12 41 ILE B CA 1
ATOM 2549 C C . ILE B 1 41 ? -1.853 -21.062 -13.773 1 98.12 41 ILE B C 1
ATOM 2551 O O . ILE B 1 41 ? -1.924 -22.219 -13.344 1 98.12 41 ILE B O 1
ATOM 2555 N N . VAL B 1 42 ? -2.082 -20.031 -13.039 1 98.5 42 VAL B N 1
ATOM 2556 C CA . VAL B 1 42 ? -2.869 -20.156 -11.812 1 98.5 42 VAL B CA 1
ATOM 2557 C C . VAL B 1 42 ? -4.336 -19.875 -12.109 1 98.5 42 VAL B C 1
ATOM 2559 O O . VAL B 1 42 ? -4.695 -18.734 -12.461 1 98.5 42 VAL B O 1
ATOM 2562 N N . VAL B 1 43 ? -5.18 -20.828 -11.945 1 97.56 43 VAL B N 1
ATOM 2563 C CA . VAL B 1 43 ? -6.57 -20.672 -12.359 1 97.56 43 VAL B CA 1
ATOM 2564 C C . VAL B 1 43 ? -7.344 -19.906 -11.289 1 97.56 43 VAL B C 1
ATOM 2566 O O . VAL B 1 43 ? -6.844 -19.688 -10.188 1 97.56 43 VAL B O 1
ATOM 2569 N N . LYS B 1 44 ? -8.516 -19.516 -11.68 1 96 44 LYS B N 1
ATOM 2570 C CA . LYS B 1 44 ? -9.398 -18.75 -10.812 1 96 44 LYS B CA 1
ATOM 2571 C C . LYS B 1 44 ? -9.594 -19.453 -9.469 1 96 44 LYS B C 1
ATOM 2573 O O . LYS B 1 44 ? -9.555 -20.672 -9.391 1 96 44 LYS B O 1
ATOM 2578 N N . GLY B 1 45 ? -9.805 -18.578 -8.422 1 96.5 45 GLY B N 1
ATOM 2579 C CA . GLY B 1 45 ? -10.023 -19.141 -7.098 1 96.5 45 GLY B CA 1
ATOM 2580 C C . GLY B 1 45 ? -11.156 -20.141 -7.047 1 96.5 45 GLY B C 1
ATOM 2581 O O . GLY B 1 45 ? -12.219 -19.906 -7.617 1 96.5 45 GLY B O 1
ATOM 2582 N N . LEU B 1 46 ? -10.852 -21.25 -6.406 1 97.75 46 LEU B N 1
ATOM 2583 C CA . LEU B 1 46 ? -11.805 -22.359 -6.312 1 97.75 46 LEU B CA 1
ATOM 2584 C C . LEU B 1 46 ? -12.25 -22.562 -4.867 1 97.75 46 LEU B C 1
ATOM 2586 O O . LEU B 1 46 ? -11.438 -22.438 -3.941 1 97.75 46 LEU B O 1
ATOM 2590 N N . SER B 1 47 ? -13.469 -22.859 -4.668 1 97.62 47 SER B N 1
ATOM 2591 C CA . SER B 1 47 ? -14.047 -23.266 -3.391 1 97.62 47 SER B CA 1
ATOM 2592 C C . SER B 1 47 ? -14.719 -24.625 -3.496 1 97.62 47 SER B C 1
ATOM 2594 O O . SER B 1 47 ? -14.922 -25.141 -4.598 1 97.62 47 SER B O 1
ATOM 2596 N N . LEU B 1 48 ? -14.969 -25.234 -2.354 1 97.81 48 LEU B N 1
ATOM 2597 C CA . LEU B 1 48 ? -15.648 -26.531 -2.354 1 97.81 48 LEU B CA 1
ATOM 2598 C C . LEU B 1 48 ? -17 -26.422 -3.045 1 97.81 48 LEU B C 1
ATOM 2600 O O . LEU B 1 48 ? -17.312 -27.234 -3.926 1 97.81 48 LEU B O 1
ATOM 2604 N N . LYS B 1 49 ? -17.766 -25.391 -2.627 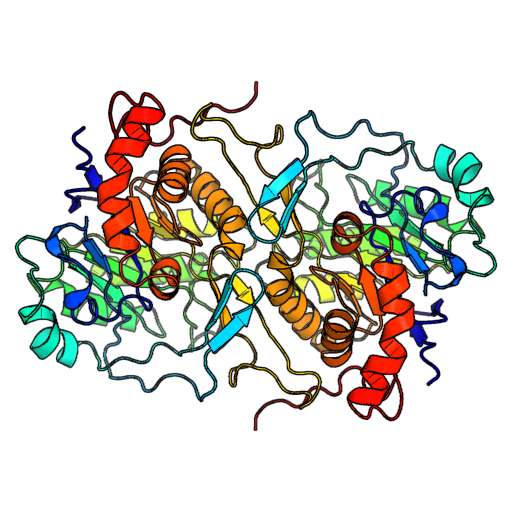1 97.06 49 LYS B N 1
ATOM 2605 C CA . LYS B 1 49 ? -19.062 -25.109 -3.219 1 97.06 49 LYS B CA 1
ATOM 2606 C C . LYS B 1 49 ? -19.031 -23.844 -4.062 1 97.06 49 LYS B C 1
ATOM 2608 O O . LYS B 1 49 ? -18.203 -22.953 -3.826 1 97.06 49 LYS B O 1
ATOM 2613 N N . PRO B 1 50 ? -19.922 -23.766 -5.105 1 97.38 50 PRO B N 1
ATOM 2614 C CA . PRO B 1 50 ? -19.969 -22.547 -5.91 1 97.38 50 PRO B CA 1
ATOM 2615 C C . PRO B 1 50 ? -20.203 -21.297 -5.066 1 97.38 50 PRO B C 1
ATOM 2617 O O . PRO B 1 50 ? -20.891 -21.359 -4.039 1 97.38 50 PRO B O 1
ATOM 2620 N N . ARG B 1 51 ? -19.656 -20.203 -5.535 1 95.12 51 ARG B N 1
ATOM 2621 C CA . ARG B 1 51 ? -19.828 -18.906 -4.887 1 95.12 51 ARG B CA 1
ATOM 2622 C C . ARG B 1 51 ? -20.328 -17.859 -5.879 1 95.12 51 ARG B C 1
ATOM 2624 O O . ARG B 1 51 ? -19.812 -17.766 -6.996 1 95.12 51 ARG B O 1
ATOM 2631 N N . GLU B 1 52 ? -21.234 -16.984 -5.434 1 94 52 GLU B N 1
ATOM 2632 C CA . GLU B 1 52 ? -21.812 -15.953 -6.289 1 94 52 GLU B CA 1
ATOM 2633 C C . GLU B 1 52 ? -20.938 -14.703 -6.316 1 94 52 GLU B C 1
ATOM 2635 O O . GLU B 1 52 ? -21 -13.922 -7.262 1 94 52 GLU B O 1
ATOM 2640 N N . GLY B 1 53 ? -20.188 -14.531 -5.375 1 93.12 53 GLY B N 1
ATOM 2641 C CA . GLY B 1 53 ? -19.375 -13.328 -5.266 1 93.12 53 GLY B CA 1
ATOM 2642 C C . GLY B 1 53 ? -20.094 -12.18 -4.598 1 93.12 53 GLY B C 1
ATOM 2643 O O . GLY B 1 53 ? -21.172 -12.359 -4.027 1 93.12 53 GLY B O 1
ATOM 2644 N N . ASN B 1 54 ? -19.469 -10.992 -4.582 1 93.12 54 ASN B N 1
ATOM 2645 C CA . ASN B 1 54 ? -19.984 -9.797 -3.936 1 93.12 54 ASN B CA 1
ATOM 2646 C C . ASN B 1 54 ? -20.984 -9.07 -4.832 1 93.12 54 ASN B C 1
ATOM 2648 O O . ASN B 1 54 ? -21.031 -9.305 -6.039 1 93.12 54 ASN B O 1
ATOM 2652 N N . PRO B 1 55 ? -21.844 -8.203 -4.262 1 92.5 55 PRO B N 1
ATOM 2653 C CA . PRO B 1 55 ? -22.734 -7.379 -5.074 1 92.5 55 PRO B CA 1
ATOM 2654 C C . PRO B 1 55 ? -21.984 -6.426 -6.004 1 92.5 55 PRO B C 1
ATOM 2656 O O . PRO B 1 55 ? -20.828 -6.094 -5.746 1 92.5 55 PRO B O 1
ATOM 2659 N N . MET B 1 56 ? -22.594 -6.031 -7.07 1 92.62 56 MET B N 1
ATOM 2660 C CA . MET B 1 56 ? -22.047 -5.062 -8.008 1 92.62 56 MET B CA 1
ATOM 2661 C C . MET B 1 56 ? -22.312 -3.635 -7.547 1 92.62 56 MET B C 1
ATOM 2663 O O . MET B 1 56 ? -23.359 -3.365 -6.938 1 92.62 56 MET B O 1
ATOM 2667 N N . PRO B 1 57 ? -21.484 -2.643 -7.934 1 96.19 57 PRO B N 1
ATOM 2668 C CA . PRO B 1 57 ? -20.25 -2.693 -8.734 1 96.19 57 PRO B CA 1
ATOM 2669 C C . PRO B 1 57 ? -19.078 -3.32 -7.977 1 96.19 57 PRO B C 1
ATOM 2671 O O . PRO B 1 57 ? -18.953 -3.129 -6.766 1 96.19 57 PRO B O 1
ATOM 2674 N N . ARG B 1 58 ? -18.234 -4.012 -8.773 1 96.56 58 ARG B N 1
ATOM 2675 C CA . ARG B 1 58 ? -17.172 -4.801 -8.156 1 96.56 58 ARG B CA 1
ATOM 2676 C C . ARG B 1 58 ? -15.797 -4.301 -8.578 1 96.56 58 ARG B C 1
ATOM 2678 O O . ARG B 1 58 ? -14.781 -4.82 -8.133 1 96.56 58 ARG B O 1
ATOM 2685 N N . ILE B 1 59 ? -15.781 -3.305 -9.508 1 97.5 59 ILE B N 1
ATOM 2686 C CA . ILE B 1 59 ? -14.516 -2.811 -10.047 1 97.5 59 ILE B CA 1
ATOM 2687 C C . ILE B 1 59 ? -14.547 -1.285 -10.117 1 97.5 59 ILE B C 1
ATOM 2689 O O . ILE B 1 59 ? -15.594 -0.691 -10.391 1 97.5 59 ILE B O 1
ATOM 2693 N N . ALA B 1 60 ? -13.484 -0.665 -9.82 1 97.94 60 ALA B N 1
ATOM 2694 C CA . ALA B 1 60 ? -13.305 0.778 -9.961 1 97.94 60 ALA B CA 1
ATOM 2695 C C . ALA B 1 60 ? -11.891 1.109 -10.43 1 97.94 60 ALA B C 1
ATOM 2697 O O . ALA B 1 60 ? -10.914 0.578 -9.898 1 97.94 60 ALA B O 1
ATOM 2698 N N . GLU B 1 61 ? -11.766 1.945 -11.43 1 97.44 61 GLU B N 1
ATOM 2699 C CA . GLU B 1 61 ? -10.461 2.406 -11.891 1 97.44 61 GLU B CA 1
ATOM 2700 C C . GLU B 1 61 ? -9.82 3.344 -10.875 1 97.44 61 GLU B C 1
ATOM 2702 O O . GLU B 1 61 ? -10.516 4.094 -10.188 1 97.44 61 GLU B O 1
ATOM 2707 N N . THR B 1 62 ? -8.531 3.299 -10.719 1 98.12 62 THR B N 1
ATOM 2708 C CA . THR B 1 62 ? -7.727 4.176 -9.875 1 98.12 62 THR B CA 1
ATOM 2709 C C . THR B 1 62 ? -6.48 4.645 -10.625 1 98.12 62 THR B C 1
ATOM 2711 O O . THR B 1 62 ? -6.176 4.145 -11.703 1 98.12 62 THR B O 1
ATOM 2714 N N . PRO B 1 63 ? -5.777 5.707 -10.117 1 97.06 63 PRO B N 1
ATOM 2715 C CA . PRO B 1 63 ? -4.531 6.125 -10.766 1 97.06 63 PRO B CA 1
ATOM 2716 C C . PRO B 1 63 ? -3.535 4.977 -10.93 1 97.06 63 PRO B C 1
ATOM 2718 O O . PRO B 1 63 ? -2.971 4.5 -9.938 1 97.06 63 PRO B O 1
ATOM 2721 N N . CYS B 1 64 ? -3.334 4.535 -12.219 1 97.69 64 CYS B N 1
ATOM 2722 C CA . CYS B 1 64 ? -2.4 3.473 -12.578 1 97.69 64 CYS B CA 1
ATOM 2723 C C . CYS B 1 64 ? -2.75 2.174 -11.859 1 97.69 64 CYS B C 1
ATOM 2725 O O . CYS B 1 64 ? -1.862 1.447 -11.406 1 97.69 64 CYS B O 1
ATOM 2727 N N . GLY B 1 65 ? -4.004 1.952 -11.656 1 97.94 65 GLY B N 1
ATOM 2728 C CA . GLY B 1 65 ? -4.453 0.744 -10.977 1 97.94 65 GLY B CA 1
ATOM 2729 C C . GLY B 1 65 ? -5.957 0.552 -11.031 1 97.94 65 GLY B C 1
ATOM 2730 O O . GLY B 1 65 ? -6.652 1.256 -11.766 1 97.94 65 GLY B O 1
ATOM 2731 N N . MET B 1 66 ? -6.426 -0.429 -10.305 1 98.31 66 MET B N 1
ATOM 2732 C CA . MET B 1 66 ? -7.855 -0.703 -10.195 1 98.31 66 MET B CA 1
ATOM 2733 C C . MET B 1 66 ? -8.172 -1.383 -8.867 1 98.31 66 MET B C 1
ATOM 2735 O O . MET B 1 66 ? -7.324 -2.07 -8.297 1 98.31 66 MET B O 1
ATOM 2739 N N . LEU B 1 67 ? -9.367 -1.103 -8.445 1 98.44 67 LEU B N 1
ATOM 2740 C CA . LEU B 1 67 ? -9.93 -1.804 -7.297 1 98.44 67 LEU B CA 1
ATOM 2741 C C . LEU B 1 67 ? -10.867 -2.918 -7.746 1 98.44 67 LEU B C 1
ATOM 2743 O O . LEU B 1 67 ? -11.586 -2.768 -8.734 1 98.44 67 LEU B O 1
ATOM 2747 N N . ASN B 1 68 ? -10.789 -4.012 -7 1 97.06 68 ASN B N 1
ATOM 2748 C CA . ASN B 1 68 ? -11.734 -5.098 -7.25 1 97.06 68 ASN B CA 1
ATOM 2749 C C . ASN B 1 68 ? -12.297 -5.664 -5.953 1 97.06 68 ASN B C 1
ATOM 2751 O O . ASN B 1 68 ? -11.609 -5.691 -4.93 1 97.06 68 ASN B O 1
ATOM 2755 N N . ALA B 1 69 ? -13.516 -6.02 -5.98 1 95.94 69 ALA B N 1
ATOM 2756 C CA . ALA B 1 69 ? -14.195 -6.707 -4.891 1 95.94 69 ALA B CA 1
ATOM 2757 C C . ALA B 1 69 ? -15.117 -7.801 -5.422 1 95.94 69 ALA B C 1
ATOM 2759 O O . ALA B 1 69 ? -16.328 -7.793 -5.152 1 95.94 69 ALA B O 1
ATOM 2760 N N . ILE B 1 70 ? -14.578 -8.711 -6.09 1 92.56 70 ILE B N 1
ATOM 2761 C CA . ILE B 1 70 ? -15.336 -9.742 -6.793 1 92.56 70 ILE B CA 1
ATOM 2762 C C . ILE B 1 70 ? -15.961 -10.703 -5.781 1 92.56 70 ILE B C 1
ATOM 2764 O O . ILE B 1 70 ? -17.094 -11.172 -5.977 1 92.56 70 ILE B O 1
ATOM 2768 N N . GLY B 1 71 ? -15.281 -10.992 -4.73 1 90.5 71 GLY B N 1
ATOM 2769 C CA . GLY B 1 71 ? -15.789 -11.93 -3.74 1 90.5 71 GLY B CA 1
ATOM 2770 C C . GLY B 1 71 ? -15.648 -13.383 -4.164 1 90.5 71 GLY B C 1
ATOM 2771 O O . GLY B 1 71 ? -16.531 -14.195 -3.908 1 90.5 71 GLY B O 1
ATOM 2772 N N . ILE B 1 72 ? -14.656 -13.664 -4.922 1 90.94 72 ILE B N 1
ATOM 2773 C CA . ILE B 1 72 ? -14.219 -14.984 -5.363 1 90.94 72 ILE B CA 1
ATOM 2774 C C . ILE B 1 72 ? -15.375 -15.711 -6.031 1 90.94 72 ILE B C 1
ATOM 2776 O O . ILE B 1 72 ? -15.664 -16.875 -5.707 1 90.94 72 ILE B O 1
ATOM 2780 N N . GLN B 1 73 ? -16.062 -15.078 -6.844 1 91.81 73 GLN B N 1
ATOM 2781 C CA . GLN B 1 73 ? -17.062 -15.758 -7.656 1 91.81 73 GLN B CA 1
ATOM 2782 C C . GLN B 1 73 ? -16.453 -16.922 -8.422 1 91.81 73 GLN B C 1
ATOM 2784 O O . GLN B 1 73 ? -15.445 -16.766 -9.109 1 91.81 73 GLN B O 1
ATOM 2789 N N . ASN B 1 74 ? -17 -18.172 -8.281 1 94.69 74 ASN B N 1
ATOM 2790 C CA . ASN B 1 74 ? -16.484 -19.344 -8.992 1 94.69 74 ASN B CA 1
ATOM 2791 C C . ASN B 1 74 ? -17.516 -20.469 -9.023 1 94.69 74 ASN B C 1
ATOM 2793 O O . ASN B 1 74 ? -18.453 -20.484 -8.219 1 94.69 74 ASN B O 1
ATOM 2797 N N . PRO B 1 75 ? -17.391 -21.406 -9.891 1 95.75 75 PRO B N 1
ATOM 2798 C CA . PRO B 1 75 ? -18.391 -22.469 -10.094 1 95.75 75 PRO B CA 1
ATOM 2799 C C . PRO B 1 75 ? -18.219 -23.625 -9.125 1 95.75 75 PRO B C 1
ATOM 2801 O O . PRO B 1 75 ? -19.016 -24.578 -9.141 1 95.75 75 PRO B O 1
ATOM 2804 N N . GLY B 1 76 ? -17.188 -23.609 -8.32 1 97.75 76 GLY B N 1
ATOM 2805 C CA . GLY B 1 76 ? -16.891 -24.719 -7.422 1 97.75 76 GLY B CA 1
ATOM 2806 C C . GLY B 1 76 ? -15.875 -25.688 -7.988 1 97.75 76 GLY B C 1
ATOM 2807 O O . GLY B 1 76 ? -15.688 -25.766 -9.203 1 97.75 76 GLY B O 1
ATOM 2808 N N . VAL B 1 77 ? -15.305 -26.469 -7.082 1 98.44 77 VAL B N 1
ATOM 2809 C CA . VAL B 1 77 ? -14.172 -27.312 -7.441 1 98.44 77 VAL B CA 1
ATOM 2810 C C . VAL B 1 77 ? -14.648 -28.453 -8.352 1 98.44 77 VAL B C 1
ATOM 2812 O O . VAL B 1 77 ? -13.922 -28.859 -9.258 1 98.44 77 VAL B O 1
ATOM 2815 N N . GLU B 1 78 ? -15.844 -28.969 -8.18 1 98.19 78 GLU B N 1
ATOM 2816 C CA . GLU B 1 78 ? -16.359 -30.062 -9 1 98.19 78 GLU B CA 1
ATOM 2817 C C . GLU B 1 78 ? -16.484 -29.641 -10.461 1 98.19 78 GLU B C 1
ATOM 2819 O O . GLU B 1 78 ? -16.094 -30.391 -11.359 1 98.19 78 GLU B O 1
ATOM 2824 N N . GLU B 1 79 ? -17.062 -28.484 -10.648 1 97.88 79 GLU B N 1
ATOM 2825 C CA . GLU B 1 79 ? -17.219 -27.984 -12 1 97.88 79 GLU B CA 1
ATOM 2826 C C . GLU B 1 79 ? -15.859 -27.766 -12.664 1 97.88 79 GLU B C 1
ATOM 2828 O O . GLU B 1 79 ? -15.688 -28.062 -13.852 1 97.88 79 GLU B O 1
ATOM 2833 N N . PHE B 1 80 ? -14.945 -27.281 -11.984 1 98.12 80 PHE B N 1
ATOM 2834 C CA . PHE B 1 80 ? -13.602 -27.062 -12.5 1 98.12 80 PHE B CA 1
ATOM 2835 C C . PHE B 1 80 ? -12.977 -28.391 -12.945 1 98.12 80 PHE B C 1
ATOM 2837 O O . PHE B 1 80 ? -12.508 -28.516 -14.078 1 98.12 80 PHE B O 1
ATOM 2844 N N . ILE B 1 81 ? -13.039 -29.422 -12.031 1 98.31 81 ILE B N 1
ATOM 2845 C CA . ILE B 1 81 ? -12.383 -30.703 -12.273 1 98.31 81 ILE B CA 1
ATOM 2846 C C . ILE B 1 81 ? -13.016 -31.391 -13.477 1 98.31 81 ILE B C 1
ATOM 2848 O O . ILE B 1 81 ? -12.312 -31.953 -14.32 1 98.31 81 ILE B O 1
ATOM 2852 N N . ASN B 1 82 ? -14.289 -31.219 -13.578 1 97.94 82 ASN B N 1
ATOM 2853 C CA . ASN B 1 82 ? -15.008 -32 -14.578 1 97.94 82 ASN B CA 1
ATOM 2854 C C . ASN B 1 82 ? -15.094 -31.281 -15.914 1 97.94 82 ASN B C 1
ATOM 2856 O O . ASN B 1 82 ? -15.117 -31.906 -16.969 1 97.94 82 ASN B O 1
ATOM 2860 N N . LYS B 1 83 ? -15.086 -29.953 -15.898 1 97.5 83 LYS B N 1
ATOM 2861 C CA . LYS B 1 83 ? -15.453 -29.234 -17.125 1 97.5 83 LYS B CA 1
ATOM 2862 C C . LYS B 1 83 ? -14.312 -28.344 -17.594 1 97.5 83 LYS B C 1
ATOM 2864 O O . LYS B 1 83 ? -14.18 -28.078 -18.781 1 97.5 83 LYS B O 1
ATOM 2869 N N . LYS B 1 84 ? -13.547 -27.812 -16.75 1 97.62 84 LYS B N 1
ATOM 2870 C CA . LYS B 1 84 ? -12.531 -26.828 -17.125 1 97.62 84 LYS B CA 1
ATOM 2871 C C . LYS B 1 84 ? -11.156 -27.484 -17.25 1 97.62 84 LYS B C 1
ATOM 2873 O O . LYS B 1 84 ? -10.484 -27.344 -18.266 1 97.62 84 LYS B O 1
ATOM 2878 N N . LEU B 1 85 ? -10.773 -28.297 -16.234 1 98.19 85 LEU B N 1
ATOM 2879 C CA . LEU B 1 85 ? -9.445 -28.891 -16.141 1 98.19 85 LEU B CA 1
ATOM 2880 C C . LEU B 1 85 ? -9.148 -29.766 -17.359 1 98.19 85 LEU B C 1
ATOM 2882 O O . LEU B 1 85 ? -8.07 -29.672 -17.953 1 98.19 85 LEU B O 1
ATOM 2886 N N . PRO B 1 86 ? -10.133 -30.594 -17.828 1 97.88 86 PRO B N 1
ATOM 2887 C CA . PRO B 1 86 ? -9.836 -31.469 -18.953 1 97.88 86 PRO B CA 1
ATOM 2888 C C . PRO B 1 86 ? -9.539 -30.703 -20.234 1 97.88 86 PRO B C 1
ATOM 2890 O O . PRO B 1 86 ? -8.93 -31.234 -21.172 1 97.88 86 PRO B O 1
ATOM 2893 N N . LYS B 1 87 ? -9.961 -29.469 -20.312 1 97.5 87 LYS B N 1
ATOM 2894 C CA . LYS B 1 87 ? -9.797 -28.656 -21.516 1 97.5 87 LYS B CA 1
ATOM 2895 C C . LYS B 1 87 ? -8.469 -27.922 -21.516 1 97.5 87 LYS B C 1
ATOM 2897 O O . LYS B 1 87 ? -8.078 -27.312 -22.516 1 97.5 87 LYS B O 1
ATOM 2902 N N . LEU B 1 88 ? -7.762 -27.891 -20.422 1 97.81 88 LEU B N 1
ATOM 2903 C CA . LEU B 1 88 ? -6.473 -27.219 -20.297 1 97.81 88 LEU B CA 1
ATOM 2904 C C . LEU B 1 88 ? -5.336 -28.156 -20.703 1 97.81 88 LEU B C 1
ATOM 2906 O O . LEU B 1 88 ? -5.434 -29.375 -20.547 1 97.81 88 LEU B O 1
ATOM 2910 N N . PRO B 1 89 ? -4.281 -27.625 -21.266 1 97 89 PRO B N 1
ATOM 2911 C CA . PRO B 1 89 ? -3.143 -28.453 -21.672 1 97 89 PRO B CA 1
ATOM 2912 C C . PRO B 1 89 ? -2.225 -28.797 -20.5 1 97 89 PRO B C 1
ATOM 2914 O O . PRO B 1 89 ? -1.018 -28.547 -20.562 1 97 89 PRO B O 1
ATOM 2917 N N . TRP B 1 90 ? -2.805 -29.516 -19.484 1 96.75 90 TRP B N 1
ATOM 2918 C CA . TRP B 1 90 ? -2.115 -29.734 -18.219 1 96.75 90 TRP B CA 1
ATOM 2919 C C . TRP B 1 90 ? -0.963 -30.719 -18.391 1 96.75 90 TRP B C 1
ATOM 2921 O O . TRP B 1 90 ? -0.093 -30.828 -17.516 1 96.75 90 TRP B O 1
ATOM 2931 N N . LYS B 1 91 ? -0.809 -31.438 -19.469 1 96.88 91 LYS B N 1
ATOM 2932 C CA . LYS B 1 91 ? 0.282 -32.375 -19.688 1 96.88 91 LYS B CA 1
ATOM 2933 C C . LYS B 1 91 ? 1.578 -31.656 -20.031 1 96.88 91 LYS B C 1
ATOM 2935 O O . LYS B 1 91 ? 2.67 -32.156 -19.766 1 96.88 91 LYS B O 1
ATOM 2940 N N . THR B 1 92 ? 1.424 -30.453 -20.625 1 96.69 92 THR B N 1
ATOM 2941 C CA . THR B 1 92 ? 2.609 -29.734 -21.078 1 96.69 92 THR B CA 1
ATOM 2942 C C . THR B 1 92 ? 2.742 -28.391 -20.359 1 96.69 92 THR B C 1
ATOM 2944 O O . THR B 1 92 ? 3.791 -27.75 -20.438 1 96.69 92 THR B O 1
ATOM 2947 N N . LEU B 1 93 ? 1.741 -27.984 -19.672 1 97.56 93 LEU B N 1
ATOM 2948 C CA . LEU B 1 93 ? 1.687 -26.703 -18.969 1 97.56 93 LEU B CA 1
ATOM 2949 C C . LEU B 1 93 ? 1.231 -26.891 -17.531 1 97.56 93 LEU B C 1
ATOM 2951 O O . LEU B 1 93 ? 0.11 -27.344 -17.281 1 97.56 93 LEU B O 1
ATOM 2955 N N . PRO B 1 94 ? 2.1 -26.562 -16.594 1 98.5 94 PRO B N 1
ATOM 2956 C CA . PRO B 1 94 ? 1.66 -26.641 -15.195 1 98.5 94 PRO B CA 1
ATOM 2957 C C . PRO B 1 94 ? 0.413 -25.797 -14.922 1 98.5 94 PRO B C 1
ATOM 2959 O O . PRO B 1 94 ? 0.392 -24.609 -15.211 1 98.5 94 PRO B O 1
ATOM 2962 N N . VAL B 1 95 ? -0.638 -26.422 -14.414 1 98.69 95 VAL B N 1
ATOM 2963 C CA . VAL B 1 95 ? -1.866 -25.781 -13.969 1 98.69 95 VAL B CA 1
ATOM 2964 C C . VAL B 1 95 ? -1.913 -25.766 -12.445 1 98.69 95 VAL B C 1
ATOM 2966 O O . VAL B 1 95 ? -1.91 -26.812 -11.805 1 98.69 95 VAL B O 1
ATOM 2969 N N . LEU B 1 96 ? -1.846 -24.578 -11.852 1 98.81 96 LEU B N 1
ATOM 2970 C CA . LEU B 1 96 ? -1.933 -24.406 -10.406 1 98.81 96 LEU B CA 1
ATOM 2971 C C . LEU B 1 96 ? -3.348 -24.031 -9.984 1 98.81 96 LEU B C 1
ATOM 2973 O O . LEU B 1 96 ? -3.959 -23.141 -10.594 1 98.81 96 LEU B O 1
ATOM 2977 N N . ALA B 1 97 ? -3.898 -24.703 -9.008 1 98.69 97 ALA B N 1
ATOM 2978 C CA . ALA B 1 97 ? -5.223 -24.375 -8.477 1 98.69 97 ALA B CA 1
ATOM 2979 C C . ALA B 1 97 ? -5.129 -23.375 -7.332 1 98.69 97 ALA B C 1
ATOM 2981 O O . ALA B 1 97 ? -4.406 -23.609 -6.355 1 98.69 97 ALA B O 1
ATOM 2982 N N . ASN B 1 98 ? -5.809 -22.297 -7.488 1 98.56 98 ASN B N 1
ATOM 2983 C CA . ASN B 1 98 ? -5.934 -21.344 -6.391 1 98.56 98 ASN B CA 1
ATOM 2984 C C . ASN B 1 98 ? -7.094 -21.719 -5.465 1 98.56 98 ASN B C 1
ATOM 2986 O O . ASN B 1 98 ? -8.203 -21.984 -5.93 1 98.56 98 ASN B O 1
ATOM 2990 N N . LEU B 1 99 ? -6.824 -21.719 -4.172 1 98.38 99 LEU B N 1
ATOM 2991 C CA . LEU B 1 99 ? -7.816 -22.188 -3.213 1 98.38 99 LEU B CA 1
ATOM 2992 C C . LEU B 1 99 ? -8.359 -21.031 -2.377 1 98.38 99 LEU B C 1
ATOM 2994 O O . LEU B 1 99 ? -7.594 -20.203 -1.893 1 98.38 99 LEU B O 1
ATOM 2998 N N . TYR B 1 100 ? -9.641 -21.078 -2.193 1 96.19 100 TYR B N 1
ATOM 2999 C CA . TYR B 1 100 ? -10.352 -20.188 -1.281 1 96.19 100 TYR B CA 1
ATOM 3000 C C . TYR B 1 100 ? -11.211 -20.969 -0.304 1 96.19 100 TYR B C 1
ATOM 3002 O O . TYR B 1 100 ? -11.914 -21.906 -0.703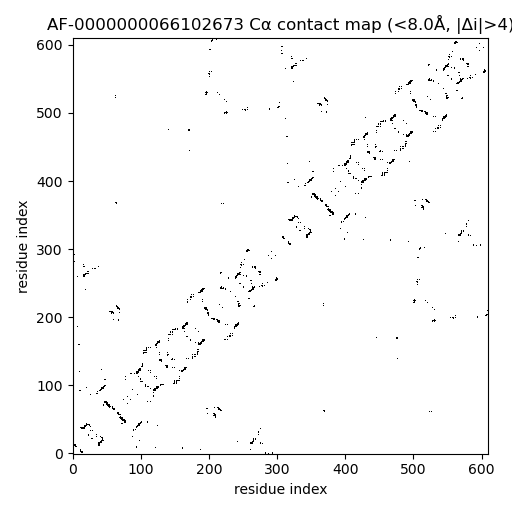 1 96.19 100 TYR B O 1
ATOM 3010 N N . ALA B 1 101 ? -11.133 -20.594 0.955 1 96.19 101 ALA B N 1
ATOM 3011 C CA . ALA B 1 101 ? -11.984 -21.156 1.997 1 96.19 101 ALA B CA 1
ATOM 3012 C C . ALA B 1 101 ? -12.125 -20.188 3.17 1 96.19 101 ALA B C 1
ATOM 3014 O O . ALA B 1 101 ? -11.469 -19.156 3.209 1 96.19 101 ALA B O 1
ATOM 3015 N N . THR B 1 102 ? -13.023 -20.516 4.113 1 93.38 102 THR B N 1
ATOM 3016 C CA . THR B 1 102 ? -13.305 -19.594 5.207 1 93.38 102 THR B CA 1
ATOM 3017 C C . THR B 1 102 ? -12.797 -20.141 6.531 1 93.38 102 THR B C 1
ATOM 3019 O O . THR B 1 102 ? -13 -19.547 7.586 1 93.38 102 THR B O 1
ATOM 3022 N N . ASP B 1 103 ? -12.219 -21.281 6.496 1 94.19 103 ASP B N 1
ATOM 3023 C CA . ASP B 1 103 ? -11.5 -21.812 7.656 1 94.19 103 ASP B CA 1
ATOM 3024 C C . ASP B 1 103 ? -10.453 -22.828 7.238 1 94.19 103 ASP B C 1
ATOM 3026 O O . ASP B 1 103 ? -10.438 -23.297 6.094 1 94.19 103 ASP B O 1
ATOM 3030 N N . ALA B 1 104 ? -9.594 -23.203 8.172 1 96.25 104 ALA B N 1
ATOM 3031 C CA . ALA B 1 104 ? -8.445 -24.047 7.887 1 96.25 104 ALA B CA 1
ATOM 3032 C C . ALA B 1 104 ? -8.883 -25.438 7.465 1 96.25 104 ALA B C 1
ATOM 3034 O O . ALA B 1 104 ? -8.281 -26.047 6.574 1 96.25 104 ALA B O 1
ATOM 3035 N N . GLU B 1 105 ? -9.859 -25.953 8.102 1 96.69 105 GLU B N 1
ATOM 3036 C CA . GLU B 1 105 ? -10.352 -27.297 7.785 1 96.69 105 GLU B CA 1
ATOM 3037 C C . GLU B 1 105 ? -10.859 -27.375 6.344 1 96.69 105 GLU B C 1
ATOM 3039 O O . GLU B 1 105 ? -10.57 -28.328 5.629 1 96.69 105 GLU B O 1
ATOM 3044 N N . GLU B 1 106 ? -11.602 -26.328 5.969 1 97.19 106 GLU B N 1
ATOM 3045 C CA . GLU B 1 106 ? -12.133 -26.281 4.609 1 97.19 106 GLU B CA 1
ATOM 3046 C C . GLU B 1 106 ? -11.008 -26.156 3.584 1 97.19 106 GLU B C 1
ATOM 3048 O O . GLU B 1 106 ? -11.07 -26.766 2.508 1 97.19 106 GLU B O 1
ATOM 3053 N N . PHE B 1 107 ? -10.008 -25.453 3.889 1 98.12 107 PHE B N 1
ATOM 3054 C CA . PHE B 1 107 ? -8.82 -25.406 3.037 1 98.12 107 PHE B CA 1
ATOM 3055 C C . PHE B 1 107 ? -8.227 -26.797 2.863 1 98.12 107 PHE B C 1
ATOM 3057 O O . PHE B 1 107 ? -7.871 -27.188 1.75 1 98.12 107 PHE B O 1
ATOM 3064 N N . GLY B 1 108 ? -8.133 -27.469 3.969 1 98.56 108 GLY B N 1
ATOM 3065 C CA . GLY B 1 108 ? -7.605 -28.828 3.924 1 98.56 108 GLY B CA 1
ATOM 3066 C C . GLY B 1 108 ? -8.438 -29.75 3.062 1 98.56 108 GLY B C 1
ATOM 3067 O O . GLY B 1 108 ? -7.887 -30.516 2.262 1 98.56 108 GLY B O 1
ATOM 3068 N N . GLU B 1 109 ? -9.734 -29.703 3.23 1 98.56 109 GLU B N 1
ATOM 3069 C CA . GLU B 1 109 ? -10.633 -30.531 2.443 1 98.56 109 GLU B CA 1
ATOM 3070 C C . GLU B 1 109 ? -10.484 -30.25 0.951 1 98.56 109 GLU B C 1
ATOM 3072 O O . GLU B 1 109 ? -10.391 -31.172 0.143 1 98.56 109 GLU B O 1
ATOM 3077 N N . LEU B 1 110 ? -10.5 -29.016 0.623 1 98.62 110 LEU B N 1
ATOM 3078 C CA . LEU B 1 110 ? -10.359 -28.594 -0.767 1 98.62 110 LEU B CA 1
ATOM 3079 C C . LEU B 1 110 ? -9.023 -29.047 -1.339 1 98.62 110 LEU B C 1
ATOM 3081 O O . LEU B 1 110 ? -8.961 -29.516 -2.479 1 98.62 110 LEU B O 1
ATOM 3085 N N . ALA B 1 111 ? -7.973 -28.938 -0.561 1 98.75 111 ALA B N 1
ATOM 3086 C CA . ALA B 1 111 ? -6.652 -29.422 -0.962 1 98.75 111 ALA B CA 1
ATOM 3087 C C . ALA B 1 111 ? -6.68 -30.922 -1.257 1 98.75 111 ALA B C 1
ATOM 3089 O O . ALA B 1 111 ? -6.09 -31.375 -2.238 1 98.75 111 ALA B O 1
ATOM 3090 N N . GLY B 1 112 ? -7.348 -31.625 -0.418 1 98.62 112 GLY B N 1
ATOM 3091 C CA . GLY B 1 112 ? -7.461 -33.062 -0.619 1 98.62 112 GLY B CA 1
ATOM 3092 C C . GLY B 1 112 ? -8.148 -33.438 -1.92 1 98.62 112 GLY B C 1
ATOM 3093 O O . GLY B 1 112 ? -7.711 -34.344 -2.623 1 98.62 112 GLY B O 1
ATOM 3094 N N . VAL B 1 113 ? -9.188 -32.719 -2.234 1 98.5 113 VAL B N 1
ATOM 3095 C CA . VAL B 1 113 ? -9.922 -32.969 -3.471 1 98.5 113 VAL B CA 1
ATOM 3096 C C . VAL B 1 113 ? -9.008 -32.719 -4.672 1 98.5 113 VAL B C 1
ATOM 3098 O O . VAL B 1 113 ? -8.953 -33.531 -5.59 1 98.5 113 VAL B O 1
ATOM 3101 N N . LEU B 1 114 ? -8.273 -31.672 -4.613 1 98.62 114 LEU B N 1
ATOM 3102 C CA . LEU B 1 114 ? -7.457 -31.25 -5.746 1 98.62 114 LEU B CA 1
ATOM 3103 C C . LEU B 1 114 ? -6.18 -32.094 -5.832 1 98.62 114 LEU B C 1
ATOM 3105 O O . LEU B 1 114 ? -5.602 -32.219 -6.91 1 98.62 114 LEU B O 1
ATOM 3109 N N . ALA B 1 115 ? -5.734 -32.594 -4.691 1 97.38 115 ALA B N 1
ATOM 3110 C CA . ALA B 1 115 ? -4.531 -33.406 -4.637 1 97.38 115 ALA B CA 1
ATOM 3111 C C . ALA B 1 115 ? -4.684 -34.656 -5.488 1 97.38 115 ALA B C 1
ATOM 3113 O O . ALA B 1 115 ? -3.701 -35.188 -6.02 1 97.38 115 ALA B O 1
ATOM 3114 N N . GLY B 1 116 ? -5.887 -35.062 -5.652 1 96.31 116 GLY B N 1
ATOM 3115 C CA . GLY B 1 116 ? -6.164 -36.281 -6.395 1 96.31 116 GLY B CA 1
ATOM 3116 C C . GLY B 1 116 ? -6.219 -36.062 -7.895 1 96.31 116 GLY B C 1
ATOM 3117 O O . GLY B 1 116 ? -6.301 -37.031 -8.664 1 96.31 116 GLY B O 1
ATOM 3118 N N . GLU B 1 117 ? -6.051 -34.906 -8.367 1 98 117 GLU B N 1
ATOM 3119 C CA . GLU B 1 117 ? -6.219 -34.594 -9.781 1 98 117 GLU B CA 1
ATOM 3120 C C . GLU B 1 117 ? -4.871 -34.5 -10.492 1 98 117 GLU B C 1
ATOM 3122 O O . GLU B 1 117 ? -4.062 -33.594 -10.188 1 98 117 GLU B O 1
ATOM 3127 N N . GLU B 1 118 ? -4.672 -35.312 -11.461 1 96.56 118 GLU B N 1
ATOM 3128 C CA . GLU B 1 118 ? -3.404 -35.344 -12.188 1 96.56 118 GLU B CA 1
ATOM 3129 C C . GLU B 1 118 ? -3.131 -34.031 -12.898 1 96.56 118 GLU B C 1
ATOM 3131 O O . GLU B 1 118 ? -1.978 -33.625 -13.031 1 96.56 118 GLU B O 1
ATOM 3136 N N . GLY B 1 119 ? -4.164 -33.375 -13.328 1 98 119 GLY B N 1
ATOM 3137 C CA . GLY B 1 119 ? -4.02 -32.156 -14.109 1 98 119 GLY B CA 1
ATOM 3138 C C . GLY B 1 119 ? -3.674 -30.938 -13.273 1 98 119 GLY B C 1
ATOM 3139 O O . GLY B 1 119 ? -3.422 -29.859 -13.812 1 98 119 GLY B O 1
ATOM 3140 N N . VAL B 1 120 ? -3.641 -31.094 -11.977 1 98.62 120 VAL B N 1
ATOM 3141 C CA . VAL B 1 120 ? -3.266 -30.016 -11.07 1 98.62 120 VAL B CA 1
ATOM 3142 C C . VAL B 1 120 ? -1.816 -30.188 -10.625 1 98.62 120 VAL B C 1
ATOM 3144 O O . VAL B 1 120 ? -1.468 -31.219 -10.023 1 98.62 120 VAL B O 1
ATOM 3147 N N . ALA B 1 121 ? -1.013 -29.203 -10.945 1 98.69 121 ALA B N 1
ATOM 3148 C CA . ALA B 1 121 ? 0.422 -29.344 -10.703 1 98.69 121 ALA B CA 1
ATOM 3149 C C . ALA B 1 121 ? 0.792 -28.875 -9.297 1 98.69 121 ALA B C 1
ATOM 3151 O O . ALA B 1 121 ? 1.768 -29.359 -8.719 1 98.69 121 ALA B O 1
ATOM 3152 N N . ALA B 1 122 ? 0.083 -27.906 -8.758 1 98.81 122 ALA B N 1
ATOM 3153 C CA . ALA B 1 122 ? 0.355 -27.312 -7.449 1 98.81 122 ALA B CA 1
ATOM 3154 C C . ALA B 1 122 ? -0.885 -26.625 -6.895 1 98.81 122 ALA B C 1
ATOM 3156 O O . ALA B 1 122 ? -1.864 -26.406 -7.613 1 98.81 122 ALA B O 1
ATOM 3157 N N . LEU B 1 123 ? -0.843 -26.328 -5.602 1 98.88 123 LEU B N 1
ATOM 3158 C CA . LEU B 1 123 ? -1.931 -25.656 -4.902 1 98.88 123 LEU B CA 1
ATOM 3159 C C . LEU B 1 123 ? -1.479 -24.297 -4.383 1 98.88 123 LEU B C 1
ATOM 3161 O O . LEU B 1 123 ? -0.517 -24.203 -3.615 1 98.88 123 LEU B O 1
ATOM 3165 N N . GLU B 1 124 ? -2.076 -23.266 -4.848 1 98.81 124 GLU B N 1
ATOM 3166 C CA . GLU B 1 124 ? -1.855 -21.922 -4.305 1 98.81 124 GLU B CA 1
ATOM 3167 C C . GLU B 1 124 ? -2.975 -21.531 -3.346 1 98.81 124 GLU B C 1
ATOM 3169 O O . GLU B 1 124 ? -4.137 -21.422 -3.746 1 98.81 124 GLU B O 1
ATOM 3174 N N . VAL B 1 125 ? -2.623 -21.25 -2.113 1 98.62 125 VAL B N 1
ATOM 3175 C CA . VAL B 1 125 ? -3.588 -21 -1.05 1 98.62 125 VAL B CA 1
ATOM 3176 C C . VAL B 1 125 ? -3.703 -19.5 -0.802 1 98.62 125 VAL B C 1
ATOM 3178 O O . VAL B 1 125 ? -2.752 -18.859 -0.343 1 98.62 125 VAL B O 1
ATOM 3181 N N . ASN B 1 126 ? -4.836 -18.969 -1.082 1 97.19 126 ASN B N 1
ATOM 3182 C CA . ASN B 1 126 ? -5.098 -17.547 -0.88 1 97.19 126 ASN B CA 1
ATOM 3183 C C . ASN B 1 126 ? -5.512 -17.266 0.559 1 97.19 126 ASN B C 1
ATOM 3185 O O . ASN B 1 126 ? -6.684 -17.406 0.916 1 97.19 126 ASN B O 1
ATOM 3189 N N . VAL B 1 127 ? -4.629 -16.734 1.367 1 96.31 127 VAL B N 1
ATOM 3190 C CA . VAL B 1 127 ? -4.906 -16.547 2.787 1 96.31 127 VAL B CA 1
ATOM 3191 C C . VAL B 1 127 ? -5.379 -15.125 3.035 1 96.31 127 VAL B C 1
ATOM 3193 O O . VAL B 1 127 ? -5.496 -14.688 4.184 1 96.31 127 VAL B O 1
ATOM 3196 N N . SER B 1 128 ? -5.586 -14.344 2.047 1 90.25 128 SER B N 1
ATOM 3197 C CA . SER B 1 128 ? -6.098 -12.984 2.219 1 90.25 128 SER B CA 1
ATOM 3198 C C . SER B 1 128 ? -7.598 -12.992 2.498 1 90.25 128 SER B C 1
ATOM 3200 O O . SER B 1 128 ? -8.164 -11.969 2.881 1 90.25 128 SER B O 1
ATOM 3202 N N . CYS B 1 129 ? -8.188 -14.07 2.393 1 84.38 129 CYS B N 1
ATOM 3203 C CA . CYS B 1 129 ? -9.625 -14.219 2.572 1 84.38 129 CYS B CA 1
ATOM 3204 C C . CYS B 1 129 ? -9.992 -14.227 4.051 1 84.38 129 CYS B C 1
ATOM 3206 O O . CYS B 1 129 ? -9.18 -14.609 4.895 1 84.38 129 CYS B O 1
ATOM 3208 N N . PRO B 1 130 ? -11.227 -13.867 4.348 1 84 130 PRO B N 1
ATOM 3209 C CA . PRO B 1 130 ? -11.664 -13.727 5.738 1 84 130 PRO B CA 1
ATOM 3210 C C . PRO B 1 130 ? -11.766 -15.07 6.461 1 84 130 PRO B C 1
ATOM 3212 O O . PRO B 1 130 ? -11.984 -16.109 5.824 1 84 130 PRO B O 1
ATOM 3215 N N . ASN B 1 131 ? -11.5 -14.969 7.707 1 83.94 131 ASN B N 1
ATOM 3216 C CA . ASN B 1 131 ? -11.82 -16.047 8.625 1 83.94 131 ASN B CA 1
ATOM 3217 C C . ASN B 1 131 ? -13.156 -15.828 9.32 1 83.94 131 ASN B C 1
ATOM 3219 O O . ASN B 1 131 ? -13.227 -15.109 10.32 1 83.94 131 ASN B O 1
ATOM 3223 N N . VAL B 1 132 ? -14.141 -16.422 8.812 1 77.56 132 VAL B N 1
ATOM 3224 C CA . VAL B 1 132 ? -15.492 -16.172 9.297 1 77.56 132 VAL B CA 1
ATOM 3225 C C . VAL B 1 132 ? -15.609 -16.594 10.758 1 77.56 132 VAL B C 1
ATOM 3227 O O . VAL B 1 132 ? -16.359 -15.984 11.531 1 77.56 132 VAL B O 1
ATOM 3230 N N . LYS B 1 133 ? -14.875 -17.609 11.156 1 72.44 133 LYS B N 1
ATOM 3231 C CA . LYS B 1 133 ? -14.938 -18.094 12.531 1 72.44 133 LYS B CA 1
ATOM 3232 C C . LYS B 1 133 ? -14.312 -17.094 13.5 1 72.44 133 LYS B C 1
ATOM 3234 O O . LYS B 1 133 ? -14.703 -17.031 14.672 1 72.44 133 LYS B O 1
ATOM 3239 N N . GLU B 1 134 ? -13.359 -16.359 13.031 1 72.75 134 GLU B N 1
ATOM 3240 C CA . GLU B 1 134 ? -12.672 -15.391 13.883 1 72.75 134 GLU B CA 1
ATOM 3241 C C . GLU B 1 134 ? -13.125 -13.969 13.586 1 72.75 134 GLU B C 1
ATOM 3243 O O . GLU B 1 134 ? -12.32 -13.039 13.594 1 72.75 134 GLU B O 1
ATOM 3248 N N . GLY B 1 135 ? -14.32 -13.734 13.18 1 68.94 135 GLY B N 1
ATOM 3249 C CA . GLY B 1 135 ? -14.906 -12.406 13.07 1 68.94 135 GLY B CA 1
ATOM 3250 C C . GLY B 1 135 ? -14.578 -11.711 11.758 1 68.94 135 GLY B C 1
ATOM 3251 O O . GLY B 1 135 ? -14.477 -10.484 11.711 1 68.94 135 GLY B O 1
ATOM 3252 N N . GLY B 1 136 ? -14.141 -12.477 10.82 1 73.75 136 GLY B N 1
ATOM 3253 C CA . GLY B 1 136 ? -13.992 -11.906 9.492 1 73.75 136 GLY B CA 1
ATOM 3254 C C . GLY B 1 136 ? -12.594 -11.398 9.211 1 73.75 136 GLY B C 1
ATOM 3255 O O . GLY B 1 136 ? -12.336 -10.82 8.156 1 73.75 136 GLY B O 1
ATOM 3256 N N . ILE B 1 137 ? -11.695 -11.523 10.156 1 75.19 137 ILE B N 1
ATOM 3257 C CA . ILE B 1 137 ? -10.312 -11.133 9.922 1 75.19 137 ILE B CA 1
ATOM 3258 C C . ILE B 1 137 ? -9.688 -12.047 8.867 1 75.19 137 ILE B C 1
ATOM 3260 O O . ILE B 1 137 ? -9.93 -13.258 8.867 1 75.19 137 ILE B O 1
ATOM 3264 N N . ALA B 1 138 ? -8.953 -11.453 8.008 1 85.12 138 ALA B N 1
ATOM 3265 C CA . ALA B 1 138 ? -8.32 -12.258 6.977 1 85.12 138 ALA B CA 1
ATOM 3266 C C . ALA B 1 138 ? -7.25 -13.172 7.574 1 85.12 138 ALA B C 1
ATOM 3268 O O . ALA B 1 138 ? -6.484 -12.75 8.445 1 85.12 138 ALA B O 1
ATOM 3269 N N . PHE B 1 139 ? -7.148 -14.383 7.145 1 88.25 139 PHE B N 1
ATOM 3270 C CA . PHE B 1 139 ? -6.137 -15.352 7.566 1 88.25 139 PHE B CA 1
ATOM 3271 C C . PHE B 1 139 ? -4.738 -14.773 7.414 1 88.25 139 PHE B C 1
ATOM 3273 O O . PHE B 1 139 ? -3.873 -14.984 8.266 1 88.25 139 PHE B O 1
ATOM 3280 N N . GLY B 1 140 ? -4.625 -14.008 6.344 1 92.69 140 GLY B N 1
ATOM 3281 C CA . GLY B 1 140 ? -3.316 -13.516 5.941 1 92.69 140 GLY B CA 1
ATOM 3282 C C . GLY B 1 140 ? -2.793 -12.406 6.828 1 92.69 140 GLY B C 1
ATOM 3283 O O . GLY B 1 140 ? -1.642 -11.984 6.695 1 92.69 140 GLY B O 1
ATOM 3284 N N . GLN B 1 141 ? -3.596 -11.961 7.789 1 95.19 141 GLN B N 1
ATOM 3285 C CA . GLN B 1 141 ? -3.193 -10.852 8.648 1 95.19 141 GLN B CA 1
ATOM 3286 C C . GLN B 1 141 ? -2.762 -11.359 10.023 1 95.19 141 GLN B C 1
ATOM 3288 O O . GLN B 1 141 ? -2.281 -10.578 10.852 1 95.19 141 GLN B O 1
ATOM 3293 N N . ASP B 1 142 ? -2.875 -12.703 10.273 1 95.25 142 ASP B N 1
ATOM 3294 C CA . ASP B 1 142 ? -2.492 -13.344 11.531 1 95.25 142 ASP B CA 1
ATOM 3295 C C . ASP B 1 142 ? -1.542 -14.508 11.281 1 95.25 142 ASP B C 1
ATOM 3297 O O . ASP B 1 142 ? -1.96 -15.562 10.789 1 95.25 142 ASP B O 1
ATOM 3301 N N . PRO B 1 143 ? -0.307 -14.328 11.688 1 97.56 143 PRO B N 1
ATOM 3302 C CA . PRO B 1 143 ? 0.674 -15.383 11.445 1 97.56 143 PRO B CA 1
ATOM 3303 C C . PRO B 1 143 ? 0.221 -16.75 11.977 1 97.56 143 PRO B C 1
ATOM 3305 O O . PRO B 1 143 ? 0.477 -17.766 11.344 1 97.56 143 PRO B O 1
ATOM 3308 N N . LYS B 1 144 ? -0.464 -16.766 13.164 1 96.94 144 LYS B N 1
ATOM 3309 C CA . LYS B 1 144 ? -0.933 -18.031 13.727 1 96.94 144 LYS B CA 1
ATOM 3310 C C . LYS B 1 144 ? -1.954 -18.688 12.812 1 96.94 144 LYS B C 1
ATOM 3312 O O . LYS B 1 144 ? -1.945 -19.906 12.648 1 96.94 144 LYS B O 1
ATOM 3317 N N . GLN B 1 145 ? -2.812 -17.906 12.219 1 97 145 GLN B N 1
ATOM 3318 C CA . GLN B 1 145 ? -3.818 -18.438 11.305 1 97 145 GLN B CA 1
ATOM 3319 C C . GLN B 1 145 ? -3.182 -18.922 10.008 1 97 145 GLN B C 1
ATOM 3321 O O . GLN B 1 145 ? -3.605 -19.922 9.43 1 97 145 GLN B O 1
ATOM 3326 N N . ILE B 1 146 ? -2.168 -18.219 9.539 1 98.38 146 ILE B N 1
ATOM 3327 C CA . ILE B 1 146 ? -1.44 -18.641 8.344 1 98.38 146 ILE B CA 1
ATOM 3328 C C . ILE B 1 146 ? -0.838 -20.016 8.555 1 98.38 146 ILE B C 1
ATOM 3330 O O . ILE B 1 146 ? -0.968 -20.891 7.695 1 98.38 146 ILE B O 1
ATOM 3334 N N . THR B 1 147 ? -0.197 -20.172 9.734 1 98.56 147 THR B N 1
ATOM 3335 C CA . THR B 1 147 ? 0.418 -21.453 10.055 1 98.56 147 THR B CA 1
ATOM 3336 C C . THR B 1 147 ? -0.628 -22.562 10.086 1 98.56 147 THR B C 1
ATOM 3338 O O . THR B 1 147 ? -0.416 -23.641 9.523 1 98.56 147 THR B O 1
ATOM 3341 N N . LYS B 1 148 ? -1.75 -22.234 10.703 1 97.81 148 LYS B N 1
ATOM 3342 C CA . LYS B 1 148 ? -2.824 -23.219 10.82 1 97.81 148 LYS B CA 1
ATOM 3343 C C . LYS B 1 148 ? -3.34 -23.656 9.453 1 97.81 148 LYS B C 1
ATOM 3345 O O . LYS B 1 148 ? -3.553 -24.844 9.211 1 97.81 148 LYS B O 1
ATOM 3350 N N . VAL B 1 149 ? -3.535 -22.734 8.57 1 98.25 149 VAL B N 1
ATOM 3351 C CA . VAL B 1 149 ? -4.023 -23.016 7.223 1 98.25 149 VAL B CA 1
ATOM 3352 C C . VAL B 1 149 ? -2.98 -23.828 6.457 1 98.25 149 VAL B C 1
ATOM 3354 O O . VAL B 1 149 ? -3.311 -24.812 5.801 1 98.25 149 VAL B O 1
ATOM 3357 N N . ALA B 1 150 ? -1.724 -23.422 6.496 1 98.69 150 ALA B N 1
ATOM 3358 C CA . ALA B 1 150 ? -0.645 -24.109 5.801 1 98.69 150 ALA B CA 1
ATOM 3359 C C . ALA B 1 150 ? -0.548 -25.562 6.258 1 98.69 150 ALA B C 1
ATOM 3361 O O . ALA B 1 150 ? -0.417 -26.469 5.434 1 98.69 150 ALA B O 1
ATOM 3362 N N . GLU B 1 151 ? -0.656 -25.781 7.582 1 98.75 151 GLU B N 1
ATOM 3363 C CA . GLU B 1 151 ? -0.595 -27.125 8.141 1 98.75 151 GLU B CA 1
ATOM 3364 C C . GLU B 1 151 ? -1.747 -27.984 7.625 1 98.75 151 GLU B C 1
ATOM 3366 O O . GLU B 1 151 ? -1.544 -29.141 7.242 1 98.75 151 GLU B O 1
ATOM 3371 N N . ALA B 1 152 ? -2.932 -27.391 7.664 1 98.5 152 ALA B N 1
ATOM 3372 C CA . ALA B 1 152 ? -4.121 -28.125 7.227 1 98.5 152 ALA B CA 1
ATOM 3373 C C . ALA B 1 152 ? -4.008 -28.516 5.758 1 98.5 152 ALA B C 1
ATOM 3375 O O . ALA B 1 152 ? -4.363 -29.641 5.383 1 98.5 152 ALA B O 1
ATOM 3376 N N . VAL B 1 153 ? -3.541 -27.656 4.949 1 98.81 153 VAL B N 1
ATOM 3377 C CA . VAL B 1 153 ? -3.41 -27.906 3.52 1 98.81 153 VAL B CA 1
ATOM 3378 C C . VAL B 1 153 ? -2.303 -28.938 3.277 1 98.81 153 VAL B C 1
ATOM 3380 O O . VAL B 1 153 ? -2.469 -29.859 2.484 1 98.81 153 VAL B O 1
ATOM 3383 N N . LYS B 1 154 ? -1.181 -28.766 3.924 1 98.62 154 LYS B N 1
ATOM 3384 C CA . LYS B 1 154 ? -0.041 -29.672 3.762 1 98.62 154 LYS B CA 1
ATOM 3385 C C . LYS B 1 154 ? -0.427 -31.109 4.082 1 98.62 154 LYS B C 1
ATOM 3387 O O . LYS B 1 154 ? -0.004 -32.031 3.389 1 98.62 154 LYS B O 1
ATOM 3392 N N . LYS B 1 155 ? -1.204 -31.25 5.109 1 98.31 155 LYS B N 1
ATOM 3393 C CA . LYS B 1 155 ? -1.634 -32.562 5.551 1 98.31 155 LYS B CA 1
ATOM 3394 C C . LYS B 1 155 ? -2.451 -33.281 4.473 1 98.31 155 LYS B C 1
ATOM 3396 O O . LYS B 1 155 ? -2.449 -34.5 4.387 1 98.31 155 LYS B O 1
ATOM 3401 N N . ASN B 1 156 ? -3.1 -32.5 3.615 1 98.56 156 ASN B N 1
ATOM 3402 C CA . ASN B 1 156 ? -4.074 -33.094 2.699 1 98.56 156 ASN B CA 1
ATOM 3403 C C . ASN B 1 156 ? -3.631 -32.938 1.245 1 98.56 156 ASN B C 1
ATOM 3405 O O . ASN B 1 156 ? -4.281 -33.469 0.34 1 98.56 156 ASN B O 1
ATOM 3409 N N . ALA B 1 157 ? -2.516 -32.312 0.987 1 98.12 157 ALA B N 1
ATOM 3410 C CA . ALA B 1 157 ? -2.098 -31.938 -0.362 1 98.12 157 ALA B CA 1
ATOM 3411 C C . ALA B 1 157 ? -1.407 -33.094 -1.066 1 98.12 157 ALA B C 1
ATOM 3413 O O . ALA B 1 157 ? -1.096 -33 -2.258 1 98.12 157 ALA B O 1
ATOM 3414 N N . GLY B 1 158 ? -1.139 -34.281 -0.371 1 96.62 158 GLY B N 1
ATOM 3415 C CA . GLY B 1 158 ? -0.333 -35.344 -0.961 1 96.62 158 GLY B CA 1
ATOM 3416 C C . GLY B 1 158 ? 1.064 -34.875 -1.338 1 96.62 158 GLY B C 1
ATOM 3417 O O . GLY B 1 158 ? 1.777 -34.281 -0.516 1 96.62 158 GLY B O 1
ATOM 3418 N N . ASN B 1 159 ? 1.432 -35.094 -2.578 1 95.75 159 ASN B N 1
ATOM 3419 C CA . ASN B 1 159 ? 2.77 -34.719 -3.025 1 95.75 159 ASN B CA 1
ATOM 3420 C C . ASN B 1 159 ? 2.764 -33.406 -3.777 1 95.75 159 ASN B C 1
ATOM 3422 O O . ASN B 1 159 ? 3.797 -32.969 -4.289 1 95.75 159 ASN B O 1
ATOM 3426 N N . LYS B 1 160 ? 1.65 -32.781 -3.896 1 97.88 160 LYS B N 1
ATOM 3427 C CA . LYS B 1 160 ? 1.571 -31.5 -4.625 1 97.88 160 LYS B CA 1
ATOM 3428 C C . LYS B 1 160 ? 2.209 -30.375 -3.828 1 97.88 160 LYS B C 1
ATOM 3430 O O . LYS B 1 160 ? 1.96 -30.234 -2.627 1 97.88 160 LYS B O 1
ATOM 3435 N N . PRO B 1 161 ? 3.059 -29.594 -4.48 1 98.62 161 PRO B N 1
ATOM 3436 C CA . PRO B 1 161 ? 3.598 -28.422 -3.785 1 98.62 161 PRO B CA 1
ATOM 3437 C C . PRO B 1 161 ? 2.514 -27.422 -3.363 1 98.62 161 PRO B C 1
ATOM 3439 O O . PRO B 1 161 ? 1.557 -27.203 -4.105 1 98.62 161 PRO B O 1
ATOM 3442 N N . ILE B 1 162 ? 2.689 -26.891 -2.174 1 98.75 162 ILE B N 1
ATOM 3443 C CA . ILE B 1 162 ? 1.764 -25.906 -1.623 1 98.75 162 ILE B CA 1
ATOM 3444 C C . ILE B 1 162 ? 2.416 -24.531 -1.626 1 98.75 162 ILE B C 1
ATOM 3446 O O . ILE B 1 162 ? 3.52 -24.359 -1.105 1 98.75 162 ILE B O 1
ATOM 3450 N N . ILE B 1 163 ? 1.795 -23.594 -2.256 1 98.94 163 ILE B N 1
ATOM 3451 C CA . ILE B 1 163 ? 2.23 -22.203 -2.336 1 98.94 163 ILE B CA 1
ATOM 3452 C C . ILE B 1 163 ? 1.277 -21.312 -1.537 1 98.94 163 ILE B C 1
ATOM 3454 O O . ILE B 1 163 ? 0.08 -21.266 -1.828 1 98.94 163 ILE B O 1
ATOM 3458 N N . ILE B 1 164 ? 1.73 -20.672 -0.468 1 98.94 164 ILE B N 1
ATOM 3459 C CA . ILE B 1 164 ? 0.882 -19.766 0.304 1 98.94 164 ILE B CA 1
ATOM 3460 C C . ILE B 1 164 ? 0.995 -18.344 -0.255 1 98.94 164 ILE B C 1
ATOM 3462 O O . ILE B 1 164 ? 2.094 -17.797 -0.347 1 98.94 164 ILE B O 1
ATOM 3466 N N . LYS B 1 165 ? -0.131 -17.828 -0.707 1 98.81 165 LYS B N 1
ATOM 3467 C CA . LYS B 1 165 ? -0.183 -16.484 -1.266 1 98.81 165 LYS B CA 1
ATOM 3468 C C . LYS B 1 165 ? -0.431 -15.438 -0.175 1 98.81 165 LYS B C 1
ATOM 3470 O O . LYS B 1 165 ? -1.496 -15.43 0.447 1 98.81 165 LYS B O 1
ATOM 3475 N N . LEU B 1 166 ? 0.494 -14.531 0.011 1 98.75 166 LEU B N 1
ATOM 3476 C CA . LEU B 1 166 ? 0.493 -13.648 1.169 1 98.75 166 LEU B CA 1
ATOM 3477 C C . LEU B 1 166 ? -0.034 -12.266 0.795 1 98.75 166 LEU B C 1
ATOM 3479 O O . LEU B 1 166 ? 0.171 -11.805 -0.328 1 98.75 166 LEU B O 1
ATOM 3483 N N . SER B 1 167 ? -0.697 -11.672 1.764 1 98 167 SER B N 1
ATOM 3484 C CA . SER B 1 167 ? -1.201 -10.305 1.653 1 98 167 SER B CA 1
ATOM 3485 C C . SER B 1 167 ? -0.165 -9.289 2.129 1 98 167 SER B C 1
ATOM 3487 O O . SER B 1 167 ? 0.519 -9.516 3.129 1 98 167 SER B O 1
ATOM 3489 N N . PRO B 1 168 ? -0.064 -8.18 1.391 1 98.19 168 PRO B N 1
ATOM 3490 C CA . PRO B 1 168 ? 0.835 -7.117 1.853 1 98.19 168 PRO B CA 1
ATOM 3491 C C . PRO B 1 168 ? 0.236 -6.289 2.988 1 98.19 168 PRO B C 1
ATOM 3493 O O . PRO B 1 168 ? 0.897 -5.395 3.518 1 98.19 168 PRO B O 1
ATOM 3496 N N . ASN B 1 169 ? -1.046 -6.508 3.369 1 97.88 169 ASN B N 1
ATOM 3497 C CA . ASN B 1 169 ? -1.747 -5.672 4.34 1 97.88 169 ASN B CA 1
ATOM 3498 C C . ASN B 1 169 ? -1.425 -6.09 5.773 1 97.88 169 ASN B C 1
ATOM 3500 O O . ASN B 1 169 ? -2.332 -6.336 6.57 1 97.88 169 ASN B O 1
ATOM 3504 N N . VAL B 1 170 ? -0.119 -6.199 6.051 1 97.69 170 VAL B N 1
ATOM 3505 C CA . VAL B 1 170 ? 0.41 -6.562 7.363 1 97.69 170 VAL B CA 1
ATOM 3506 C C . VAL B 1 170 ? 1.559 -5.629 7.734 1 97.69 170 VAL B C 1
ATOM 3508 O O . VAL B 1 170 ? 2.145 -4.98 6.863 1 97.69 170 VAL B O 1
ATOM 3511 N N . THR B 1 171 ? 1.81 -5.535 9.047 1 97.06 171 THR B N 1
ATOM 3512 C CA . THR B 1 171 ? 2.875 -4.668 9.539 1 97.06 171 THR B CA 1
ATOM 3513 C C . THR B 1 171 ? 4.238 -5.16 9.055 1 97.06 171 THR B C 1
ATOM 3515 O O . THR B 1 171 ? 5.082 -4.363 8.641 1 97.06 171 THR B O 1
ATOM 3518 N N . ASP B 1 172 ? 4.453 -6.43 9.102 1 97.06 172 ASP B N 1
ATOM 3519 C CA . ASP B 1 172 ? 5.715 -7.066 8.727 1 97.06 172 ASP B CA 1
ATOM 3520 C C . ASP B 1 172 ? 5.465 -8.344 7.934 1 97.06 172 ASP B C 1
ATOM 3522 O O . ASP B 1 172 ? 5.156 -9.391 8.508 1 97.06 172 ASP B O 1
ATOM 3526 N N . ILE B 1 173 ? 5.68 -8.32 6.641 1 98.12 173 ILE B N 1
ATOM 3527 C CA . ILE B 1 173 ? 5.363 -9.422 5.738 1 98.12 173 ILE B CA 1
ATOM 3528 C C . ILE B 1 173 ? 6.258 -10.617 6.055 1 98.12 173 ILE B C 1
ATOM 3530 O O . ILE B 1 173 ? 5.883 -11.766 5.801 1 98.12 173 ILE B O 1
ATOM 3534 N N . THR B 1 174 ? 7.48 -10.367 6.629 1 98.62 174 THR B N 1
ATOM 3535 C CA . THR B 1 174 ? 8.43 -11.453 6.879 1 98.62 174 THR B CA 1
ATOM 3536 C C . THR B 1 174 ? 7.922 -12.375 7.98 1 98.62 174 THR B C 1
ATOM 3538 O O . THR B 1 174 ? 8.18 -13.578 7.961 1 98.62 174 THR B O 1
ATOM 3541 N N . VAL B 1 175 ? 7.129 -11.766 8.938 1 98.25 175 VAL B N 1
ATOM 3542 C CA . VAL B 1 175 ? 6.543 -12.562 10.016 1 98.25 175 VAL B CA 1
ATOM 3543 C C . VAL B 1 175 ? 5.512 -13.531 9.43 1 98.25 175 VAL B C 1
ATOM 3545 O O . VAL B 1 175 ? 5.457 -14.703 9.82 1 98.25 175 VAL B O 1
ATOM 3548 N N . CYS B 1 176 ? 4.758 -13.078 8.477 1 98.56 176 CYS B N 1
ATOM 3549 C CA . CYS B 1 176 ? 3.746 -13.898 7.816 1 98.56 176 CYS B CA 1
ATOM 3550 C C . CYS B 1 176 ? 4.395 -14.953 6.922 1 98.56 176 CYS B C 1
ATOM 3552 O O . CYS B 1 176 ? 3.936 -16.094 6.863 1 98.56 176 CYS B O 1
ATOM 3554 N N . ALA B 1 177 ? 5.449 -14.531 6.223 1 98.88 177 ALA B N 1
ATOM 3555 C CA . ALA B 1 177 ? 6.184 -15.453 5.359 1 98.88 177 ALA B CA 1
ATOM 3556 C C . ALA B 1 177 ? 6.758 -16.625 6.164 1 98.88 177 ALA B C 1
ATOM 3558 O O . ALA B 1 177 ? 6.617 -17.781 5.773 1 98.88 177 ALA B O 1
ATOM 3559 N N . LYS B 1 178 ? 7.375 -16.312 7.281 1 98.88 178 LYS B N 1
ATOM 3560 C CA . LYS B 1 178 ? 7.965 -17.344 8.141 1 98.88 178 LYS B CA 1
ATOM 3561 C C . LYS B 1 178 ? 6.891 -18.266 8.711 1 98.88 178 LYS B C 1
ATOM 3563 O O . LYS B 1 178 ? 7.102 -19.469 8.828 1 98.88 178 LYS B O 1
ATOM 3568 N N . ALA B 1 179 ? 5.754 -17.641 9.078 1 98.81 179 ALA B N 1
ATOM 3569 C CA . ALA B 1 179 ? 4.641 -18.422 9.594 1 98.81 179 ALA B CA 1
ATOM 3570 C C . ALA B 1 179 ? 4.172 -19.453 8.57 1 98.81 179 ALA B C 1
ATOM 3572 O O . ALA B 1 179 ? 3.869 -20.594 8.914 1 98.81 179 ALA B O 1
ATOM 3573 N N . ALA B 1 180 ? 4.098 -19.047 7.309 1 98.88 180 ALA B N 1
ATOM 3574 C CA . ALA B 1 180 ? 3.715 -19.953 6.23 1 98.88 180 ALA B CA 1
ATOM 3575 C C . ALA B 1 180 ? 4.742 -21.078 6.066 1 98.88 180 ALA B C 1
ATOM 3577 O O . ALA B 1 180 ? 4.379 -22.25 5.953 1 98.88 180 ALA B O 1
ATOM 3578 N N . GLU B 1 181 ? 6.012 -20.719 6.016 1 98.88 181 GLU B N 1
ATOM 3579 C CA . GLU B 1 181 ? 7.09 -21.688 5.898 1 98.88 181 GLU B CA 1
ATOM 3580 C C . GLU B 1 181 ? 7.059 -22.688 7.051 1 98.88 181 GLU B C 1
ATOM 3582 O O . GLU B 1 181 ? 7.172 -23.891 6.832 1 98.88 181 GLU B O 1
ATOM 3587 N N . ASP B 1 182 ? 6.852 -22.156 8.305 1 98.75 182 ASP B N 1
ATOM 3588 C CA . ASP B 1 182 ? 6.797 -22.984 9.5 1 98.75 182 ASP B CA 1
ATOM 3589 C C . ASP B 1 182 ? 5.613 -23.953 9.438 1 98.75 182 ASP B C 1
ATOM 3591 O O . ASP B 1 182 ? 5.676 -25.047 9.992 1 98.75 182 ASP B O 1
ATOM 3595 N N . GLY B 1 183 ? 4.57 -23.531 8.758 1 98.69 183 GLY B N 1
ATOM 3596 C CA . GLY B 1 183 ? 3.389 -24.359 8.617 1 98.69 183 GLY B CA 1
ATOM 3597 C C . GLY B 1 183 ? 3.537 -25.438 7.566 1 98.69 183 GLY B C 1
ATOM 3598 O O . GLY B 1 183 ? 2.652 -26.281 7.402 1 98.69 183 GLY B O 1
ATOM 3599 N N . GLY B 1 184 ? 4.625 -25.391 6.766 1 98.69 184 GLY B N 1
ATOM 3600 C CA . GLY B 1 184 ? 4.895 -26.453 5.82 1 98.69 184 GLY B CA 1
ATOM 3601 C C . GLY B 1 184 ? 4.738 -26.031 4.375 1 98.69 184 GLY B C 1
ATOM 3602 O O . GLY B 1 184 ? 4.746 -26.859 3.469 1 98.69 184 GLY B O 1
ATOM 3603 N N . ALA B 1 185 ? 4.578 -24.75 4.117 1 98.88 185 ALA B N 1
ATOM 3604 C CA . ALA B 1 185 ? 4.516 -24.281 2.738 1 98.88 185 ALA B CA 1
ATOM 3605 C C . ALA B 1 185 ? 5.766 -24.688 1.963 1 98.88 185 ALA B C 1
ATOM 3607 O O . ALA B 1 185 ? 6.879 -24.641 2.496 1 98.88 185 ALA B O 1
ATOM 3608 N N . ASP B 1 186 ? 5.621 -25.062 0.729 1 98.94 186 ASP B N 1
ATOM 3609 C CA . ASP B 1 186 ? 6.754 -25.391 -0.134 1 98.94 186 ASP B CA 1
ATOM 3610 C C . ASP B 1 186 ? 7.273 -24.156 -0.856 1 98.94 186 ASP B C 1
ATOM 3612 O O . ASP B 1 186 ? 8.406 -24.141 -1.338 1 98.94 186 ASP B O 1
ATOM 3616 N N . ALA B 1 187 ? 6.469 -23.156 -0.994 1 98.94 187 ALA B N 1
ATOM 3617 C CA . ALA B 1 187 ? 6.781 -21.891 -1.657 1 98.94 187 ALA B CA 1
ATOM 3618 C C . ALA B 1 187 ? 5.809 -20.797 -1.232 1 98.94 187 ALA B C 1
ATOM 3620 O O . ALA B 1 187 ? 4.832 -21.062 -0.527 1 98.94 187 ALA B O 1
ATOM 3621 N N . LEU B 1 188 ? 6.141 -19.609 -1.567 1 98.94 188 LEU B N 1
ATOM 3622 C CA . LEU B 1 188 ? 5.277 -18.469 -1.321 1 98.94 188 LEU B CA 1
ATOM 3623 C C . LEU B 1 188 ? 5.008 -17.703 -2.613 1 98.94 188 LEU B C 1
ATOM 3625 O O . LEU B 1 188 ? 5.82 -17.734 -3.537 1 98.94 188 LEU B O 1
ATOM 3629 N N . SER B 1 189 ? 3.881 -17.109 -2.727 1 98.94 189 SER B N 1
ATOM 3630 C CA . SER B 1 189 ? 3.594 -16.094 -3.736 1 98.94 189 SER B CA 1
ATOM 3631 C C . SER B 1 189 ? 3.07 -14.805 -3.1 1 98.94 189 SER B C 1
ATOM 3633 O O . SER B 1 189 ? 2.371 -14.852 -2.086 1 98.94 189 SER B O 1
ATOM 3635 N N . LEU B 1 190 ? 3.439 -13.727 -3.654 1 98.81 190 LEU B N 1
ATOM 3636 C CA . LEU B 1 190 ? 3.023 -12.43 -3.129 1 98.81 190 LEU B CA 1
ATOM 3637 C C . LEU B 1 190 ? 3.367 -11.312 -4.105 1 98.81 190 LEU B C 1
ATOM 3639 O O . LEU B 1 190 ? 4.273 -11.453 -4.93 1 98.81 190 LEU B O 1
ATOM 3643 N N . ILE B 1 191 ? 2.65 -10.234 -4.039 1 98.5 191 ILE B N 1
ATOM 3644 C CA . ILE B 1 191 ? 1.642 -9.93 -3.031 1 98.5 191 ILE B CA 1
ATOM 3645 C C . ILE B 1 191 ? 0.248 -10.164 -3.611 1 98.5 191 ILE B C 1
ATOM 3647 O O . ILE B 1 191 ? 0.062 -10.133 -4.828 1 98.5 191 ILE B O 1
ATOM 3651 N N . ASN B 1 192 ? -0.68 -10.5 -2.658 1 96.81 192 ASN B N 1
ATOM 3652 C CA . ASN B 1 192 ? -2.064 -10.25 -3.041 1 96.81 192 ASN B CA 1
ATOM 3653 C C . ASN B 1 192 ? -2.336 -8.758 -3.221 1 96.81 192 ASN B C 1
ATOM 3655 O O . ASN B 1 192 ? -1.406 -7.973 -3.412 1 96.81 192 ASN B O 1
ATOM 3659 N N . THR B 1 193 ? -3.49 -8.273 -3.189 1 97.81 193 THR B N 1
ATOM 3660 C CA . THR B 1 193 ? -3.838 -6.883 -3.457 1 97.81 193 THR B CA 1
ATOM 3661 C C . THR B 1 193 ? -3.635 -6.023 -2.213 1 97.81 193 THR B C 1
ATOM 3663 O O . THR B 1 193 ? -3.59 -6.543 -1.096 1 97.81 193 THR B O 1
ATOM 3666 N N . LEU B 1 194 ? -3.371 -4.719 -2.379 1 98.5 194 LEU B N 1
ATOM 3667 C CA . LEU B 1 194 ? -3.5 -3.752 -1.296 1 98.5 194 LEU B CA 1
ATOM 3668 C C . LEU B 1 194 ? -4.965 -3.395 -1.057 1 98.5 194 LEU B C 1
ATOM 3670 O O . LEU B 1 194 ? -5.742 -3.281 -2.006 1 98.5 194 LEU B O 1
ATOM 3674 N N . SER B 1 195 ? -5.301 -3.186 0.202 1 98.19 195 SER B N 1
ATOM 3675 C CA . SER B 1 195 ? -6.664 -2.75 0.497 1 98.19 195 SER B CA 1
ATOM 3676 C C . SER B 1 195 ? -6.848 -1.269 0.189 1 98.19 195 SER B C 1
ATOM 3678 O O . SER B 1 195 ? -6.023 -0.44 0.578 1 98.19 195 SER B O 1
ATOM 3680 N N . GLY B 1 196 ? -7.871 -0.929 -0.58 1 98.62 196 GLY B N 1
ATOM 3681 C CA . GLY B 1 196 ? -8.133 0.449 -0.963 1 98.62 196 GLY B CA 1
ATOM 3682 C C . GLY B 1 196 ? -9.609 0.749 -1.135 1 98.62 196 GLY B C 1
ATOM 3683 O O . GLY B 1 196 ? -10.453 -0.137 -0.972 1 98.62 196 GLY B O 1
ATOM 3684 N N . MET B 1 197 ? -9.898 2.037 -1.403 1 98.69 197 MET B N 1
ATOM 3685 C CA . MET B 1 197 ? -11.266 2.514 -1.556 1 98.69 197 MET B CA 1
ATOM 3686 C C . MET B 1 197 ? -11.344 3.625 -2.598 1 98.69 197 MET B C 1
ATOM 3688 O O . MET B 1 197 ? -10.336 4.27 -2.9 1 98.69 197 MET B O 1
ATOM 3692 N N . ALA B 1 198 ? -12.469 3.766 -3.199 1 98.75 198 ALA B N 1
ATOM 3693 C CA . ALA B 1 198 ? -12.789 4.879 -4.09 1 98.75 198 ALA B CA 1
ATOM 3694 C C . ALA B 1 198 ? -14.227 5.34 -3.887 1 98.75 198 ALA B C 1
ATOM 3696 O O . ALA B 1 198 ? -15.109 4.531 -3.588 1 98.75 198 ALA B O 1
ATOM 3697 N N . VAL B 1 199 ? -14.43 6.637 -4.066 1 98.88 199 VAL B N 1
ATOM 3698 C CA . VAL B 1 199 ? -15.773 7.172 -3.852 1 98.88 199 VAL B CA 1
ATOM 3699 C C . VAL B 1 199 ? -16.141 8.117 -4.996 1 98.88 199 VAL B C 1
ATOM 3701 O O . VAL B 1 199 ? -15.273 8.547 -5.758 1 98.88 199 VAL B O 1
ATOM 3704 N N . ASP B 1 200 ? -17.391 8.312 -5.148 1 98.44 200 ASP B N 1
ATOM 3705 C CA . ASP B 1 200 ? -17.984 9.242 -6.102 1 98.44 200 ASP B CA 1
ATOM 3706 C C . ASP B 1 200 ? -18.562 10.469 -5.391 1 98.44 200 ASP B C 1
ATOM 3708 O O . ASP B 1 200 ? -19.547 10.359 -4.668 1 98.44 200 ASP B O 1
ATO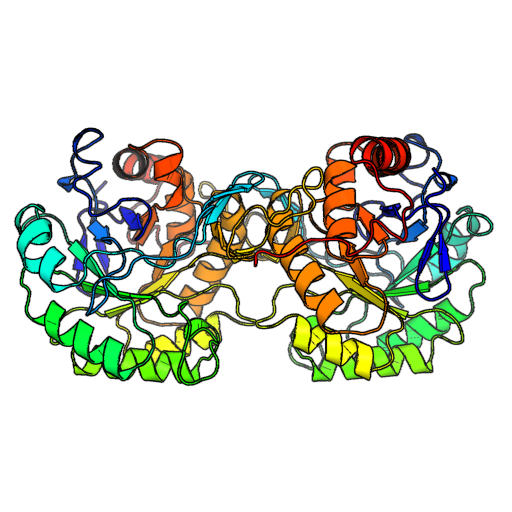M 3712 N N . ILE B 1 201 ? -18.047 11.641 -5.652 1 98.44 201 ILE B N 1
ATOM 3713 C CA . ILE B 1 201 ? -18.438 12.82 -4.887 1 98.44 201 ILE B CA 1
ATOM 3714 C C . ILE B 1 201 ? -19.781 13.344 -5.402 1 98.44 201 ILE B C 1
ATOM 3716 O O . ILE B 1 201 ? -20.484 14.07 -4.695 1 98.44 201 ILE B O 1
ATOM 3720 N N . GLU B 1 202 ? -20.094 13.047 -6.668 1 97.81 202 GLU B N 1
ATOM 3721 C CA . GLU B 1 202 ? -21.375 13.477 -7.207 1 97.81 202 GLU B CA 1
ATOM 3722 C C . GLU B 1 202 ? -22.531 12.719 -6.551 1 97.81 202 GLU B C 1
ATOM 3724 O O . GLU B 1 202 ? -23.531 13.32 -6.141 1 97.81 202 GLU B O 1
ATOM 3729 N N . ARG B 1 203 ? -22.422 11.367 -6.438 1 97.56 203 ARG B N 1
ATOM 3730 C CA . ARG B 1 203 ? -23.453 10.516 -5.855 1 97.56 203 ARG B CA 1
ATOM 3731 C C . ARG B 1 203 ? -23.234 10.359 -4.352 1 97.56 203 ARG B C 1
ATOM 3733 O O . ARG B 1 203 ? -24.141 9.891 -3.643 1 97.56 203 ARG B O 1
ATOM 3740 N N . ARG B 1 204 ? -22.031 10.742 -3.812 1 98.38 204 ARG B N 1
ATOM 3741 C CA . ARG B 1 204 ? -21.625 10.609 -2.42 1 98.38 204 ARG B CA 1
ATOM 3742 C C . ARG B 1 204 ? -21.734 9.164 -1.955 1 98.38 204 ARG B C 1
ATOM 3744 O O . ARG B 1 204 ? -22.25 8.891 -0.868 1 98.38 204 ARG B O 1
ATOM 3751 N N . THR B 1 205 ? -21.266 8.203 -2.801 1 98.5 205 THR B N 1
ATOM 3752 C CA . THR B 1 205 ? -21.281 6.77 -2.523 1 98.5 205 THR B CA 1
ATOM 3753 C C . THR B 1 205 ? -19.906 6.152 -2.822 1 98.5 205 THR B C 1
ATOM 3755 O O . THR B 1 205 ? -19.109 6.727 -3.562 1 98.5 205 THR B O 1
ATOM 3758 N N . PRO B 1 206 ? -19.688 4.953 -2.127 1 98.44 206 PRO B N 1
ATOM 3759 C CA . PRO B 1 206 ? -18.516 4.195 -2.596 1 98.44 206 PRO B CA 1
ATOM 3760 C C . PRO B 1 206 ? -18.641 3.754 -4.051 1 98.44 206 PRO B C 1
ATOM 3762 O O . PRO B 1 206 ? -19.766 3.52 -4.531 1 98.44 206 PRO B O 1
ATOM 3765 N N . ARG B 1 207 ? -17.531 3.695 -4.754 1 98.44 207 ARG B N 1
ATOM 3766 C CA . ARG B 1 207 ? -17.547 3.213 -6.133 1 98.44 207 ARG B CA 1
ATOM 3767 C C . ARG B 1 207 ? -17.75 1.7 -6.176 1 98.44 207 ARG B C 1
ATOM 3769 O O . ARG B 1 207 ? -18.203 1.158 -7.184 1 98.44 207 ARG B O 1
ATOM 3776 N N . LEU B 1 208 ? -17.328 0.985 -5.117 1 98.12 208 LEU B N 1
ATOM 3777 C CA . LEU B 1 208 ? -17.562 -0.445 -4.953 1 98.12 208 LEU B CA 1
ATOM 3778 C C . LEU B 1 208 ? -18.734 -0.694 -4.004 1 98.12 208 LEU B C 1
ATOM 3780 O O . LEU B 1 208 ? -18.812 -0.064 -2.947 1 98.12 208 LEU B O 1
ATOM 3784 N N . ALA B 1 209 ? -19.562 -1.677 -4.328 1 96.94 209 ALA B N 1
ATOM 3785 C CA . ALA B 1 209 ? -20.641 -2.055 -3.424 1 96.94 209 ALA B CA 1
ATOM 3786 C C . ALA B 1 209 ? -20.078 -2.549 -2.088 1 96.94 209 ALA B C 1
ATOM 3788 O O . ALA B 1 209 ? -20.688 -2.33 -1.039 1 96.94 209 ALA B O 1
ATOM 3789 N N . ASN B 1 210 ? -18.906 -3.166 -2.121 1 95.69 210 ASN B N 1
ATOM 3790 C CA . ASN B 1 210 ? -18.266 -3.715 -0.932 1 95.69 210 ASN B CA 1
ATOM 3791 C C . ASN B 1 210 ? -17.5 -2.639 -0.155 1 95.69 210 ASN B C 1
ATOM 3793 O O . ASN B 1 210 ? -16.875 -2.928 0.862 1 95.69 210 ASN B O 1
ATOM 3797 N N . VAL B 1 211 ? -17.531 -1.378 -0.593 1 97.88 211 VAL B N 1
ATOM 3798 C CA . VAL B 1 211 ? -16.938 -0.192 0.024 1 97.88 211 VAL B CA 1
ATOM 3799 C C . VAL B 1 211 ? -15.422 -0.247 -0.087 1 97.88 211 VAL B C 1
ATOM 3801 O O . VAL B 1 211 ? -14.797 0.693 -0.58 1 97.88 211 VAL B O 1
ATOM 3804 N N . ILE B 1 212 ? -14.836 -1.345 0.365 1 97.5 212 ILE B N 1
ATOM 3805 C CA . ILE B 1 212 ? -13.391 -1.566 0.314 1 97.5 212 ILE B CA 1
ATOM 3806 C C . ILE B 1 212 ? -13.078 -2.723 -0.634 1 97.5 212 ILE B C 1
ATOM 3808 O O . ILE B 1 212 ? -13.82 -3.711 -0.679 1 97.5 212 ILE B O 1
ATOM 3812 N N . GLY B 1 213 ? -12.062 -2.598 -1.419 1 97.56 213 GLY B N 1
ATOM 3813 C CA . GLY B 1 213 ? -11.617 -3.627 -2.346 1 97.56 213 GLY B CA 1
ATOM 3814 C C . GLY B 1 213 ? -10.109 -3.773 -2.4 1 97.56 213 GLY B C 1
ATOM 3815 O O . GLY B 1 213 ? -9.398 -3.193 -1.579 1 97.56 213 GLY B O 1
ATOM 3816 N N . GLY B 1 214 ? -9.68 -4.613 -3.307 1 98 214 GLY B N 1
ATOM 3817 C CA . GLY B 1 214 ? -8.258 -4.848 -3.504 1 98 214 GLY B CA 1
ATOM 3818 C C . GLY B 1 214 ? -7.664 -4.016 -4.629 1 98 214 GLY B C 1
ATOM 3819 O O . GLY B 1 214 ? -8.164 -4.047 -5.754 1 98 214 GLY B O 1
ATOM 3820 N N . LEU B 1 215 ? -6.629 -3.26 -4.281 1 98.81 215 LEU B N 1
ATOM 3821 C CA . LEU B 1 215 ? -5.926 -2.434 -5.254 1 98.81 215 LEU B CA 1
ATOM 3822 C C . LEU B 1 215 ? -4.832 -3.232 -5.953 1 98.81 215 LEU B C 1
ATOM 3824 O O . LEU B 1 215 ? -4.02 -3.893 -5.301 1 98.81 215 LEU B O 1
ATOM 3828 N N . SER B 1 216 ? -4.832 -3.281 -7.258 1 98.56 216 SER B N 1
ATOM 3829 C CA . SER B 1 216 ? -3.826 -3.916 -8.102 1 98.56 216 SER B CA 1
ATOM 3830 C C . SER B 1 216 ? -3.451 -3.02 -9.281 1 98.56 216 SER B C 1
ATOM 3832 O O . SER B 1 216 ? -3.959 -1.904 -9.406 1 98.56 216 SER B O 1
ATOM 3834 N N . GLY B 1 217 ? -2.494 -3.469 -10.086 1 98.44 217 GLY B N 1
ATOM 3835 C CA . GLY B 1 217 ? -1.999 -2.691 -11.219 1 98.44 217 GLY B CA 1
ATOM 3836 C C . GLY B 1 217 ? -0.612 -2.121 -10.984 1 98.44 217 GLY B C 1
ATOM 3837 O O . GLY B 1 217 ? 0.004 -2.375 -9.945 1 98.44 217 GLY B O 1
ATOM 3838 N N . PRO B 1 218 ? -0.126 -1.354 -11.969 1 98.62 218 PRO B N 1
ATOM 3839 C CA . PRO B 1 218 ? 1.242 -0.838 -11.875 1 98.62 218 PRO B CA 1
ATOM 3840 C C . PRO B 1 218 ? 1.475 -0.004 -10.617 1 98.62 218 PRO B C 1
ATOM 3842 O O . PRO B 1 218 ? 2.6 0.055 -10.117 1 98.62 218 PRO B O 1
ATOM 3845 N N . ALA B 1 219 ? 0.423 0.567 -10.039 1 98.69 219 ALA B N 1
ATOM 3846 C CA . ALA B 1 219 ? 0.513 1.441 -8.875 1 98.69 219 ALA B CA 1
ATOM 3847 C C . ALA B 1 219 ? 1.1 0.699 -7.676 1 98.69 219 ALA B C 1
ATOM 3849 O O . ALA B 1 219 ? 1.753 1.304 -6.82 1 98.69 219 ALA B O 1
ATOM 3850 N N . VAL B 1 220 ? 0.941 -0.627 -7.598 1 98.88 220 VAL B N 1
ATOM 3851 C CA . VAL B 1 220 ? 1.311 -1.337 -6.379 1 98.88 220 VAL B CA 1
ATOM 3852 C C . VAL B 1 220 ? 2.711 -1.929 -6.527 1 98.88 220 VAL B C 1
ATOM 3854 O O . VAL B 1 220 ? 3.256 -2.496 -5.578 1 98.88 220 VAL B O 1
ATOM 3857 N N . LYS B 1 221 ? 3.355 -1.778 -7.703 1 98.88 221 LYS B N 1
ATOM 3858 C CA . LYS B 1 221 ? 4.598 -2.488 -8 1 98.88 221 LYS B CA 1
ATOM 3859 C C . LYS B 1 221 ? 5.684 -2.15 -6.984 1 98.88 221 LYS B C 1
ATOM 3861 O O . LYS B 1 221 ? 6.383 -3.041 -6.496 1 98.88 221 LYS B O 1
ATOM 3866 N N . PRO B 1 222 ? 5.887 -0.861 -6.566 1 98.94 222 PRO B N 1
ATOM 3867 C CA . PRO B 1 222 ? 6.953 -0.583 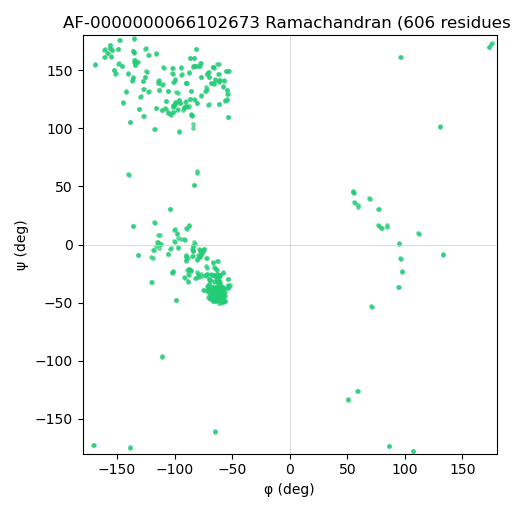-5.602 1 98.94 222 PRO B CA 1
ATOM 3868 C C . PRO B 1 222 ? 6.754 -1.305 -4.273 1 98.94 222 PRO B C 1
ATOM 3870 O O . PRO B 1 222 ? 7.723 -1.759 -3.66 1 98.94 222 PRO B O 1
ATOM 3873 N N . VAL B 1 223 ? 5.496 -1.391 -3.834 1 98.94 223 VAL B N 1
ATOM 3874 C CA . VAL B 1 223 ? 5.188 -2.074 -2.582 1 98.94 223 VAL B CA 1
ATOM 3875 C C . VAL B 1 223 ? 5.422 -3.574 -2.74 1 98.94 223 VAL B C 1
ATOM 3877 O O . VAL B 1 223 ? 6.012 -4.215 -1.865 1 98.94 223 VAL B O 1
ATOM 3880 N N . ALA B 1 224 ? 4.961 -4.082 -3.885 1 98.94 224 ALA B N 1
ATOM 3881 C CA . ALA B 1 224 ? 5.113 -5.508 -4.164 1 98.94 224 ALA B CA 1
ATOM 3882 C C . ALA B 1 224 ? 6.586 -5.898 -4.215 1 98.94 224 ALA B C 1
ATOM 3884 O O . ALA B 1 224 ? 6.992 -6.898 -3.621 1 98.94 224 ALA B O 1
ATOM 3885 N N . LEU B 1 225 ? 7.359 -5.117 -4.938 1 98.94 225 LEU B N 1
ATOM 3886 C CA . LEU B 1 225 ? 8.781 -5.391 -5.082 1 98.94 225 LEU B CA 1
ATOM 3887 C C . LEU B 1 225 ? 9.477 -5.414 -3.721 1 98.94 225 LEU B C 1
ATOM 3889 O O . LEU B 1 225 ? 10.281 -6.305 -3.441 1 98.94 225 LEU B O 1
ATOM 3893 N N . ARG B 1 226 ? 9.156 -4.465 -2.863 1 98.94 226 ARG B N 1
ATOM 3894 C CA . ARG B 1 226 ? 9.703 -4.418 -1.513 1 98.94 226 ARG B CA 1
ATOM 3895 C C . ARG B 1 226 ? 9.32 -5.668 -0.722 1 98.94 226 ARG B C 1
ATOM 3897 O O . ARG B 1 226 ? 10.172 -6.277 -0.068 1 98.94 226 ARG B O 1
ATOM 3904 N N . CYS B 1 227 ? 8.062 -6.062 -0.789 1 98.94 227 CYS B N 1
ATOM 3905 C CA . CYS B 1 227 ? 7.598 -7.234 -0.058 1 98.94 227 CYS B CA 1
ATOM 3906 C C . CYS B 1 227 ? 8.32 -8.492 -0.518 1 98.94 227 CYS B C 1
ATOM 3908 O O . CYS B 1 227 ? 8.719 -9.32 0.303 1 98.94 227 CYS B O 1
ATOM 3910 N N . VAL B 1 228 ? 8.453 -8.641 -1.81 1 98.94 228 VAL B N 1
ATOM 3911 C CA . VAL B 1 228 ? 9.141 -9.805 -2.363 1 98.94 228 VAL B CA 1
ATOM 3912 C C . VAL B 1 228 ? 10.594 -9.812 -1.903 1 98.94 228 VAL B C 1
ATOM 3914 O O . VAL B 1 228 ? 11.094 -10.844 -1.438 1 98.94 228 VAL B O 1
ATOM 3917 N N . TYR B 1 229 ? 11.273 -8.664 -1.947 1 98.94 229 TYR B N 1
ATOM 3918 C CA . TYR B 1 229 ? 12.664 -8.531 -1.521 1 98.94 229 TYR B CA 1
ATOM 3919 C C . TYR B 1 229 ? 12.828 -8.961 -0.068 1 98.94 229 TYR B C 1
ATOM 3921 O O . TYR B 1 229 ? 13.719 -9.75 0.254 1 98.94 229 TYR B O 1
ATOM 3929 N N . GLN B 1 230 ? 11.953 -8.453 0.769 1 98.88 230 GLN B N 1
ATOM 3930 C CA . GLN B 1 230 ? 12.031 -8.773 2.189 1 98.88 230 GLN B CA 1
ATOM 3931 C C . GLN B 1 230 ? 11.742 -10.25 2.438 1 98.88 230 GLN B C 1
ATOM 3933 O O . GLN B 1 230 ? 12.406 -10.891 3.254 1 98.88 230 GLN B O 1
ATOM 3938 N N . THR B 1 231 ? 10.789 -10.797 1.731 1 98.94 231 THR B N 1
ATOM 3939 C CA . THR B 1 231 ? 10.359 -12.172 1.935 1 98.94 231 THR B CA 1
ATOM 3940 C C . THR B 1 231 ? 11.445 -13.156 1.505 1 98.94 231 THR B C 1
ATOM 3942 O O . THR B 1 231 ? 11.758 -14.102 2.229 1 98.94 231 THR B O 1
ATOM 3945 N N . VAL B 1 232 ? 12.086 -12.914 0.339 1 98.88 232 VAL B N 1
ATOM 3946 C CA . VAL B 1 232 ? 13.094 -13.828 -0.177 1 98.88 232 VAL B CA 1
ATOM 3947 C C . VAL B 1 232 ? 14.281 -13.898 0.788 1 98.88 232 VAL B C 1
ATOM 3949 O O . VAL B 1 232 ? 14.961 -14.922 0.875 1 98.88 232 VAL B O 1
ATOM 3952 N N . ASN B 1 233 ? 14.469 -12.867 1.555 1 98.56 233 ASN B N 1
ATOM 3953 C CA . ASN B 1 233 ? 15.57 -12.828 2.51 1 98.56 233 ASN B CA 1
ATOM 3954 C C . ASN B 1 233 ? 15.164 -13.398 3.865 1 98.56 233 ASN B C 1
ATOM 3956 O O . ASN B 1 233 ? 16 -13.602 4.738 1 98.56 233 ASN B O 1
ATOM 3960 N N . ALA B 1 234 ? 13.906 -13.648 4.051 1 98.69 234 ALA B N 1
ATOM 3961 C CA . ALA B 1 234 ? 13.398 -14.078 5.355 1 98.69 234 ALA B CA 1
ATOM 3962 C C . ALA B 1 234 ? 13.164 -15.586 5.387 1 98.69 234 ALA B C 1
ATOM 3964 O O . ALA B 1 234 ? 13.125 -16.188 6.461 1 98.69 234 ALA B O 1
ATOM 3965 N N . VAL B 1 235 ? 12.977 -16.219 4.215 1 98.88 235 VAL B N 1
ATOM 3966 C CA . VAL B 1 235 ? 12.602 -17.625 4.172 1 98.88 235 VAL B CA 1
ATOM 3967 C C . VAL B 1 235 ? 13.594 -18.391 3.303 1 98.88 235 VAL B C 1
ATOM 3969 O O . VAL B 1 235 ? 14.383 -17.797 2.568 1 98.88 235 VAL B O 1
ATOM 3972 N N . LYS B 1 236 ? 13.539 -19.719 3.34 1 98.69 236 LYS B N 1
ATOM 3973 C CA . LYS B 1 236 ? 14.422 -20.578 2.561 1 98.69 236 LYS B CA 1
ATOM 3974 C C . LYS B 1 236 ? 13.703 -21.141 1.339 1 98.69 236 LYS B C 1
ATOM 3976 O O . LYS B 1 236 ? 14.344 -21.578 0.382 1 98.69 236 LYS B O 1
ATOM 3981 N N . ILE B 1 237 ? 12.398 -21.203 1.401 1 98.88 237 ILE B N 1
ATOM 3982 C CA . ILE B 1 237 ? 11.609 -21.766 0.311 1 98.88 237 ILE B CA 1
ATOM 3983 C C . ILE B 1 237 ? 11.484 -20.734 -0.813 1 98.88 237 ILE B C 1
ATOM 3985 O O . ILE B 1 237 ? 11.609 -19.531 -0.579 1 98.88 237 ILE B O 1
ATOM 3989 N N . PRO B 1 238 ? 11.289 -21.156 -2.094 1 98.94 238 PRO B N 1
ATOM 3990 C CA . PRO B 1 238 ? 11.219 -20.234 -3.223 1 98.94 238 PRO B CA 1
ATOM 3991 C C . PRO B 1 238 ? 9.992 -19.328 -3.166 1 98.94 238 PRO B C 1
ATOM 3993 O O . PRO B 1 238 ? 8.969 -19.688 -2.586 1 98.94 238 PRO B O 1
ATOM 3996 N N . VAL B 1 239 ? 10.133 -18.141 -3.77 1 98.94 239 VAL B N 1
ATOM 3997 C CA . VAL B 1 239 ? 9.102 -17.109 -3.768 1 98.94 239 VAL B CA 1
ATOM 3998 C C . VAL B 1 239 ? 8.727 -16.75 -5.203 1 98.94 239 VAL B C 1
ATOM 4000 O O . VAL B 1 239 ? 9.609 -16.609 -6.059 1 98.94 239 VAL B O 1
ATOM 4003 N N . MET B 1 240 ? 7.445 -16.703 -5.48 1 98.94 240 MET B N 1
ATOM 4004 C CA . MET B 1 240 ? 6.906 -16.156 -6.715 1 98.94 240 MET B CA 1
ATOM 4005 C C . MET B 1 240 ? 6.406 -14.727 -6.5 1 98.94 240 MET B C 1
ATOM 4007 O O . MET B 1 240 ? 5.566 -14.484 -5.637 1 98.94 240 MET B O 1
ATOM 4011 N N . GLY B 1 241 ? 6.945 -13.797 -7.262 1 98.94 241 GLY B N 1
ATOM 4012 C CA . GLY B 1 241 ? 6.543 -12.406 -7.113 1 98.94 241 GLY B CA 1
ATOM 4013 C C . GLY B 1 241 ? 5.375 -12.023 -8 1 98.94 241 GLY B C 1
ATOM 4014 O O . GLY B 1 241 ? 5.281 -12.477 -9.141 1 98.94 241 GLY B O 1
ATOM 4015 N N . LEU B 1 242 ? 4.48 -11.273 -7.5 1 98.69 242 LEU B N 1
ATOM 4016 C CA . LEU B 1 242 ? 3.422 -10.672 -8.297 1 98.69 242 LEU B CA 1
ATOM 4017 C C . LEU B 1 242 ? 3.006 -9.32 -7.719 1 98.69 242 LEU B C 1
ATOM 4019 O O . LEU B 1 242 ? 3.207 -9.062 -6.531 1 98.69 242 LEU B O 1
ATOM 4023 N N . GLY B 1 243 ? 2.455 -8.5 -8.578 1 98.62 243 GLY B N 1
ATOM 4024 C CA . GLY B 1 243 ? 2.021 -7.148 -8.25 1 98.62 243 GLY B CA 1
ATOM 4025 C C . GLY B 1 243 ? 2.531 -6.102 -9.227 1 98.62 243 GLY B C 1
ATOM 4026 O O . GLY B 1 243 ? 3.684 -5.676 -9.141 1 98.62 243 GLY B O 1
ATOM 4027 N N . GLY B 1 244 ? 1.708 -5.672 -10.109 1 98.69 244 GLY B N 1
ATOM 4028 C CA . GLY B 1 244 ? 1.979 -4.512 -10.945 1 98.69 244 GLY B CA 1
ATOM 4029 C C . GLY B 1 244 ? 2.896 -4.816 -12.109 1 98.69 244 GLY B C 1
ATOM 4030 O O . GLY B 1 244 ? 3.445 -3.902 -12.734 1 98.69 244 GLY B O 1
ATOM 4031 N N . ILE B 1 245 ? 3.15 -6.039 -12.477 1 98.88 245 ILE B N 1
ATOM 4032 C CA . ILE B 1 245 ? 4.051 -6.414 -13.562 1 98.88 245 ILE B CA 1
ATOM 4033 C C . ILE B 1 245 ? 3.336 -6.262 -14.906 1 98.88 245 ILE B C 1
ATOM 4035 O O . ILE B 1 245 ? 2.309 -6.898 -15.141 1 98.88 245 ILE B O 1
ATOM 4039 N N . THR B 1 246 ? 3.93 -5.402 -15.82 1 98.69 246 THR B N 1
ATOM 4040 C CA . THR B 1 246 ? 3.27 -5.18 -17.094 1 98.69 246 THR B CA 1
ATOM 4041 C C . THR B 1 246 ? 4.258 -5.332 -18.25 1 98.69 246 THR B C 1
ATOM 4043 O O . THR B 1 246 ? 3.863 -5.348 -19.422 1 98.69 246 THR B O 1
ATOM 4046 N N . THR B 1 247 ? 5.539 -5.449 -17.984 1 98.81 247 THR B N 1
ATOM 4047 C CA . THR B 1 247 ? 6.57 -5.605 -19 1 98.81 247 THR B CA 1
ATOM 4048 C C . THR B 1 247 ? 7.574 -6.68 -18.594 1 98.81 247 THR B C 1
ATOM 4050 O O . THR B 1 247 ? 7.594 -7.117 -17.438 1 98.81 247 THR B O 1
ATOM 4053 N N . ALA B 1 248 ? 8.359 -7.066 -19.578 1 98.88 248 ALA B N 1
ATOM 4054 C CA . ALA B 1 248 ? 9.43 -8.023 -19.281 1 98.88 248 ALA B CA 1
ATOM 4055 C C . ALA B 1 248 ? 10.469 -7.414 -18.359 1 98.88 248 ALA B C 1
ATOM 4057 O O . ALA B 1 248 ? 11.07 -8.117 -17.531 1 98.88 248 ALA B O 1
ATOM 4058 N N . GLU B 1 249 ? 10.703 -6.121 -18.438 1 98.88 249 GLU B N 1
ATOM 4059 C CA . GLU B 1 249 ? 11.602 -5.426 -17.516 1 98.88 249 GLU B CA 1
ATOM 4060 C C . GLU B 1 249 ? 11.086 -5.484 -16.078 1 98.88 249 GLU B C 1
ATOM 4062 O O . GLU B 1 249 ? 11.859 -5.699 -15.148 1 98.88 249 GLU B O 1
ATOM 4067 N N . ASP B 1 250 ? 9.781 -5.27 -15.922 1 98.88 250 ASP B N 1
ATOM 4068 C CA . ASP B 1 250 ? 9.18 -5.414 -14.594 1 98.88 250 ASP B CA 1
ATOM 4069 C C . ASP B 1 250 ? 9.445 -6.805 -14.023 1 98.88 250 ASP B C 1
ATOM 4071 O O . ASP B 1 250 ? 9.828 -6.941 -12.859 1 98.88 250 ASP B O 1
ATOM 4075 N N . ALA B 1 251 ? 9.164 -7.809 -14.875 1 98.94 251 ALA B N 1
ATOM 4076 C CA . ALA B 1 251 ? 9.391 -9.188 -14.445 1 98.94 251 ALA B CA 1
ATOM 4077 C C . ALA B 1 251 ? 10.844 -9.391 -14.023 1 98.94 251 ALA B C 1
ATOM 4079 O O . ALA B 1 251 ? 11.109 -10 -12.984 1 98.94 251 ALA B O 1
ATOM 4080 N N . ALA B 1 252 ? 11.75 -8.875 -14.797 1 98.94 252 ALA B N 1
ATOM 4081 C CA . ALA B 1 252 ? 13.18 -9 -14.508 1 98.94 252 ALA B CA 1
ATOM 4082 C C . ALA B 1 252 ? 13.523 -8.336 -13.172 1 98.94 252 ALA B C 1
ATOM 4084 O O . ALA B 1 252 ? 14.406 -8.805 -12.453 1 98.94 252 ALA B O 1
ATOM 4085 N N . GLU B 1 253 ? 12.883 -7.262 -12.828 1 98.94 253 GLU B N 1
ATOM 4086 C CA . GLU B 1 253 ? 13.117 -6.602 -11.547 1 98.94 253 GLU B CA 1
ATOM 4087 C C . GLU B 1 253 ? 12.781 -7.523 -10.375 1 98.94 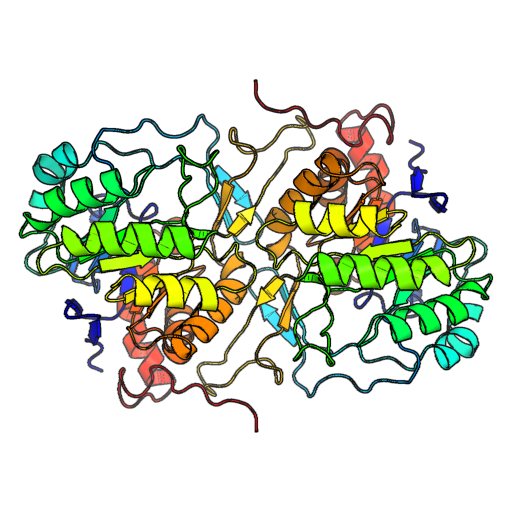253 GLU B C 1
ATOM 4089 O O . GLU B 1 253 ? 13.523 -7.578 -9.391 1 98.94 253 GLU B O 1
ATOM 4094 N N . PHE B 1 254 ? 11.672 -8.219 -10.453 1 99 254 PHE B N 1
ATOM 4095 C CA . PHE B 1 254 ? 11.289 -9.148 -9.398 1 99 254 PHE B CA 1
ATOM 4096 C C . PHE B 1 254 ? 12.273 -10.305 -9.305 1 99 254 PHE B C 1
ATOM 4098 O O . PHE B 1 254 ? 12.633 -10.734 -8.203 1 99 254 PHE B O 1
ATOM 4105 N N . LEU B 1 255 ? 12.688 -10.805 -10.461 1 98.94 255 LEU B N 1
ATOM 4106 C CA . LEU B 1 255 ? 13.703 -11.852 -10.461 1 98.94 255 LEU B CA 1
ATOM 4107 C C . LEU B 1 255 ? 15.008 -11.352 -9.844 1 98.94 255 LEU B C 1
ATOM 4109 O O . LEU B 1 255 ? 15.648 -12.062 -9.062 1 98.94 255 LEU B O 1
ATOM 4113 N N . LEU B 1 256 ? 15.359 -10.148 -10.172 1 98.94 256 LEU B N 1
ATOM 4114 C CA . LEU B 1 256 ? 16.594 -9.539 -9.688 1 98.94 256 LEU B CA 1
ATOM 4115 C C . LEU B 1 256 ? 16.625 -9.508 -8.164 1 98.94 256 LEU B C 1
ATOM 4117 O O . LEU B 1 256 ? 17.672 -9.734 -7.555 1 98.94 256 LEU B O 1
ATOM 4121 N N . VAL B 1 257 ? 15.453 -9.258 -7.535 1 98.88 257 VAL B N 1
ATOM 4122 C CA . VAL B 1 257 ? 15.453 -9.133 -6.082 1 98.88 257 VAL B CA 1
ATOM 4123 C C . VAL B 1 257 ? 15.359 -10.516 -5.438 1 98.88 257 VAL B C 1
ATOM 4125 O O . VAL B 1 257 ? 15.43 -10.641 -4.215 1 98.88 257 VAL B O 1
ATOM 4128 N N . GLY B 1 258 ? 15.094 -11.562 -6.195 1 98.88 258 GLY B N 1
ATOM 4129 C CA . GLY B 1 258 ? 15.258 -12.891 -5.625 1 98.88 258 GLY B CA 1
ATOM 4130 C C . GLY B 1 258 ? 14.086 -13.812 -5.898 1 98.88 258 GLY B C 1
ATOM 4131 O O . GLY B 1 258 ? 14.148 -15.008 -5.609 1 98.88 258 GLY B O 1
ATOM 4132 N N . ALA B 1 259 ? 12.953 -13.305 -6.461 1 98.94 259 ALA B N 1
ATOM 4133 C CA . ALA B 1 259 ? 11.852 -14.18 -6.844 1 98.94 259 ALA B CA 1
ATOM 4134 C C . ALA B 1 259 ? 12.297 -15.195 -7.898 1 98.94 259 ALA B C 1
ATOM 4136 O O . ALA B 1 259 ? 13.039 -14.844 -8.82 1 98.94 259 ALA B O 1
ATOM 4137 N N . LYS B 1 260 ? 11.812 -16.406 -7.789 1 98.81 260 LYS B N 1
ATOM 4138 C CA . LYS B 1 260 ? 12.195 -17.438 -8.75 1 98.81 260 LYS B CA 1
ATOM 4139 C C . LYS B 1 260 ? 11.266 -17.438 -9.961 1 98.81 260 LYS B C 1
ATOM 4141 O O . LYS B 1 260 ? 11.625 -17.938 -11.023 1 98.81 260 LYS B O 1
ATOM 4146 N N . ALA B 1 261 ? 10.102 -16.984 -9.781 1 98.88 261 ALA B N 1
ATOM 4147 C CA . ALA B 1 261 ? 9.078 -16.844 -10.812 1 98.88 261 ALA B CA 1
ATOM 4148 C C . ALA B 1 261 ? 8.172 -15.656 -10.508 1 98.88 261 ALA B C 1
ATOM 4150 O O . ALA B 1 261 ? 8.273 -15.039 -9.445 1 98.88 261 ALA B O 1
ATOM 4151 N N . VAL B 1 262 ? 7.359 -15.273 -11.5 1 98.94 262 VAL B N 1
ATOM 4152 C CA . VAL B 1 262 ? 6.441 -14.156 -11.32 1 98.94 262 VAL B CA 1
ATOM 4153 C C . VAL B 1 262 ? 5.062 -14.523 -11.859 1 98.94 262 VAL B C 1
ATOM 4155 O O . VAL B 1 262 ? 4.934 -15.461 -12.656 1 98.94 262 VAL B O 1
ATOM 4158 N N . GLN B 1 263 ? 4.051 -13.898 -11.336 1 98.94 263 GLN B N 1
ATOM 4159 C CA . GLN B 1 263 ? 2.699 -13.992 -11.875 1 98.94 263 GLN B CA 1
ATOM 4160 C C . GLN B 1 263 ? 2.236 -12.656 -12.445 1 98.94 263 GLN B C 1
ATOM 4162 O O . GLN B 1 263 ? 2.443 -11.609 -11.828 1 98.94 263 GLN B O 1
ATOM 4167 N N . ILE B 1 264 ? 1.677 -12.688 -13.633 1 98.88 264 ILE B N 1
ATOM 4168 C CA . ILE B 1 264 ? 1.085 -11.516 -14.266 1 98.88 264 ILE B CA 1
ATOM 4169 C C . ILE B 1 264 ? -0.418 -11.492 -14 1 98.88 264 ILE B C 1
ATOM 4171 O O . ILE B 1 264 ? -1.13 -12.445 -14.328 1 98.88 264 ILE B O 1
ATOM 4175 N N . GLY B 1 265 ? -0.883 -10.391 -13.375 1 97.94 265 GLY B N 1
ATOM 4176 C CA . GLY B 1 265 ? -2.293 -10.258 -13.047 1 97.94 265 GLY B CA 1
ATOM 4177 C C . GLY B 1 265 ? -2.998 -9.195 -13.875 1 97.94 265 GLY B C 1
ATOM 4178 O O . GLY B 1 265 ? -3.291 -9.414 -15.055 1 97.94 265 GLY B O 1
ATOM 4179 N N . THR B 1 266 ? -3.125 -7.973 -13.328 1 97.44 266 THR B N 1
ATOM 4180 C CA . THR B 1 266 ? -3.891 -6.879 -13.922 1 97.44 266 THR B CA 1
ATOM 4181 C C . THR B 1 266 ? -3.283 -6.453 -15.258 1 97.44 266 THR B C 1
ATOM 4183 O O . THR B 1 266 ? -3.973 -5.883 -16.109 1 97.44 266 THR B O 1
ATOM 4186 N N . GLY B 1 267 ? -2.012 -6.754 -15.492 1 97.5 267 GLY B N 1
ATOM 4187 C CA . GLY B 1 267 ? -1.411 -6.484 -16.781 1 97.5 267 GLY B CA 1
ATOM 4188 C C . GLY B 1 267 ? -2.193 -7.078 -17.938 1 97.5 267 GLY B C 1
ATOM 4189 O O . GLY B 1 267 ? -2.207 -6.52 -19.047 1 97.5 267 GLY B O 1
ATOM 4190 N N . ASN B 1 268 ? -2.879 -8.172 -17.688 1 96.94 268 ASN B N 1
ATOM 4191 C CA . ASN B 1 268 ? -3.643 -8.852 -18.734 1 96.94 268 ASN B CA 1
ATOM 4192 C C . ASN B 1 268 ? -4.895 -8.07 -19.109 1 96.94 268 ASN B C 1
ATOM 4194 O O . ASN B 1 268 ? -5.512 -8.336 -20.141 1 96.94 268 ASN B O 1
ATOM 4198 N N . PHE B 1 269 ? -5.344 -7.152 -18.266 1 94.62 269 PHE B N 1
ATOM 4199 C CA . PHE B 1 269 ? -6.484 -6.297 -18.578 1 94.62 269 PHE B CA 1
ATOM 4200 C C . PHE B 1 269 ? -6.051 -5.117 -19.438 1 94.62 269 PHE B C 1
ATOM 4202 O O . PHE B 1 269 ? -6.863 -4.547 -20.172 1 94.62 269 PHE B O 1
ATOM 4209 N N . LEU B 1 270 ? -4.812 -4.727 -19.266 1 93.5 270 LEU B N 1
ATOM 4210 C CA . LEU B 1 270 ? -4.281 -3.668 -20.109 1 93.5 270 LEU B CA 1
ATOM 4211 C C . LEU B 1 270 ? -4.172 -4.137 -21.562 1 93.5 270 LEU B C 1
ATOM 4213 O O . LEU B 1 270 ? -4.551 -3.408 -22.484 1 93.5 270 LEU B O 1
ATOM 4217 N N . SER B 1 271 ? -3.602 -5.293 -21.719 1 96.25 271 SER B N 1
ATOM 4218 C CA . SER B 1 271 ? -3.523 -6.039 -22.969 1 96.25 271 SER B CA 1
ATOM 4219 C C . SER B 1 271 ? -3.615 -7.539 -22.734 1 96.25 271 SER B C 1
ATOM 4221 O O . SER B 1 271 ? -2.791 -8.109 -22.016 1 96.25 271 SER B O 1
ATOM 4223 N N . PRO B 1 272 ? -4.57 -8.141 -23.344 1 96.56 272 PRO B N 1
ATOM 4224 C CA . PRO B 1 272 ? -4.832 -9.547 -23.016 1 96.56 272 PRO B CA 1
ATOM 4225 C C . PRO B 1 272 ? -3.66 -10.461 -23.344 1 96.56 272 PRO B C 1
ATOM 4227 O O . PRO B 1 272 ? -3.627 -11.617 -22.906 1 96.56 272 PRO B O 1
ATOM 4230 N N . ASP B 1 273 ? -2.721 -9.992 -24.109 1 97.94 273 ASP B N 1
ATOM 4231 C CA . ASP B 1 273 ? -1.577 -10.812 -24.484 1 97.94 273 ASP B CA 1
ATOM 4232 C C . ASP B 1 273 ? -0.356 -10.484 -23.641 1 97.94 273 ASP B C 1
ATOM 4234 O O . ASP B 1 273 ? 0.761 -10.898 -23.953 1 97.94 273 ASP B O 1
ATOM 4238 N N . THR B 1 274 ? -0.506 -9.734 -22.547 1 98.5 274 THR B N 1
ATOM 4239 C CA . THR B 1 274 ? 0.605 -9.219 -21.75 1 98.5 274 THR B CA 1
ATOM 4240 C C . THR B 1 274 ? 1.484 -10.359 -21.25 1 98.5 274 THR B C 1
ATOM 4242 O O . THR B 1 274 ? 2.705 -10.328 -21.422 1 98.5 274 THR B O 1
ATOM 4245 N N . ALA B 1 275 ? 0.894 -11.375 -20.672 1 98.69 275 ALA B N 1
ATOM 4246 C CA . ALA B 1 275 ? 1.678 -12.477 -20.125 1 98.69 275 ALA B CA 1
ATOM 4247 C C . ALA B 1 275 ? 2.477 -13.18 -21.219 1 98.69 275 ALA B C 1
ATOM 4249 O O . ALA B 1 275 ? 3.646 -13.516 -21.016 1 98.69 275 ALA B O 1
ATOM 4250 N N . PHE B 1 276 ? 1.841 -13.359 -22.375 1 98.69 276 PHE B N 1
ATOM 4251 C CA . PHE B 1 276 ? 2.504 -14.008 -23.5 1 98.69 276 PHE B CA 1
ATOM 4252 C C . PHE B 1 276 ? 3.682 -13.18 -24 1 98.69 276 PHE B C 1
ATOM 4254 O O . PHE B 1 276 ? 4.762 -13.711 -24.25 1 98.69 276 PHE B O 1
ATOM 4261 N N . ARG B 1 277 ? 3.443 -11.922 -24.078 1 98.69 277 ARG B N 1
ATOM 4262 C CA . ARG B 1 277 ? 4.484 -11.008 -24.516 1 98.69 277 ARG B CA 1
ATOM 4263 C C . ARG B 1 277 ? 5.66 -11 -23.547 1 98.69 277 ARG B C 1
ATOM 4265 O O . ARG B 1 277 ? 6.82 -11.008 -23.969 1 98.69 277 ARG B O 1
ATOM 4272 N N . ILE B 1 278 ? 5.371 -10.977 -22.297 1 98.81 278 ILE B N 1
ATOM 4273 C CA . ILE B 1 278 ? 6.426 -10.953 -21.281 1 98.81 278 ILE B CA 1
ATOM 4274 C C . ILE B 1 278 ? 7.246 -12.234 -21.359 1 98.81 278 ILE B C 1
ATOM 4276 O O . ILE B 1 278 ? 8.477 -12.203 -21.297 1 98.81 278 ILE B O 1
ATOM 4280 N N . ALA B 1 279 ? 6.598 -13.375 -21.516 1 98.75 279 ALA B N 1
ATOM 4281 C CA . ALA B 1 279 ? 7.289 -14.656 -21.656 1 98.75 279 ALA B CA 1
ATOM 4282 C C . ALA B 1 279 ? 8.219 -14.648 -22.859 1 98.75 279 ALA B C 1
ATOM 4284 O O . ALA B 1 279 ? 9.336 -15.172 -22.797 1 98.75 279 ALA B O 1
ATOM 4285 N N . GLU B 1 280 ? 7.754 -14.094 -23.875 1 98.38 280 GLU B N 1
ATOM 4286 C CA . GLU B 1 280 ? 8.531 -14.031 -25.109 1 98.38 280 GLU B CA 1
ATOM 4287 C C . GLU B 1 280 ? 9.711 -13.07 -24.984 1 98.38 280 GLU B C 1
ATOM 4289 O O . GLU B 1 280 ? 10.805 -13.336 -25.484 1 98.38 280 GLU B O 1
ATOM 4294 N N . GLU B 1 281 ? 9.516 -11.961 -24.328 1 98.62 281 GLU B N 1
ATOM 4295 C CA . GLU B 1 281 ? 10.469 -10.859 -24.312 1 98.62 281 GLU B CA 1
ATOM 4296 C C . GLU B 1 281 ? 11.508 -11.047 -23.203 1 98.62 281 GLU B C 1
ATOM 4298 O O . GLU B 1 281 ? 12.594 -10.461 -23.25 1 98.62 281 GLU B O 1
ATOM 4303 N N . LEU B 1 282 ? 11.211 -11.852 -22.188 1 98.62 282 LEU B N 1
ATOM 4304 C CA . LEU B 1 282 ? 12.062 -11.953 -21.016 1 98.62 282 LEU B CA 1
ATOM 4305 C C . LEU B 1 282 ? 13.477 -12.383 -21.391 1 98.62 282 LEU B C 1
ATOM 4307 O O . LEU B 1 282 ? 14.453 -11.773 -20.953 1 98.62 282 LEU B O 1
ATOM 4311 N N . PRO B 1 283 ? 13.656 -13.414 -22.297 1 98.25 283 PRO B N 1
ATOM 4312 C CA . PRO B 1 283 ? 15.023 -13.797 -22.672 1 98.25 283 PRO B CA 1
ATOM 4313 C C . PRO B 1 283 ? 15.805 -12.648 -23.297 1 98.25 283 PRO B C 1
ATOM 4315 O O . PRO B 1 283 ? 17.016 -12.516 -23.062 1 98.25 283 PRO B O 1
ATOM 4318 N N . LYS B 1 284 ? 15.148 -11.852 -24.047 1 98.06 284 LYS B N 1
ATOM 4319 C CA . LYS B 1 284 ? 15.797 -10.711 -24.688 1 98.06 284 LYS B CA 1
ATOM 4320 C C . LYS B 1 284 ? 16.234 -9.672 -23.656 1 98.06 284 LYS B C 1
ATOM 4322 O O . LYS B 1 284 ? 17.297 -9.07 -23.781 1 98.06 284 LYS B O 1
ATOM 4327 N N . VAL B 1 285 ? 15.398 -9.477 -22.672 1 98.56 285 VAL B N 1
ATOM 4328 C CA . VAL B 1 285 ? 15.719 -8.539 -21.609 1 98.56 285 VAL B CA 1
ATOM 4329 C C . VAL B 1 285 ? 16.938 -9.047 -20.828 1 98.56 285 VAL B C 1
ATOM 4331 O O . VAL B 1 285 ? 17.844 -8.281 -20.516 1 98.56 285 VAL B O 1
ATOM 4334 N N . LEU B 1 286 ? 16.969 -10.305 -20.5 1 98.38 286 LEU B N 1
ATOM 4335 C CA . LEU B 1 286 ? 18.078 -10.898 -19.766 1 98.38 286 LEU B CA 1
ATOM 4336 C C . LEU B 1 286 ? 19.375 -10.797 -20.562 1 98.38 286 LEU B C 1
ATOM 4338 O O . LEU B 1 286 ? 20.438 -10.539 -19.984 1 98.38 286 LEU B O 1
ATOM 4342 N N . GLU B 1 287 ? 19.281 -10.992 -21.812 1 97.62 287 GLU B N 1
ATOM 4343 C CA . GLU B 1 287 ? 20.438 -10.828 -22.672 1 97.62 287 GLU B CA 1
ATOM 4344 C C . GLU B 1 287 ? 20.938 -9.383 -22.672 1 97.62 287 GLU B C 1
ATOM 4346 O O . GLU B 1 287 ? 22.141 -9.125 -22.578 1 97.62 287 GLU B O 1
ATOM 4351 N N . ARG B 1 288 ? 19.984 -8.477 -22.797 1 97.69 288 ARG B N 1
ATOM 4352 C CA . ARG B 1 288 ? 20.312 -7.059 -22.844 1 97.69 288 ARG B CA 1
ATOM 4353 C C . ARG B 1 288 ? 21.078 -6.641 -21.594 1 97.69 288 ARG B C 1
ATOM 4355 O O . ARG B 1 288 ? 22.016 -5.852 -21.656 1 97.69 288 ARG B O 1
ATOM 4362 N N . VAL B 1 289 ? 20.703 -7.215 -20.438 1 97.62 289 VAL B N 1
ATOM 4363 C CA . VAL B 1 289 ? 21.328 -6.812 -19.188 1 97.62 289 VAL B CA 1
ATOM 4364 C C . VAL B 1 289 ? 22.547 -7.699 -18.906 1 97.62 289 VAL B C 1
ATOM 4366 O O . VAL B 1 289 ? 23.094 -7.68 -17.797 1 97.62 289 VAL B O 1
ATOM 4369 N N . LYS B 1 290 ? 22.922 -8.602 -19.797 1 96.94 290 LYS B N 1
ATOM 4370 C CA . LYS B 1 290 ? 24.125 -9.422 -19.797 1 96.94 290 LYS B CA 1
ATOM 4371 C C . LYS B 1 290 ? 24.078 -10.461 -18.672 1 96.94 290 LYS B C 1
ATOM 4373 O O . LYS B 1 290 ? 25.078 -10.688 -17.984 1 96.94 290 LYS B O 1
ATOM 4378 N N . ALA B 1 291 ? 22.891 -11.016 -18.5 1 96.88 291 ALA B N 1
ATOM 4379 C CA . ALA B 1 291 ? 22.797 -12.148 -17.578 1 96.88 291 ALA B CA 1
ATOM 4380 C C . ALA B 1 291 ? 23.422 -13.398 -18.188 1 96.88 291 ALA B C 1
ATOM 4382 O O . ALA B 1 291 ? 23.188 -13.719 -19.359 1 96.88 291 ALA B O 1
ATOM 4383 N N . GLU B 1 292 ? 24.219 -14.148 -17.438 1 95.5 292 GLU B N 1
ATOM 4384 C CA . GLU B 1 292 ? 24.844 -15.375 -17.922 1 95.5 292 GLU B CA 1
ATOM 4385 C C . GLU B 1 292 ? 23.828 -16.516 -17.984 1 95.5 292 GLU B C 1
ATOM 4387 O O . GLU B 1 292 ? 23.891 -17.359 -18.875 1 95.5 292 GLU B O 1
ATOM 4392 N N . SER B 1 293 ? 23.016 -16.531 -17.016 1 96.88 293 SER B N 1
ATOM 4393 C CA . SER B 1 293 ? 21.906 -17.469 -16.906 1 96.88 293 SER B CA 1
ATOM 4394 C C . SER B 1 293 ? 20.781 -16.906 -16.031 1 96.88 293 SER B C 1
ATOM 4396 O O . SER B 1 293 ? 20.984 -15.914 -15.336 1 96.88 293 SER B O 1
ATOM 4398 N N . LEU B 1 294 ? 19.625 -17.516 -16.188 1 97.75 294 LEU B N 1
ATOM 4399 C CA . LEU B 1 294 ? 18.516 -17.109 -15.336 1 97.75 294 LEU B CA 1
ATOM 4400 C C . LEU B 1 294 ? 18.875 -17.297 -13.859 1 97.75 294 LEU B C 1
ATOM 4402 O O . LEU B 1 294 ? 18.656 -16.406 -13.047 1 97.75 294 LEU B O 1
ATOM 4406 N N . ASP B 1 295 ? 19.469 -18.406 -13.547 1 96.75 295 ASP B N 1
ATOM 4407 C CA . ASP B 1 295 ? 19.828 -18.734 -12.172 1 96.75 295 ASP B CA 1
ATOM 4408 C C . ASP B 1 295 ? 20.812 -17.719 -11.594 1 96.75 295 ASP B C 1
ATOM 4410 O O . ASP B 1 295 ? 20.703 -17.344 -10.43 1 96.75 295 ASP B O 1
ATOM 4414 N N . GLU B 1 296 ? 21.734 -17.359 -12.398 1 96.38 296 GLU B N 1
ATOM 4415 C CA . GLU B 1 296 ? 22.719 -16.375 -11.953 1 96.38 296 GLU B CA 1
ATOM 4416 C C . GLU B 1 296 ? 22.094 -15.008 -11.75 1 96.38 296 GLU B C 1
ATOM 4418 O O . GLU B 1 296 ? 22.5 -14.258 -10.859 1 96.38 296 GLU B O 1
ATOM 4423 N N . PHE B 1 297 ? 21.156 -14.641 -12.57 1 98.31 297 PHE B N 1
ATOM 4424 C CA . PHE B 1 297 ? 20.5 -13.328 -12.523 1 98.31 297 PHE B CA 1
ATOM 4425 C C . PHE B 1 297 ? 19.625 -13.211 -11.289 1 98.31 297 PHE B C 1
ATOM 4427 O O . PHE B 1 297 ? 19.594 -12.164 -10.633 1 98.31 297 PHE B O 1
ATOM 4434 N N . ILE B 1 298 ? 18.906 -14.312 -10.922 1 98.75 298 ILE B N 1
ATOM 4435 C CA . ILE B 1 298 ? 17.984 -14.312 -9.805 1 98.75 298 ILE B CA 1
ATOM 4436 C C . ILE B 1 298 ? 18.719 -14.008 -8.508 1 98.75 298 ILE B C 1
ATOM 4438 O O . ILE B 1 298 ? 19.672 -14.711 -8.148 1 98.75 298 ILE B O 1
ATOM 4442 N N . GLY B 1 299 ? 18.297 -12.898 -7.812 1 98.69 299 GLY B N 1
ATOM 4443 C CA . GLY B 1 299 ? 18.859 -12.539 -6.523 1 98.69 299 GLY B CA 1
ATOM 4444 C C . GLY B 1 299 ? 20.234 -11.883 -6.637 1 98.69 299 GLY B C 1
ATOM 4445 O O . GLY B 1 299 ? 20.953 -11.789 -5.645 1 98.69 299 GLY B O 1
ATOM 4446 N N . SER B 1 300 ? 20.625 -11.422 -7.805 1 98.56 300 SER B N 1
ATOM 4447 C CA . SER B 1 300 ? 21.969 -10.875 -8.016 1 98.56 300 SER B CA 1
ATOM 4448 C C . SER B 1 300 ? 22 -9.375 -7.723 1 98.56 300 SER B C 1
ATOM 4450 O O . SER B 1 300 ? 22.938 -8.688 -8.117 1 98.56 300 SER B O 1
ATOM 4452 N N . LEU B 1 301 ? 20.938 -8.852 -7.066 1 98.62 301 LEU B N 1
ATOM 4453 C CA . LEU B 1 301 ? 20.906 -7.445 -6.672 1 98.62 301 LEU B CA 1
ATOM 4454 C C . LEU B 1 301 ? 22.141 -7.082 -5.859 1 98.62 301 LEU B C 1
ATOM 4456 O O . LEU B 1 301 ? 22.5 -7.789 -4.914 1 98.62 301 LEU B O 1
ATOM 4460 N N . LYS B 1 302 ? 22.781 -6.059 -6.23 1 98.12 302 LYS B N 1
ATOM 4461 C CA . LYS B 1 302 ? 23.938 -5.547 -5.5 1 98.12 302 LYS B CA 1
ATOM 4462 C C . LYS B 1 302 ? 23.547 -4.395 -4.578 1 98.12 302 LYS B C 1
ATOM 4464 O O . LYS B 1 302 ? 23.141 -3.332 -5.047 1 98.12 302 LYS B O 1
ATOM 4469 N N . LEU B 1 303 ? 23.656 -4.52 -3.344 1 96.06 303 LEU B N 1
ATOM 4470 C CA . LEU B 1 303 ? 23.281 -3.512 -2.359 1 96.06 303 LEU B CA 1
ATOM 4471 C C . LEU B 1 303 ? 24.375 -2.457 -2.215 1 96.06 303 LEU B C 1
ATOM 4473 O O . LEU B 1 303 ? 25.547 -2.74 -2.439 1 96.06 303 LEU B O 1
ATOM 4477 N N . PRO B 1 304 ? 23.922 -1.3 -1.811 1 90 304 PRO B N 1
ATOM 4478 C CA . PRO B 1 304 ? 24.922 -0.264 -1.572 1 90 304 PRO B CA 1
ATOM 4479 C C . PRO B 1 304 ? 25.859 -0.609 -0.419 1 90 304 PRO B C 1
ATOM 4481 O O . PRO B 1 304 ? 25.453 -1.264 0.542 1 90 304 PRO B O 1
ATOM 4484 N N . LYS B 1 305 ? 27.172 -0.256 -0.591 1 77.12 305 LYS B N 1
ATOM 4485 C CA . LYS B 1 305 ? 28.188 -0.474 0.428 1 77.12 305 LYS B CA 1
ATOM 4486 C C . LYS B 1 305 ? 28.016 0.497 1.593 1 77.12 305 LYS B C 1
ATOM 4488 O O . LYS B 1 305 ? 27.609 1.643 1.397 1 77.12 305 LYS B O 1
#

Foldseek 3Di:
DQAWFQALNQTFSHQFEADAPFCAQVPVLVVVDPLLLGRAYEHHEAFQAFDQFDDPPAWDDDDQWIFGRRRRGDHHPVCCLVPPLVVDPLVRHAYEYEYDDQALLRLLVSLLVCLPRPSHQAYEYEQQFFNVVVPGHGLQADLQSLLSNLLSNQVRNPPHAYEYEHELPYPALLSNLVSNVNSPHQEYEDDWFDKDWDADPVVRGTNGPVRIGGIAALVCLVVQLVSLLRNQVNDDHAYEGETHDQALVSQLSSQQSAHSHYHYGCNCVVPVCRSVRSSVCNVVVCVVVPPPHSVRNGNNDDDDD/DQAWFQALNQTFSHQFEADAPFCAQVPVLVVVDPLLLGRAYEHHEAFQAFDQFDDPPAWDDDDQWIFGRRRRGDHHPVCCLVPPLVVDPLVRHAYEYEYDDQALLRLLVSLLVCLPHPSHQAYEYEQQFFNVVVPGHGLQADLQSLLSNLLSNVVRNPPHAYEYEHELPYPALLSNLVSNVNSPHQEYEDDWFDKDWAADPVVRGTNGPVRIGGIAALVCLVVQLVSLLRNQVNDDHAYEGETHDQALVSQLSSQQSAHSHYHYGCNCVVPVCRSVRSSVCNVVVCVVVPPPHSVRNGNNDDDDD

Organism: Maridesulfovibrio salexigens (strain ATCC 14822 / DSM 2638 / NCIMB 8403 / VKM B-1763) (NCBI:txid526222)

Sequence (610 aa):
MDVSIDFAGLKLKNPILTASGTFGFGLEFQRYGDLESLGGIVVKGLSLKPREGNPMPRIAETPCGMLNAIGIQNPGVEEFINKKLPKLPWKTLPVLANLYATDAEEFGELAGVLAGEEGVAALEVNVSCPNVKEGGIAFGQDPKQITKVAEAVKKNAGNKPIIIKLSPNVTDITVCAKAAEDGGADALSLINTLSGMAVDIERRTPRLANVIGGLSGPAVKPVALRCVYQTVNAVKIPVMGLGGITTAEDAAEFLLVGAKAVQIGTGNFLSPDTAFRIAEELPKVLERVKAESLDEFIGSLKLPKMDVSIDFAGLKLKNPILTASGTFGFGLEFQRYGDLESLGGIVVKGLSLKPREGNPMPRIAETPCGMLNAIGIQNPGVEEFINKKLPKLPWKTLPVLANLYATDAEEFGELAGVLAGEEGVAALEVNVSCPNVKEGGIAFGQDPKQITKVAEAVKKNAGNKPIIIKLSPNVTDITVCAKAAEDGGADALSLINTLSGMAVDIERRTPRLANVIGGLSGPAVKPVALRCVYQTVNAVKIPVMGLGGITTAEDAAEFLLVGAKAVQIGTGNFLSPDTAFRIAEELPKVLERVKAESLDEFIGSLKLPK

pLDDT: mean 96.79, std 4.24, range [68.94, 99.0]

Secondary structure (DSSP, 8-state):
----EEETTEEESSSEEEPTTSSTTSGGGGGGS-GGGSSEEEPPPB-SS-B--PPSP-EEEETTEEEE-----B--HHHIIIIIGGGS-TTTS-EEEEE--SSHHHHHHHHHHHHT-TT--EEEEETTSEEGGGTTEEGGG-HHHHHHHHHHHHHHSTTS-EEEEEPS-SS-HHHHHHHHHHTT-SEEEE--PEEEE-EETTTTEESSTTSEEEEESGGGHHHHHHHHHHHHTT-SS-EEEESS--SHHHHHHHHHHT-SEEEE-THHHH-TTHHHHHHHHHHHHHHHTT-S-HHHHTT-PPPP-/----EEETTEEESSSEEEPTTSSTTSGGGGGGS-GGGSSEEEPPPB-SS-B--PPSP-EEEETTEEEE-----B--HHHIIIIIGGGS-TTTS-EEEEE--SSHHHHHHHHHHHHT-TT--EEEEETTSEEGGGTTEEGGG-HHHHHHHHHHHHHHSTTS-EEEEEPS-SS-HHHHHHHHHHTT-SEEEE--PEEEE-EETTTTEESSTTSEEEEESGGGHHHHHHHHHHHHTT-SS-EEEESS--SHHHHHHHHHHT-SEEEE-THHHH-TTHHHHHHHHHHHHHHHTT-S-HHHHTT------

Nearest PDB structures (foldseek):
  1ep3-assembly1_A  TM=9.802E-01  e=2.134E-41  Lactococcus lactis
  5ksw-assembly1_A  TM=9.777E-01  e=3.505E-41  Lactococcus lactis
  5ue9-assembly1_A  TM=9.778E-01  e=2.887E-40  Lactococcus lactis subsp. lactis
  1ep2-assembly1_A-2  TM=9.617E-01  e=3.644E-38  Lactococcus lactis
  3tro-assembly1_B  TM=8.633E-01  e=1.668E-25  Leishmania major strain Friedlin

Radius of gyration: 24.66 Å; Cα contacts (8 Å, |Δi|>4): 1645; chains: 2; bounding box: 56×72×57 Å